Protein AF-0000000070920083 (afdb_homodimer)

pLDDT: mean 84.97, std 11.94, range [30.67, 98.06]

Secondary structure (DSSP, 8-state):
-HHHHHHHHHHHHHHHHHHHHHHHHHHHHHHHHTS-HHHHHHTTTSGGGSS-SS---HHHHHHHHHS-HHHHHHHHHHHHHHHHHHHHHHHHHHHHHHHH---TTHHHHHHHHHHHHHS-HHHHHHHHHHHHHHTT--SSHHHHHGGGTS-HHHHHHHHHHHHHS-THHHHHHHHTT--HHHHIIIIIHHHTHHHHHHHHHHHHHHHHT--HHHHHH--SGGG--HHHHHHHHTTSSS--HHHHHHHHHHHHHHHHHHHHHHHHHHHHHHHHHHHT-/-HHHHHHHHHHHHHHHHHHHHHHHHHHHHHHHHHS-HHHHHHTTTSGGGGS-SS---HHHHHHHHHS-HHHHHHHHHHHHHHHHHHHHHHHHHHHHHHHH---TTHHHHHHHHHHHHHS-HHHHHHHHHHHHHHTT--SSHHHHHGGGTS-HHHHHHHHHHHHHS-THHHHHHHHTT--HHHHIIIIIHHHTHHHHHHHHHHHHHHHHT--HHHHHH--SGGG--HHHHHHHHTTSSS--HHHHHHHHHHHHHHHHHHHHHHHHHHHHHHHHHHHT-

InterPro domains:
  IPR000515 ABC transporter type 1, transmembrane domain MetI-like [PF00528] (93-270)
  IPR000515 ABC transporter type 1, transmembrane domain MetI-like [PS50928] (73-262)
  IPR000515 ABC transporter type 1, transmembrane domain MetI-like [cd06261] (73-251)
  IPR035906 MetI-like superfamily [G3DSA:1.10.3720.10] (2-268)
  IPR035906 MetI-like superfamily [SSF161098] (4-277)

Nearest PDB structures (foldseek):
  7cad-assembly1_B  TM=8.493E-01  e=2.619E-12  Mycolicibacterium smegmatis MC2 155
  4jbw-assembly2_I  TM=8.727E-01  e=1.121E-10  Escherichia coli K-12
  3puv-assembly1_G  TM=8.013E-01  e=7.051E-11  Escherichia coli K-12
  8hpr-assembly1_B  TM=8.009E-01  e=6.532E-10  Mycolicibacterium smegmatis MC2 155
  8y5f-assembly1_C  TM=8.494E-01  e=3.584E-07  Escherichia coli

Sequence (554 aa):
MRRAGLRALLAYTLLLAFTLLFLAPVLFMLVGSLKPNERVLAEAGTLRAFFPDTVGLDNYRAVFERVPFELYLASSLIVNGLIVGLGLVVNAFAGYALARLRWWGRNAMLGLVLAVLVIPFEAVAIPLFYQLSWLGWRDDWLVQAIPFVANPLAIFLFYSFFLGLPRELEEAARVDGAGVLRTFFAIVLPNAKAAFASVAIVLFLFHWGMYLWPLLMTTSEAVRPLPLGIASFHTLPPLQWGDIMAFGVLMVLPVVIVFVVFQRWFVRGVASTGVKGMRRAGLRALLAYTLLLAFTLLFLAPVLFMLVGSLKPNERVLAEAGTLRAFFPDTVGLDNYRAVFERVPFELYLASSLIVNGLIVGLGLVVNAFAGYALARLRWWGRNAMLGLVLAVLVIPFEAVAIPLFYQLSWLGWRDDWLVQAIPFVANPLAIFLFYSFFLGLPRELEEAARVDGAGVLRTFFAIVLPNAKAAFASVAIVLFLFHWGMYLWPLLMTTSEAVRPLPLGIASFHTLPPLQWGDIMAFGVLMVLPVVIVFVVFQRWFVRGVASTGVKG

Structure (mmCIF, N/CA/C/O backbone):
data_AF-0000000070920083-model_v1
#
loop_
_entity.id
_entity.type
_entity.pdbx_description
1 polymer 'Sugar ABC transporter permease'
#
loop_
_atom_site.group_PDB
_atom_site.id
_atom_site.type_symbol
_atom_site.label_atom_id
_atom_site.label_alt_id
_atom_site.label_comp_id
_atom_site.label_asym_id
_atom_site.label_entity_id
_atom_site.label_seq_id
_atom_site.pdbx_PDB_ins_code
_atom_site.Cartn_x
_atom_site.Cartn_y
_atom_site.Cartn_z
_atom_site.occupancy
_atom_site.B_iso_or_equiv
_atom_site.auth_seq_id
_atom_site.auth_comp_id
_atom_site.auth_asym_id
_atom_site.auth_atom_id
_atom_site.pdbx_PDB_model_num
ATOM 1 N N . MET A 1 1 ? 33.688 17.641 21.344 1 45.22 1 MET A N 1
ATOM 2 C CA . MET A 1 1 ? 33.625 18.078 19.953 1 45.22 1 MET A CA 1
ATOM 3 C C . MET A 1 1 ? 33.812 16.906 19 1 45.22 1 MET A C 1
ATOM 5 O O . MET A 1 1 ? 33.25 16.875 17.906 1 45.22 1 MET A O 1
ATOM 9 N N . ARG A 1 2 ? 34.75 16 19.453 1 54.22 2 ARG A N 1
ATOM 10 C CA . ARG A 1 2 ? 35.219 14.883 18.641 1 54.22 2 ARG A CA 1
ATOM 11 C C . ARG A 1 2 ? 34.156 13.805 18.516 1 54.22 2 ARG A C 1
ATOM 13 O O . ARG A 1 2 ? 33.969 13.219 17.438 1 54.22 2 ARG A O 1
ATOM 20 N N . ARG A 1 3 ? 33.438 13.664 19.562 1 56.09 3 ARG A N 1
ATOM 21 C CA . ARG A 1 3 ? 32.438 12.594 19.594 1 56.09 3 ARG A CA 1
ATOM 22 C C . ARG A 1 3 ? 31.203 12.953 18.766 1 56.09 3 ARG A C 1
ATOM 24 O O . ARG A 1 3 ? 30.609 12.086 18.125 1 56.09 3 ARG A O 1
ATOM 31 N N . ALA A 1 4 ? 31.031 14.234 18.781 1 59.16 4 ALA A N 1
ATOM 32 C CA . ALA A 1 4 ? 29.922 14.711 17.953 1 59.16 4 ALA A CA 1
ATOM 33 C C . ALA A 1 4 ? 30.188 14.445 16.484 1 59.16 4 ALA A C 1
ATOM 35 O O . ALA A 1 4 ? 29.281 14.047 15.742 1 59.16 4 ALA A O 1
ATOM 36 N N . GLY A 1 5 ? 31.469 14.602 16.219 1 59.5 5 GLY A N 1
ATOM 37 C CA . GLY A 1 5 ? 31.891 14.375 14.836 1 59.5 5 GLY A CA 1
ATOM 38 C C . GLY A 1 5 ? 31.766 12.922 14.422 1 59.5 5 GLY A C 1
ATOM 39 O O . GLY A 1 5 ? 31.297 12.625 13.32 1 59.5 5 GLY A O 1
ATOM 40 N N . LEU A 1 6 ? 32.188 12.062 15.297 1 64.44 6 LEU A N 1
ATOM 41 C CA . LEU A 1 6 ? 32.125 10.633 15 1 64.44 6 LEU A CA 1
ATOM 42 C C . LEU A 1 6 ? 30.688 10.156 14.875 1 64.44 6 LEU A C 1
ATOM 44 O O . LEU A 1 6 ? 30.375 9.336 14.016 1 64.44 6 LEU A O 1
ATOM 48 N N . ARG A 1 7 ? 29.922 10.586 15.688 1 60.28 7 ARG A N 1
ATOM 49 C CA . ARG A 1 7 ? 28.5 10.211 15.633 1 60.28 7 ARG A CA 1
ATOM 50 C C . ARG A 1 7 ? 27.859 10.711 14.352 1 60.28 7 ARG A C 1
ATOM 52 O O . ARG A 1 7 ? 27.062 10 13.727 1 60.28 7 ARG A O 1
ATOM 59 N N . ALA A 1 8 ? 28.203 11.969 14.141 1 60.97 8 ALA A N 1
ATOM 60 C CA . ALA A 1 8 ? 27.703 12.5 12.867 1 60.97 8 ALA A CA 1
ATOM 61 C C . ALA A 1 8 ? 28.219 11.664 11.695 1 60.97 8 ALA A C 1
ATOM 63 O O . ALA A 1 8 ? 27.453 11.352 10.773 1 60.97 8 ALA A O 1
ATOM 64 N N . LEU A 1 9 ? 29.438 11.352 11.789 1 65.81 9 LEU A N 1
ATOM 65 C CA . LEU A 1 9 ? 30.031 10.531 10.742 1 65.81 9 LEU A CA 1
ATOM 66 C C . LEU A 1 9 ? 29.344 9.18 10.648 1 65.81 9 LEU A C 1
ATOM 68 O O . LEU A 1 9 ? 29.062 8.688 9.547 1 65.81 9 LEU A O 1
ATOM 72 N N . LEU A 1 10 ? 29.031 8.617 11.727 1 66.5 10 LEU A N 1
ATOM 73 C CA . LEU A 1 10 ? 28.375 7.32 11.75 1 66.5 10 LEU A CA 1
ATOM 74 C C . LEU A 1 10 ? 26.953 7.43 11.203 1 66.5 10 LEU A C 1
ATOM 76 O O . LEU A 1 10 ? 26.5 6.566 10.438 1 66.5 10 LEU A O 1
ATOM 80 N N . ALA A 1 11 ? 26.375 8.484 11.625 1 62.5 11 ALA A N 1
ATOM 81 C CA . ALA A 1 11 ? 25.016 8.688 11.133 1 62.5 11 ALA A CA 1
ATOM 82 C C . ALA A 1 11 ? 25 8.867 9.617 1 62.5 11 ALA A C 1
ATOM 84 O O . ALA A 1 11 ? 24.156 8.289 8.93 1 62.5 11 ALA A O 1
ATOM 85 N N . TYR A 1 12 ? 25.969 9.547 9.203 1 63.09 12 TYR A N 1
ATOM 86 C CA . TYR A 1 12 ? 26.094 9.797 7.77 1 63.09 12 TYR A CA 1
ATOM 87 C C . TYR A 1 12 ? 26.391 8.508 7.02 1 63.09 12 TYR A C 1
ATOM 89 O O . TYR A 1 12 ? 25.828 8.258 5.949 1 63.09 12 TYR A O 1
ATOM 97 N N . THR A 1 13 ? 27.234 7.902 7.559 1 66.62 13 THR A N 1
ATOM 98 C CA . THR A 1 13 ? 27.625 6.648 6.926 1 66.62 13 THR A CA 1
ATOM 99 C C . THR A 1 13 ? 26.438 5.676 6.879 1 66.62 13 THR A C 1
ATOM 101 O O . THR A 1 13 ? 26.219 5.02 5.863 1 66.62 13 THR A O 1
ATOM 104 N N . LEU A 1 14 ? 25.688 5.754 7.887 1 68.06 14 LEU A N 1
ATOM 105 C CA . LEU A 1 14 ? 24.531 4.852 7.953 1 68.06 14 LEU A CA 1
ATOM 106 C C . LEU A 1 14 ? 23.453 5.27 6.965 1 68.06 14 LEU A C 1
ATOM 108 O O . LEU A 1 14 ? 22.875 4.426 6.281 1 68.06 14 LEU A O 1
ATOM 112 N N . LEU A 1 15 ? 23.297 6.551 6.914 1 66.94 15 LEU A N 1
ATOM 113 C CA . LEU A 1 15 ? 22.297 7.051 5.984 1 66.94 15 LEU A CA 1
ATOM 114 C C . LEU A 1 15 ? 22.703 6.773 4.543 1 66.94 15 LEU A C 1
ATOM 116 O O . LEU A 1 15 ? 21.859 6.395 3.719 1 66.94 15 LEU A O 1
ATOM 120 N N . LEU A 1 16 ? 23.922 7.043 4.309 1 68.12 16 LEU A N 1
ATOM 121 C CA . LEU A 1 16 ? 24.438 6.789 2.965 1 68.12 16 LEU A CA 1
ATOM 122 C C . LEU A 1 16 ? 24.328 5.309 2.617 1 68.12 16 LEU A C 1
ATOM 124 O O . LEU A 1 16 ? 23.953 4.953 1.501 1 68.12 16 LEU A O 1
ATOM 128 N N . ALA A 1 17 ? 24.703 4.492 3.547 1 71.38 17 ALA A N 1
ATOM 129 C CA . ALA A 1 17 ? 24.641 3.047 3.328 1 71.38 17 ALA A CA 1
ATOM 130 C C . ALA A 1 17 ? 23.203 2.598 3.051 1 71.38 17 ALA A C 1
ATOM 132 O O . ALA A 1 17 ? 22.969 1.799 2.141 1 71.38 17 ALA A O 1
ATOM 133 N N . PHE A 1 18 ? 22.344 3.201 3.762 1 68.62 18 PHE A N 1
ATOM 134 C CA . PHE A 1 18 ? 20.953 2.842 3.602 1 68.62 18 PHE A CA 1
ATOM 135 C C . PHE A 1 18 ? 20.422 3.318 2.256 1 68.62 18 PHE A C 1
ATOM 137 O O . PHE A 1 18 ? 19.688 2.588 1.573 1 68.62 18 PHE A O 1
ATOM 144 N N . THR A 1 19 ? 20.844 4.516 1.966 1 69 19 THR A N 1
ATOM 145 C CA . THR A 1 19 ? 20.422 5.062 0.684 1 69 19 THR A CA 1
ATOM 146 C C . THR A 1 19 ? 20.953 4.215 -0.47 1 69 19 THR A C 1
ATOM 148 O O . THR A 1 19 ? 20.219 3.914 -1.413 1 69 19 THR A O 1
ATOM 151 N N . LEU A 1 20 ? 22.188 3.85 -0.344 1 70.75 20 LEU A N 1
ATOM 152 C CA . LEU A 1 20 ? 22.812 3.045 -1.392 1 70.75 20 LEU A CA 1
ATOM 153 C C . LEU A 1 20 ? 22.156 1.67 -1.479 1 70.75 20 LEU A C 1
ATOM 155 O O . LEU A 1 20 ? 21.938 1.146 -2.574 1 70.75 20 LEU A O 1
ATOM 159 N N . LEU A 1 21 ? 21.812 1.203 -0.344 1 72.38 21 LEU A N 1
ATOM 160 C CA . LEU A 1 21 ? 21.188 -0.116 -0.301 1 72.38 21 LEU A CA 1
ATOM 161 C C . LEU A 1 21 ? 19.828 -0.095 -0.979 1 72.38 21 LEU A C 1
ATOM 163 O O . LEU A 1 21 ? 19.469 -1.038 -1.688 1 72.38 21 LEU A O 1
ATOM 167 N N . PHE A 1 22 ? 19.156 1.002 -0.859 1 71.62 22 PHE A N 1
ATOM 168 C CA . PHE A 1 22 ? 17.797 1.068 -1.403 1 71.62 22 PHE A CA 1
ATOM 169 C C . PHE A 1 22 ? 17.828 1.451 -2.879 1 71.62 22 PHE A C 1
ATOM 171 O O . PHE A 1 22 ? 16.938 1.066 -3.643 1 71.62 22 PHE A O 1
ATOM 178 N N . LEU A 1 23 ? 18.906 2.107 -3.254 1 78.88 23 LEU A N 1
ATOM 179 C CA . LEU A 1 23 ? 19.031 2.541 -4.641 1 78.88 23 LEU A CA 1
ATOM 180 C C . LEU A 1 23 ? 19.656 1.44 -5.496 1 78.88 23 LEU A C 1
ATOM 182 O O . LEU A 1 23 ? 19.562 1.479 -6.727 1 78.88 23 LEU A O 1
ATOM 186 N N . ALA A 1 24 ? 20.219 0.557 -4.898 1 81.69 24 ALA A N 1
ATOM 187 C CA . ALA A 1 24 ? 20.984 -0.475 -5.598 1 81.69 24 ALA A CA 1
ATOM 188 C C . ALA A 1 24 ? 20.094 -1.26 -6.555 1 81.69 24 ALA A C 1
ATOM 190 O O . ALA A 1 24 ? 20.438 -1.438 -7.727 1 81.69 24 ALA A O 1
ATOM 191 N N . PRO A 1 25 ? 18.891 -1.646 -6.066 1 83.69 25 PRO A N 1
ATOM 192 C CA . PRO A 1 25 ? 18.047 -2.398 -6.996 1 83.69 25 PRO A CA 1
ATOM 193 C C . PRO A 1 25 ? 17.578 -1.562 -8.188 1 83.69 25 PRO A C 1
ATOM 195 O O . PRO A 1 25 ? 17.438 -2.086 -9.289 1 83.69 25 PRO A O 1
ATOM 198 N N . VAL A 1 26 ? 17.344 -0.397 -7.906 1 86.12 26 VAL A N 1
ATOM 199 C CA . VAL A 1 26 ? 16.906 0.498 -8.977 1 86.12 26 VAL A CA 1
ATOM 200 C C . VAL A 1 26 ? 18.047 0.678 -9.984 1 86.12 26 VAL A C 1
ATOM 202 O O . VAL A 1 26 ? 17.812 0.608 -11.195 1 86.12 26 VAL A O 1
ATOM 205 N N . LEU A 1 27 ? 19.219 0.891 -9.484 1 86.38 27 LEU A N 1
ATOM 206 C CA . LEU A 1 27 ? 20.375 1.047 -10.352 1 86.38 27 LEU A CA 1
ATOM 207 C C . LEU A 1 27 ? 20.656 -0.239 -11.125 1 86.38 27 LEU A C 1
ATOM 209 O O . LEU A 1 27 ? 21 -0.196 -12.305 1 86.38 27 LEU A O 1
ATOM 213 N N . PHE A 1 28 ? 20.516 -1.304 -10.461 1 87.38 28 PHE A N 1
ATOM 214 C CA . PHE A 1 28 ? 20.672 -2.604 -11.102 1 87.38 28 PHE A CA 1
ATOM 215 C C . PHE A 1 28 ? 19.703 -2.766 -12.258 1 87.38 28 PHE A C 1
ATOM 217 O O . PHE A 1 28 ? 20.062 -3.242 -13.328 1 87.38 28 PHE A O 1
ATOM 224 N N . MET A 1 29 ? 18.5 -2.393 -11.969 1 90.56 29 MET A N 1
ATOM 225 C CA . MET A 1 29 ? 17.453 -2.492 -12.984 1 90.56 29 MET A CA 1
ATOM 226 C C . MET A 1 29 ? 17.766 -1.602 -14.18 1 90.56 29 MET A C 1
ATOM 228 O O . MET A 1 29 ? 17.703 -2.045 -15.328 1 90.56 29 MET A O 1
ATOM 232 N N . LEU A 1 30 ? 18.203 -0.417 -13.922 1 91.19 30 LEU A N 1
ATOM 233 C CA . LEU A 1 30 ? 18.484 0.547 -14.977 1 91.19 30 LEU A CA 1
ATOM 234 C C . LEU A 1 30 ? 19.688 0.101 -15.805 1 91.19 30 LEU A C 1
ATOM 236 O O . LEU A 1 30 ? 19.609 0.074 -17.031 1 91.19 30 LEU A O 1
ATOM 240 N N . VAL A 1 31 ? 20.703 -0.243 -15.18 1 91.38 31 VAL A N 1
ATOM 241 C CA . VAL A 1 31 ? 21.922 -0.644 -15.867 1 91.38 31 VAL A CA 1
ATOM 242 C C . VAL A 1 31 ? 21.703 -1.983 -16.562 1 91.38 31 VAL A C 1
ATOM 244 O O . VAL A 1 31 ? 22.141 -2.17 -17.703 1 91.38 31 VAL A O 1
ATOM 247 N N . GLY A 1 32 ? 21.062 -2.896 -15.906 1 91.25 32 GLY A N 1
ATOM 248 C CA . GLY A 1 32 ? 20.781 -4.195 -16.5 1 91.25 32 GLY A CA 1
ATOM 249 C C . GLY A 1 32 ? 19.938 -4.109 -17.75 1 91.25 32 GLY A C 1
ATOM 250 O O . GLY A 1 32 ? 20.062 -4.941 -18.656 1 91.25 32 GLY A O 1
ATOM 251 N N . SER A 1 33 ? 19.047 -3.152 -17.766 1 93.69 33 SER A N 1
ATOM 252 C CA . SER A 1 33 ? 18.156 -2.99 -18.922 1 93.69 33 SER A CA 1
ATOM 253 C C . SER A 1 33 ? 18.938 -2.541 -20.156 1 93.69 33 SER A C 1
ATOM 255 O O . SER A 1 33 ? 18.453 -2.662 -21.281 1 93.69 33 SER A O 1
ATOM 257 N N . LEU A 1 34 ? 20.141 -2.029 -19.953 1 94.19 34 LEU A N 1
ATOM 258 C CA . LEU A 1 34 ? 20.922 -1.465 -21.047 1 94.19 34 LEU A CA 1
ATOM 259 C C . LEU A 1 34 ? 22.047 -2.404 -21.453 1 94.19 34 LEU A C 1
ATOM 261 O O . LEU A 1 34 ? 22.766 -2.141 -22.422 1 94.19 34 LEU A O 1
ATOM 265 N N . LYS A 1 35 ? 22.156 -3.518 -20.797 1 91.88 35 LYS A N 1
ATOM 266 C CA . LYS A 1 35 ? 23.234 -4.469 -21.016 1 91.88 35 LYS A CA 1
ATOM 267 C C . LYS A 1 35 ? 22.766 -5.641 -21.875 1 91.88 35 LYS A C 1
ATOM 269 O O . LYS A 1 35 ? 21.562 -5.922 -21.953 1 91.88 35 LYS A O 1
ATOM 274 N N . PRO A 1 36 ? 23.812 -6.234 -22.516 1 88.88 36 PRO A N 1
ATOM 275 C CA . PRO A 1 36 ? 23.453 -7.52 -23.125 1 88.88 36 PRO A CA 1
ATOM 276 C C . PRO A 1 36 ? 22.953 -8.531 -22.094 1 88.88 36 PRO A C 1
ATOM 278 O O . PRO A 1 36 ? 23.469 -8.594 -20.984 1 88.88 36 PRO A O 1
ATOM 281 N N . ASN A 1 37 ? 21.984 -9.281 -22.5 1 87.5 37 ASN A N 1
ATOM 282 C CA . ASN A 1 37 ? 21.297 -10.203 -21.609 1 87.5 37 ASN A CA 1
ATOM 283 C C . ASN A 1 37 ? 22.266 -11.117 -20.875 1 87.5 37 ASN A C 1
ATOM 285 O O . ASN A 1 37 ? 22.109 -11.352 -19.672 1 87.5 37 ASN A O 1
ATOM 289 N N . GLU A 1 38 ? 23.281 -11.555 -21.531 1 85.56 38 GLU A N 1
ATOM 290 C CA . GLU A 1 38 ? 24.203 -12.539 -20.969 1 85.56 38 GLU A CA 1
ATOM 291 C C . GLU A 1 38 ? 25.047 -11.938 -19.859 1 85.56 38 GLU A C 1
ATOM 293 O O . GLU A 1 38 ? 25.531 -12.648 -18.984 1 85.56 38 GLU A O 1
ATOM 298 N N . ARG A 1 39 ? 25.062 -10.648 -19.828 1 85.19 39 ARG A N 1
ATOM 299 C CA . ARG A 1 39 ? 25.953 -9.984 -18.875 1 85.19 39 ARG A CA 1
ATOM 300 C C . ARG A 1 39 ? 25.203 -9.594 -17.609 1 85.19 39 ARG A C 1
ATOM 302 O O . ARG A 1 39 ? 25.812 -9.32 -16.578 1 85.19 39 ARG A O 1
ATOM 309 N N . VAL A 1 40 ? 23.953 -9.586 -17.703 1 84.56 40 VAL A N 1
ATOM 310 C CA . VAL A 1 40 ? 23.156 -9.078 -16.594 1 84.56 40 VAL A CA 1
ATOM 311 C C . VAL A 1 40 ? 23.375 -9.953 -15.352 1 84.56 40 VAL A C 1
ATOM 313 O O . VAL A 1 40 ? 23.797 -9.469 -14.305 1 84.56 40 VAL A O 1
ATOM 316 N N . LEU A 1 41 ? 23.172 -11.211 -15.484 1 79.88 41 LEU A N 1
ATOM 317 C CA . LEU A 1 41 ? 23.328 -12.102 -14.344 1 79.88 41 LEU A CA 1
ATOM 318 C C . LEU A 1 41 ? 24.797 -12.375 -14.055 1 79.88 41 LEU A C 1
ATOM 320 O O . LEU A 1 41 ? 25.188 -12.508 -12.898 1 79.88 41 LEU A O 1
ATOM 324 N N . ALA A 1 42 ? 25.562 -12.461 -15.109 1 78.81 42 ALA A N 1
ATOM 325 C CA . ALA A 1 42 ? 26.969 -12.781 -14.977 1 78.81 42 ALA A CA 1
ATOM 326 C C . ALA A 1 42 ? 27.703 -11.727 -14.156 1 78.81 42 ALA A C 1
ATOM 328 O O . ALA A 1 42 ? 28.641 -12.039 -13.43 1 78.81 42 ALA A O 1
ATOM 329 N N . GLU A 1 43 ? 27.156 -10.516 -14.203 1 79.31 43 GLU A N 1
ATOM 330 C CA . GLU A 1 43 ? 27.828 -9.414 -13.539 1 79.31 43 GLU A CA 1
ATOM 331 C C . GLU A 1 43 ? 27.078 -8.961 -12.297 1 79.31 43 GLU A C 1
ATOM 333 O O . GLU A 1 43 ? 27.422 -7.945 -11.688 1 79.31 43 GLU A O 1
ATOM 338 N N . ALA A 1 44 ? 26.078 -9.664 -11.938 1 76.44 44 ALA A N 1
ATOM 339 C CA . ALA A 1 44 ? 25.172 -9.258 -10.867 1 76.44 44 ALA A CA 1
ATOM 340 C C . ALA A 1 44 ? 25.922 -9.156 -9.539 1 76.44 44 ALA A C 1
ATOM 342 O O . ALA A 1 44 ? 25.562 -8.336 -8.688 1 76.44 44 ALA A O 1
ATOM 343 N N . GLY A 1 45 ? 26.984 -9.898 -9.406 1 74.25 45 GLY A N 1
ATOM 344 C CA . GLY A 1 45 ? 27.703 -9.898 -8.148 1 74.25 45 GLY A CA 1
ATOM 345 C C . GLY A 1 45 ? 28.922 -9 -8.156 1 74.25 45 GLY A C 1
ATOM 346 O O . GLY A 1 45 ? 29.719 -9.008 -7.215 1 74.25 45 GLY A O 1
ATOM 347 N N . THR A 1 46 ? 29.047 -8.242 -9.227 1 77.44 46 THR A N 1
ATOM 348 C CA . THR A 1 46 ? 30.203 -7.375 -9.352 1 77.44 46 THR A CA 1
ATOM 349 C C . THR A 1 46 ? 29.781 -5.91 -9.445 1 77.44 46 THR A C 1
ATOM 351 O O . THR A 1 46 ? 28.594 -5.609 -9.539 1 77.44 46 THR A O 1
ATOM 354 N N . LEU A 1 47 ? 30.734 -5.051 -9.289 1 78.94 47 LEU A N 1
ATOM 355 C CA . LEU A 1 47 ? 30.469 -3.623 -9.414 1 78.94 47 LEU A CA 1
ATOM 356 C C . LEU A 1 47 ? 29.953 -3.287 -10.812 1 78.94 47 LEU A C 1
ATOM 358 O O . LEU A 1 47 ? 29.328 -2.248 -11.016 1 78.94 47 LEU A O 1
ATOM 362 N N . ARG A 1 48 ? 30.266 -4.191 -11.719 1 80.38 48 ARG A N 1
ATOM 363 C CA . ARG A 1 48 ? 29.844 -3.965 -13.102 1 80.38 48 ARG A CA 1
ATOM 364 C C . ARG A 1 48 ? 28.328 -4.066 -13.234 1 80.38 48 ARG A C 1
ATOM 366 O O . ARG A 1 48 ? 27.766 -3.686 -14.266 1 80.38 48 ARG A O 1
ATOM 373 N N . ALA A 1 49 ? 27.766 -4.633 -12.242 1 80.94 49 ALA A N 1
ATOM 374 C CA . ALA A 1 49 ? 26.297 -4.68 -12.203 1 80.94 49 ALA A CA 1
ATOM 375 C C . ALA A 1 49 ? 25.703 -3.275 -12.219 1 80.94 49 ALA A C 1
ATOM 377 O O . ALA A 1 49 ? 24.578 -3.078 -12.664 1 80.94 49 ALA A O 1
ATOM 378 N N . PHE A 1 50 ? 26.578 -2.305 -11.867 1 83.81 50 PHE A N 1
ATOM 379 C CA . PHE A 1 50 ? 26.047 -0.958 -11.68 1 83.81 50 PHE A CA 1
ATOM 380 C C . PHE A 1 50 ? 26.672 0.011 -12.68 1 83.81 50 PHE A C 1
ATOM 382 O O . PHE A 1 50 ? 26.312 1.191 -12.711 1 83.81 50 PHE A O 1
ATOM 389 N N . PHE A 1 51 ? 27.516 -0.532 -13.5 1 82.5 51 PHE A N 1
ATOM 390 C CA . PHE A 1 51 ? 28.156 0.278 -14.531 1 82.5 51 PHE A CA 1
ATOM 391 C C . PHE A 1 51 ? 28.094 -0.415 -15.883 1 82.5 51 PHE A C 1
ATOM 393 O O . PHE A 1 51 ? 28.609 -1.521 -16.047 1 82.5 51 PHE A O 1
ATOM 400 N N . PRO A 1 52 ? 27.406 0.236 -16.828 1 75 52 PRO A N 1
ATOM 401 C CA . PRO A 1 52 ? 27.328 -0.442 -18.125 1 75 52 PRO A CA 1
ATOM 402 C C . PRO A 1 52 ? 28.578 -0.236 -18.984 1 75 52 PRO A C 1
ATOM 404 O O . PRO A 1 52 ? 29.141 0.865 -19 1 75 52 PRO A O 1
ATOM 407 N N . ASP A 1 53 ? 29.125 -1.324 -19.391 1 76.56 53 ASP A N 1
ATOM 408 C CA . ASP A 1 53 ? 30.219 -1.197 -20.344 1 76.56 53 ASP A CA 1
ATOM 409 C C . ASP A 1 53 ? 29.688 -0.927 -21.75 1 76.56 53 ASP A C 1
ATOM 411 O O . ASP A 1 53 ? 30.328 -0.213 -22.531 1 76.56 53 ASP A O 1
ATOM 415 N N . THR A 1 54 ? 28.656 -1.551 -22.078 1 80.62 54 THR A N 1
ATOM 416 C CA . THR A 1 54 ? 27.984 -1.359 -23.359 1 80.62 54 THR A CA 1
ATOM 417 C C . THR A 1 54 ? 26.516 -0.985 -23.156 1 80.62 54 THR A C 1
ATOM 419 O O . THR A 1 54 ? 25.875 -1.461 -22.219 1 80.62 54 THR A O 1
ATOM 422 N N . VAL A 1 55 ? 26.141 0.04 -23.922 1 87.19 55 VAL A N 1
ATOM 423 C CA . VAL A 1 55 ? 24.766 0.524 -23.812 1 87.19 55 VAL A CA 1
ATOM 424 C C . VAL A 1 55 ? 23.984 0.133 -25.062 1 87.19 55 VAL A C 1
ATOM 426 O O . VAL A 1 55 ? 24.453 0.334 -26.188 1 87.19 55 VAL A O 1
ATOM 429 N N . GLY A 1 56 ? 22.922 -0.634 -24.828 1 90.12 56 GLY A N 1
ATOM 430 C CA . GLY A 1 56 ? 22.031 -1.006 -25.922 1 90.12 56 GLY A CA 1
ATOM 431 C C . GLY A 1 56 ? 20.562 -0.939 -25.547 1 90.12 56 GLY A C 1
ATOM 432 O O . GLY A 1 56 ? 20.219 -0.923 -24.359 1 90.12 56 GLY A O 1
ATOM 433 N N . LEU A 1 57 ? 19.75 -0.825 -26.609 1 93.5 57 LEU A N 1
ATOM 434 C CA . LEU A 1 57 ? 18.312 -0.737 -26.391 1 93.5 57 LEU A CA 1
ATOM 435 C C . LEU A 1 57 ? 17.609 -1.999 -26.891 1 93.5 57 LEU A C 1
ATOM 437 O O . LEU A 1 57 ? 16.391 -2.016 -27.031 1 93.5 57 LEU A O 1
ATOM 441 N N . ASP A 1 58 ? 18.359 -3.014 -27.031 1 94.94 58 ASP A N 1
ATOM 442 C CA . ASP A 1 58 ? 17.812 -4.266 -27.562 1 94.94 58 ASP A CA 1
ATOM 443 C C . ASP A 1 58 ? 16.797 -4.867 -26.578 1 94.94 58 ASP A C 1
ATOM 445 O O . ASP A 1 58 ? 15.797 -5.441 -27 1 94.94 58 ASP A O 1
ATOM 449 N N . ASN A 1 59 ? 17.078 -4.73 -25.297 1 95.44 59 ASN A N 1
ATOM 450 C CA . ASN A 1 59 ? 16.172 -5.273 -24.297 1 95.44 59 ASN A CA 1
ATOM 451 C C . ASN A 1 59 ? 14.805 -4.598 -24.359 1 95.44 59 ASN A C 1
ATOM 453 O O . ASN A 1 59 ? 13.781 -5.246 -24.141 1 95.44 59 ASN A O 1
ATOM 457 N N . TYR A 1 60 ? 14.852 -3.377 -24.703 1 96.38 60 TYR A N 1
ATOM 458 C CA . TYR A 1 60 ? 13.602 -2.629 -24.781 1 96.38 60 TYR A CA 1
ATOM 459 C C . TYR A 1 60 ? 12.781 -3.076 -25.984 1 96.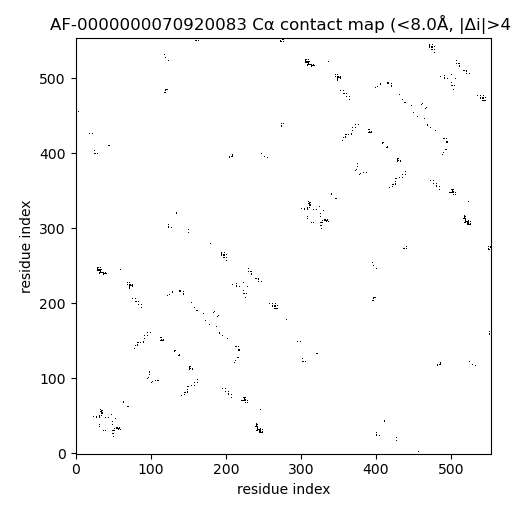38 60 TYR A C 1
ATOM 461 O O . TYR A 1 60 ? 11.562 -3.244 -25.891 1 96.38 60 TYR A O 1
ATOM 469 N N . ARG A 1 61 ? 13.422 -3.256 -27.016 1 96.19 61 ARG A N 1
ATOM 470 C CA . ARG A 1 61 ? 12.75 -3.764 -28.203 1 96.19 61 ARG A CA 1
ATOM 471 C C . ARG A 1 61 ? 12.164 -5.152 -27.953 1 96.19 61 ARG A C 1
ATOM 473 O O . ARG A 1 61 ? 11.047 -5.445 -28.375 1 96.19 61 ARG A O 1
ATOM 480 N N . ALA A 1 62 ? 12.875 -5.895 -27.281 1 95.38 62 ALA A N 1
ATOM 481 C CA . ALA A 1 62 ? 12.469 -7.273 -27.016 1 95.38 62 ALA A CA 1
ATOM 482 C C . ALA A 1 62 ? 11.203 -7.309 -26.156 1 95.38 62 ALA A C 1
ATOM 484 O O . ALA A 1 62 ? 10.359 -8.195 -26.312 1 95.38 62 ALA A O 1
ATOM 485 N N . VAL A 1 63 ? 11.07 -6.414 -25.234 1 95.94 63 VAL A N 1
ATOM 486 C CA . VAL A 1 63 ? 9.883 -6.359 -24.391 1 95.94 63 VAL A CA 1
ATOM 487 C C . VAL A 1 63 ? 8.633 -6.258 -25.266 1 95.94 63 VAL A C 1
ATOM 489 O O . VAL A 1 63 ? 7.672 -7.008 -25.078 1 95.94 63 VAL A O 1
ATOM 492 N N . PHE A 1 64 ? 8.695 -5.43 -26.328 1 96.31 64 PHE A N 1
ATOM 493 C CA . PHE A 1 64 ? 7.531 -5.176 -27.172 1 96.31 64 PHE A CA 1
ATOM 494 C C . PHE A 1 64 ? 7.312 -6.32 -28.156 1 96.31 64 PHE A C 1
ATOM 496 O O . PHE A 1 64 ? 6.219 -6.48 -28.703 1 96.31 64 PHE A O 1
ATOM 503 N N . GLU A 1 65 ? 8.305 -7.137 -28.312 1 95.88 65 GLU A N 1
ATOM 504 C CA . GLU A 1 65 ? 8.211 -8.25 -29.25 1 95.88 65 GLU A CA 1
ATOM 505 C C . GLU A 1 65 ? 7.758 -9.531 -28.547 1 95.88 65 GLU A C 1
ATOM 507 O O . GLU A 1 65 ? 7.078 -10.367 -29.141 1 95.88 65 GLU A O 1
ATOM 512 N N . ARG A 1 66 ? 8.031 -9.641 -27.297 1 95.06 66 ARG A N 1
ATOM 513 C CA . ARG A 1 66 ? 7.855 -10.906 -26.594 1 95.06 66 ARG A CA 1
ATOM 514 C C . ARG A 1 66 ? 6.527 -10.945 -25.844 1 95.06 66 ARG A C 1
ATOM 516 O O . ARG A 1 66 ? 5.984 -12.016 -25.594 1 95.06 66 ARG A O 1
ATOM 523 N N . VAL A 1 67 ? 6.086 -9.805 -25.453 1 94.62 67 VAL A N 1
ATOM 524 C CA . VAL A 1 67 ? 4.816 -9.742 -24.734 1 94.62 67 VAL A CA 1
ATOM 525 C C . VAL A 1 67 ? 4.008 -8.539 -25.219 1 94.62 67 VAL A C 1
ATOM 527 O O . VAL A 1 67 ? 4.566 -7.598 -25.797 1 94.62 67 VAL A O 1
ATOM 530 N N . PRO A 1 68 ? 2.732 -8.617 -25.062 1 96.38 68 PRO A N 1
ATOM 531 C CA . PRO A 1 68 ? 1.921 -7.449 -25.422 1 96.38 68 PRO A CA 1
ATOM 532 C C . PRO A 1 68 ? 2.012 -6.324 -24.406 1 96.38 68 PRO A C 1
ATOM 534 O O . PRO A 1 68 ? 1.006 -5.961 -23.781 1 96.38 68 PRO A O 1
ATOM 537 N N . PHE A 1 69 ? 3.119 -5.738 -24.328 1 96.5 69 PHE A N 1
ATOM 538 C CA . PHE A 1 69 ? 3.402 -4.711 -23.328 1 96.5 69 PHE A CA 1
ATOM 539 C C . PHE A 1 69 ? 2.416 -3.553 -23.453 1 96.5 69 PHE A C 1
ATOM 541 O O . PHE A 1 69 ? 1.956 -3.018 -22.438 1 96.5 69 PHE A O 1
ATOM 548 N N . GLU A 1 70 ? 2.092 -3.172 -24.656 1 96.25 70 GLU A N 1
ATOM 549 C CA . GLU A 1 70 ? 1.204 -2.035 -24.875 1 96.25 70 GLU A CA 1
ATOM 550 C C . GLU A 1 70 ? -0.178 -2.289 -24.281 1 96.25 70 GLU A C 1
ATOM 552 O O . GLU A 1 70 ? -0.823 -1.365 -23.781 1 96.25 70 GLU A O 1
ATOM 557 N N . LEU A 1 71 ? -0.566 -3.51 -24.344 1 96.56 71 LEU A N 1
ATOM 558 C CA . LEU A 1 71 ? -1.859 -3.861 -23.766 1 96.56 71 LEU A CA 1
ATOM 559 C C . LEU A 1 71 ? -1.816 -3.787 -22.25 1 96.56 71 LEU A C 1
ATOM 561 O O . LEU A 1 71 ? -2.756 -3.297 -21.625 1 96.56 71 LEU A O 1
ATOM 565 N N . TYR A 1 72 ? -0.736 -4.285 -21.688 1 96.81 72 TYR A N 1
ATOM 566 C CA . TYR A 1 72 ? -0.569 -4.215 -20.234 1 96.81 72 TYR A CA 1
ATOM 567 C C . TYR A 1 72 ? -0.554 -2.766 -19.766 1 96.81 72 TYR A C 1
ATOM 569 O O . TYR A 1 72 ? -1.199 -2.426 -18.766 1 96.81 72 TYR A O 1
ATOM 577 N N . LEU A 1 73 ? 0.194 -1.992 -20.516 1 96.81 73 LEU A N 1
ATOM 578 C CA . LEU A 1 73 ? 0.291 -0.576 -20.172 1 96.81 73 LEU A CA 1
ATOM 579 C C . LEU A 1 73 ? -1.07 0.103 -20.281 1 96.81 73 LEU A C 1
ATOM 581 O O . LEU A 1 73 ? -1.465 0.861 -19.391 1 96.81 73 LEU A O 1
ATOM 585 N N . ALA A 1 74 ? -1.75 -0.147 -21.328 1 97.25 74 ALA A N 1
ATOM 586 C CA . ALA A 1 74 ? -3.078 0.43 -21.531 1 97.25 74 ALA A CA 1
ATOM 587 C C . ALA A 1 74 ? -4.023 0.019 -20.406 1 97.25 74 ALA A C 1
ATOM 589 O O . ALA A 1 74 ? -4.758 0.852 -19.859 1 97.25 74 ALA A O 1
ATOM 590 N N . SER A 1 75 ? -4.008 -1.241 -20.078 1 97.81 75 SER A N 1
ATOM 591 C CA . SER A 1 75 ? -4.859 -1.737 -19 1 97.81 75 SER A CA 1
ATOM 592 C C . SER A 1 75 ? -4.527 -1.059 -17.672 1 97.81 75 SER A C 1
ATOM 594 O O . SER A 1 75 ? -5.426 -0.664 -16.938 1 97.81 75 SER A O 1
ATOM 596 N N . SER A 1 76 ? -3.25 -0.965 -17.406 1 97.31 76 SER A N 1
ATOM 597 C CA . SER A 1 76 ? -2.832 -0.293 -16.172 1 97.31 76 SER A CA 1
ATOM 598 C C . SER A 1 76 ? -3.314 1.153 -16.141 1 97.31 76 SER A C 1
ATOM 600 O O . SER A 1 76 ? -3.811 1.627 -15.125 1 97.31 76 SER A O 1
ATOM 602 N N . LEU A 1 77 ? -3.193 1.834 -17.281 1 97.12 77 LEU A N 1
ATOM 603 C CA . LEU A 1 77 ? -3.574 3.24 -17.359 1 97.12 77 LEU A CA 1
ATOM 604 C C . LEU A 1 77 ? -5.09 3.396 -17.266 1 97.12 77 LEU A C 1
ATOM 606 O O . LEU A 1 77 ? -5.582 4.32 -16.609 1 97.12 77 LEU A O 1
ATOM 610 N N . ILE A 1 78 ? -5.785 2.523 -17.875 1 97.94 78 ILE A N 1
ATOM 611 C CA . ILE A 1 78 ? -7.242 2.594 -17.859 1 97.94 78 ILE A CA 1
ATOM 612 C C . ILE A 1 78 ? -7.75 2.322 -16.438 1 97.94 78 ILE A C 1
ATOM 614 O O . ILE A 1 78 ? -8.531 3.104 -15.898 1 97.94 78 ILE A O 1
ATOM 618 N N . VAL A 1 79 ? -7.305 1.231 -15.844 1 98.06 79 VAL A N 1
ATOM 619 C CA . VAL A 1 79 ? -7.762 0.837 -14.508 1 98.06 79 VAL A CA 1
ATOM 620 C C . VAL A 1 79 ? -7.391 1.916 -13.492 1 98.06 79 VAL A C 1
ATOM 622 O O . VAL A 1 79 ? -8.234 2.363 -12.719 1 98.06 79 VAL A O 1
ATOM 625 N N . ASN A 1 80 ? -6.152 2.303 -13.539 1 97.31 80 ASN A N 1
ATOM 626 C CA . ASN A 1 80 ? -5.707 3.33 -12.602 1 97.31 80 ASN A CA 1
ATOM 627 C C . ASN A 1 80 ? -6.402 4.664 -12.867 1 97.31 80 ASN A C 1
ATOM 629 O O . ASN A 1 80 ? -6.738 5.387 -11.93 1 97.31 80 ASN A O 1
ATOM 633 N N . GLY A 1 81 ? -6.523 4.992 -14.125 1 97.12 81 GLY A N 1
ATOM 634 C CA . GLY A 1 81 ? -7.25 6.199 -14.477 1 97.12 81 GLY A CA 1
ATOM 635 C C . GLY A 1 81 ? -8.672 6.211 -13.953 1 97.12 81 GLY A C 1
ATOM 636 O O . GLY A 1 81 ? -9.156 7.238 -13.477 1 97.12 81 GLY A O 1
ATOM 637 N N . LEU A 1 82 ? -9.32 5.117 -14.055 1 97.5 82 LEU A N 1
ATOM 638 C CA . LEU A 1 82 ? -10.68 4.988 -13.547 1 97.5 82 LEU A CA 1
ATOM 639 C C . LEU A 1 82 ? -10.711 5.141 -12.031 1 97.5 82 LEU A C 1
ATOM 641 O O . LEU A 1 82 ? -11.57 5.84 -11.492 1 97.5 82 LEU A O 1
ATOM 645 N N . ILE A 1 83 ? -9.789 4.516 -11.336 1 97.12 83 ILE A N 1
ATOM 646 C CA . ILE A 1 83 ? -9.727 4.582 -9.883 1 97.12 83 ILE A CA 1
ATOM 647 C C . ILE A 1 83 ? -9.492 6.023 -9.438 1 97.12 83 ILE A C 1
ATOM 649 O O . ILE A 1 83 ? -10.195 6.535 -8.57 1 97.12 83 ILE A O 1
ATOM 653 N N . VAL A 1 84 ? -8.531 6.652 -10.102 1 96.5 84 VAL A N 1
ATOM 654 C CA . VAL A 1 84 ? -8.18 8.016 -9.727 1 96.5 84 VAL A CA 1
ATOM 655 C C . VAL A 1 84 ? -9.305 8.977 -10.133 1 96.5 84 VAL A C 1
ATOM 657 O O . VAL A 1 84 ? -9.758 9.789 -9.32 1 96.5 84 VAL A O 1
ATOM 660 N N . GLY A 1 85 ? -9.75 8.914 -11.344 1 96.44 85 GLY A N 1
ATOM 661 C CA . GLY A 1 85 ? -10.781 9.805 -11.852 1 96.44 85 GLY A CA 1
ATOM 662 C C . GLY A 1 85 ? -12.078 9.719 -11.07 1 96.44 85 GLY A C 1
ATOM 663 O O . GLY A 1 85 ? -12.562 10.727 -10.539 1 96.44 85 GLY A O 1
ATOM 664 N N . LEU A 1 86 ? -12.633 8.555 -10.953 1 94.5 86 LEU A N 1
ATOM 665 C CA . LEU A 1 86 ? -13.875 8.352 -10.203 1 94.5 86 LEU A CA 1
ATOM 666 C C . LEU A 1 86 ? -13.641 8.562 -8.711 1 94.5 86 LEU A C 1
ATOM 668 O O . LEU A 1 86 ? -14.516 9.078 -8.008 1 94.5 86 LEU A O 1
ATOM 672 N N . GLY A 1 87 ? -12.492 8.156 -8.266 1 94.62 87 GLY A N 1
ATOM 673 C CA . GLY A 1 87 ? -12.164 8.297 -6.855 1 94.62 87 GLY A CA 1
ATOM 674 C C . GLY A 1 87 ? -12.117 9.742 -6.395 1 94.62 87 GLY A C 1
ATOM 675 O O . GLY A 1 87 ? -12.602 10.062 -5.305 1 94.62 87 GLY A O 1
ATOM 676 N N . LEU A 1 88 ? -11.492 10.57 -7.234 1 95 88 LEU A N 1
ATOM 677 C CA . LEU A 1 88 ? -11.422 11.977 -6.867 1 95 88 LEU A CA 1
ATOM 678 C C . LEU A 1 88 ? -12.812 12.555 -6.652 1 95 88 LEU A C 1
ATOM 680 O O . LEU A 1 88 ? -13.039 13.328 -5.715 1 95 88 LEU A O 1
ATOM 684 N N . VAL A 1 89 ? -13.719 12.148 -7.457 1 91.06 89 VAL A N 1
ATOM 685 C CA . VAL A 1 89 ? -15.086 12.664 -7.379 1 91.06 89 VAL A CA 1
ATOM 686 C C . VAL A 1 89 ? -15.781 12.086 -6.145 1 91.06 89 VAL A C 1
ATOM 688 O O . VAL A 1 89 ? -16.266 12.836 -5.293 1 91.06 89 VAL A O 1
ATOM 691 N N . VAL A 1 90 ? -15.734 10.836 -5.992 1 89.44 90 VAL A N 1
ATOM 692 C CA . VAL A 1 90 ? -16.469 10.141 -4.941 1 89.44 90 VAL A CA 1
ATOM 693 C C . VAL A 1 90 ? -15.891 10.508 -3.576 1 89.44 90 VAL A C 1
ATOM 695 O O . VAL A 1 90 ? -16.625 10.852 -2.652 1 89.44 90 VAL A O 1
ATOM 698 N N . ASN A 1 91 ? -14.609 10.453 -3.459 1 92.69 91 ASN A N 1
ATOM 699 C CA . ASN A 1 91 ? -13.977 10.68 -2.162 1 92.69 91 ASN A CA 1
ATOM 700 C C . ASN A 1 91 ? -14.023 12.148 -1.761 1 92.69 91 ASN A C 1
ATOM 702 O O . ASN A 1 91 ? -14.117 12.469 -0.576 1 92.69 91 ASN A O 1
ATOM 706 N N . ALA A 1 92 ? -13.906 13.039 -2.732 1 92.69 92 ALA A N 1
ATOM 707 C CA . ALA A 1 92 ? -14.039 14.461 -2.432 1 92.69 92 ALA A CA 1
ATOM 708 C C . ALA A 1 92 ? -15.43 14.781 -1.885 1 92.69 92 ALA A C 1
ATOM 710 O O . ALA A 1 92 ? -15.562 15.523 -0.907 1 92.69 92 ALA A O 1
ATOM 711 N N . PHE A 1 93 ? -16.422 14.211 -2.549 1 88.44 93 PHE A N 1
ATOM 712 C CA . PHE A 1 93 ? -17.781 14.438 -2.082 1 88.44 93 PHE A CA 1
ATOM 713 C C . PHE A 1 93 ? -17.969 13.875 -0.68 1 88.44 93 PHE A C 1
ATOM 715 O O . PHE A 1 93 ? -18.594 14.508 0.172 1 88.44 93 PHE A O 1
ATOM 722 N N . ALA A 1 94 ? -17.469 12.727 -0.474 1 88.56 94 ALA A N 1
ATOM 723 C CA . ALA A 1 94 ? -17.594 12.102 0.842 1 88.56 94 ALA A CA 1
ATOM 724 C C . ALA A 1 94 ? -16.859 12.914 1.905 1 88.56 94 ALA A C 1
ATOM 726 O O . ALA A 1 94 ? -17.406 13.164 2.984 1 88.56 94 ALA A O 1
ATOM 727 N N . GLY A 1 95 ? -15.633 13.281 1.564 1 91.31 95 GLY A N 1
ATOM 728 C CA . GLY A 1 95 ? -14.883 14.117 2.492 1 91.31 95 GLY A CA 1
ATOM 729 C C . GLY A 1 95 ? -15.562 15.43 2.807 1 91.31 95 GLY A C 1
ATOM 730 O O . GLY A 1 95 ? -15.57 15.875 3.955 1 91.31 95 GLY A O 1
ATOM 731 N N . TYR A 1 96 ? -16.156 16.016 1.822 1 90.19 96 TYR A N 1
ATOM 732 C CA . TYR A 1 96 ? -16.844 17.297 2.002 1 90.19 96 TYR A CA 1
ATOM 733 C C . TYR A 1 96 ? -18.078 17.125 2.883 1 90.19 96 TYR A C 1
ATOM 735 O O . TYR A 1 96 ? -18.328 17.922 3.781 1 90.19 96 TYR A O 1
ATOM 743 N N . ALA A 1 97 ? -18.812 16.125 2.6 1 86.5 97 ALA A N 1
ATOM 744 C CA . ALA A 1 97 ? -20.016 15.852 3.385 1 86.5 97 ALA A CA 1
ATOM 745 C C . ALA A 1 97 ? -19.672 15.617 4.852 1 86.5 97 ALA A C 1
ATOM 747 O O . ALA A 1 97 ? -20.406 16.047 5.746 1 86.5 97 ALA A O 1
ATOM 748 N N . LEU A 1 98 ? -18.625 15.031 5.09 1 88.31 98 LEU A N 1
ATOM 749 C CA . LEU A 1 98 ? -18.219 14.703 6.453 1 88.31 98 LEU A CA 1
ATOM 750 C C . LEU A 1 98 ? -17.641 15.93 7.152 1 88.31 98 LEU A C 1
ATOM 752 O O . LEU A 1 98 ? -17.812 16.109 8.359 1 88.31 98 LEU A O 1
ATOM 756 N N . ALA A 1 99 ? -17.031 16.766 6.379 1 89.88 99 ALA A N 1
ATOM 757 C CA . ALA A 1 99 ? -16.312 17.891 6.965 1 89.88 99 ALA A CA 1
ATOM 758 C C . ALA A 1 99 ? -17.25 19.094 7.141 1 89.88 99 ALA A C 1
ATOM 760 O O . ALA A 1 99 ? -17.109 19.859 8.102 1 89.88 99 ALA A O 1
ATOM 761 N N . ARG A 1 100 ? -18.141 19.234 6.23 1 87.12 100 ARG A N 1
ATOM 762 C CA . ARG A 1 100 ? -18.766 20.547 6.16 1 87.12 100 ARG A CA 1
ATOM 763 C C . ARG A 1 100 ? -20.281 20.438 6.34 1 87.12 100 ARG A C 1
ATOM 765 O O . ARG A 1 100 ? -20.938 21.422 6.688 1 87.12 100 ARG A O 1
ATOM 772 N N . LEU A 1 101 ? -20.828 19.359 6.086 1 83.69 101 LEU A N 1
ATOM 773 C CA . LEU A 1 101 ? -22.281 19.219 6.219 1 83.69 101 LEU A CA 1
ATOM 774 C C . LEU A 1 101 ? -22.656 18.656 7.59 1 83.69 101 LEU A C 1
ATOM 776 O O . LEU A 1 101 ? -21.859 17.938 8.203 1 83.69 101 LEU A O 1
ATOM 780 N N . ARG A 1 102 ? -23.766 19.078 8.016 1 82.19 102 ARG A N 1
ATOM 781 C CA . ARG A 1 102 ? -24.281 18.578 9.289 1 82.19 102 ARG A CA 1
ATOM 782 C C . ARG A 1 102 ? -25.391 17.562 9.078 1 82.19 102 ARG A C 1
ATOM 784 O O . ARG A 1 102 ? -26.391 17.859 8.398 1 82.19 102 ARG A O 1
ATOM 791 N N . TRP A 1 103 ? -25.125 16.391 9.547 1 79.94 103 TRP A N 1
ATOM 792 C CA . TRP A 1 103 ? -26.141 15.344 9.461 1 79.94 103 TRP A CA 1
ATOM 793 C C . TRP A 1 103 ? -25.938 14.305 10.562 1 79.94 103 TRP A C 1
ATOM 795 O O . TRP A 1 103 ? -24.875 14.242 11.172 1 79.94 103 TRP A O 1
ATOM 805 N N . TRP A 1 104 ? -26.938 13.648 11.109 1 77.38 104 TRP A N 1
ATOM 806 C CA . TRP A 1 104 ? -27 12.867 12.336 1 77.38 104 TRP A CA 1
ATOM 807 C C . TRP A 1 104 ? -26.016 11.703 12.297 1 77.38 104 TRP A C 1
ATOM 809 O O . TRP A 1 104 ? -25.453 11.32 13.328 1 77.38 104 TRP A O 1
ATOM 819 N N . GLY A 1 105 ? -25.672 11.047 11.281 1 78.5 105 GLY A N 1
ATOM 820 C CA . GLY A 1 105 ? -24.797 9.883 11.203 1 78.5 105 GLY A CA 1
ATOM 821 C C . GLY A 1 105 ? -23.375 10.234 10.797 1 78.5 105 GLY A C 1
ATOM 822 O O . GLY A 1 105 ? -22.578 9.336 10.516 1 78.5 105 GLY A O 1
ATOM 823 N N . ARG A 1 106 ? -23.031 11.406 10.945 1 83.88 106 ARG A N 1
ATOM 824 C CA . ARG A 1 106 ? -21.75 11.891 10.43 1 83.88 106 ARG A CA 1
ATOM 825 C C . ARG A 1 106 ? -20.578 11.305 11.211 1 83.88 106 ARG A C 1
ATOM 827 O O . ARG A 1 106 ? -19.641 10.773 10.617 1 83.88 106 ARG A O 1
ATOM 834 N N . ASN A 1 107 ? -20.672 11.352 12.5 1 84.62 107 ASN A N 1
ATOM 835 C CA . ASN A 1 107 ? -19.594 10.844 13.344 1 84.62 107 ASN A CA 1
ATOM 836 C C . ASN A 1 107 ? -19.469 9.328 13.227 1 84.62 107 ASN A C 1
ATOM 838 O O . ASN A 1 107 ? -18.344 8.805 13.195 1 84.62 107 ASN A O 1
ATOM 842 N N . ALA A 1 108 ? -20.562 8.734 13.164 1 83.56 108 ALA A N 1
ATOM 843 C CA . ALA A 1 108 ? -20.547 7.285 12.992 1 83.56 108 ALA A CA 1
ATOM 844 C C . ALA A 1 108 ? -19.922 6.902 11.648 1 83.56 108 ALA A C 1
ATOM 846 O O . ALA A 1 108 ? -19.156 5.938 11.57 1 83.56 108 ALA A O 1
ATOM 847 N N . MET A 1 109 ? -20.234 7.668 10.664 1 84 109 MET A N 1
ATOM 848 C CA . MET A 1 109 ? -19.703 7.395 9.328 1 84 109 MET A CA 1
ATOM 849 C C . MET A 1 109 ? -18.203 7.648 9.289 1 84 109 MET A C 1
ATOM 851 O O . MET A 1 109 ? -17.453 6.875 8.688 1 84 109 MET A O 1
ATOM 855 N N . LEU A 1 110 ? -17.797 8.664 9.914 1 84.5 110 LEU A N 1
ATOM 856 C CA . LEU A 1 110 ? -16.375 8.938 10 1 84.5 110 LEU A CA 1
ATOM 857 C C . LEU A 1 110 ? -15.648 7.793 10.711 1 84.5 110 LEU A C 1
ATOM 859 O O . LEU A 1 110 ? -14.594 7.344 10.25 1 84.5 110 LEU A O 1
ATOM 863 N N . GLY A 1 111 ? -16.25 7.348 11.773 1 82.75 111 GLY A N 1
ATOM 864 C CA . GLY A 1 111 ? -15.703 6.195 12.469 1 82.75 111 GLY A CA 1
ATOM 865 C C . GLY A 1 111 ? -15.609 4.961 11.594 1 82.75 111 GLY A C 1
ATOM 866 O O . GLY A 1 111 ? -14.617 4.23 11.641 1 82.75 111 GLY A O 1
ATOM 867 N N . LEU A 1 112 ? -16.578 4.734 10.812 1 82.44 112 LEU A N 1
ATOM 868 C CA . LEU A 1 112 ? -16.594 3.59 9.914 1 82.44 112 LEU A CA 1
ATOM 869 C C . LEU A 1 112 ? -15.516 3.709 8.852 1 82.44 112 LEU A C 1
ATOM 871 O O . LEU A 1 112 ? -14.859 2.721 8.516 1 82.44 112 LEU A O 1
ATOM 875 N N . VAL A 1 113 ? -15.359 4.867 8.281 1 83.44 113 VAL A N 1
ATOM 876 C CA . VAL A 1 113 ? -14.336 5.117 7.273 1 83.44 113 VAL A CA 1
ATOM 877 C C . VAL A 1 113 ? -12.953 4.812 7.852 1 83.44 113 VAL A C 1
ATOM 879 O O . VAL A 1 113 ? -12.141 4.133 7.219 1 83.44 113 VAL A O 1
ATOM 882 N N . LEU A 1 114 ? -12.742 5.16 9.062 1 79.75 114 LEU A N 1
ATOM 883 C CA . LEU A 1 114 ? -11.453 4.938 9.719 1 79.75 114 LEU A CA 1
ATOM 884 C C . LEU A 1 114 ? -11.258 3.459 10.039 1 79.75 114 LEU A C 1
ATOM 886 O O . LEU A 1 114 ? -10.141 2.943 9.953 1 79.75 114 LEU A O 1
ATOM 890 N N . ALA A 1 115 ? -12.383 2.828 10.367 1 77.88 115 ALA A N 1
ATOM 891 C CA . ALA A 1 115 ? -12.328 1.398 10.656 1 77.88 115 ALA A CA 1
ATOM 892 C C . ALA A 1 115 ? -11.938 0.602 9.414 1 77.88 115 ALA A C 1
ATOM 894 O O . ALA A 1 115 ? -11.133 -0.329 9.492 1 77.88 115 ALA A O 1
ATOM 895 N N . VAL A 1 116 ? -12.477 0.948 8.266 1 80.19 116 VAL A N 1
ATOM 896 C CA . VAL A 1 116 ? -12.203 0.249 7.02 1 80.19 116 VAL A CA 1
ATOM 897 C C . VAL A 1 116 ? -10.742 0.448 6.621 1 80.19 116 VAL A C 1
ATOM 899 O O . VAL A 1 116 ? -10.125 -0.443 6.031 1 80.19 116 VAL A O 1
ATOM 902 N N . LEU A 1 117 ? -10.188 1.604 6.926 1 78.81 117 LEU A N 1
ATOM 903 C CA . LEU A 1 117 ? -8.797 1.911 6.621 1 78.81 117 LEU A CA 1
ATOM 904 C C . LEU A 1 117 ? -7.859 0.882 7.25 1 78.81 117 LEU A C 1
ATOM 906 O O . LEU A 1 117 ? -6.793 0.589 6.707 1 78.81 117 LEU A O 1
ATOM 910 N N . VAL A 1 118 ? -8.367 0.222 8.328 1 76.5 118 VAL A N 1
ATOM 911 C CA . VAL A 1 118 ? -7.512 -0.666 9.109 1 76.5 118 VAL A CA 1
ATOM 912 C C . VAL A 1 118 ? -7.637 -2.096 8.586 1 76.5 118 VAL A C 1
ATOM 914 O O . VAL A 1 118 ? -6.77 -2.934 8.844 1 76.5 118 VAL A O 1
ATOM 917 N N . ILE A 1 119 ? -8.625 -2.432 7.855 1 81.25 119 ILE A N 1
ATOM 918 C CA . ILE A 1 119 ? -8.859 -3.777 7.34 1 81.25 119 ILE A CA 1
ATOM 919 C C . ILE A 1 119 ? -7.965 -4.031 6.133 1 81.25 119 ILE A C 1
ATOM 921 O O . ILE A 1 119 ? -8.047 -3.32 5.129 1 81.25 119 ILE A O 1
ATOM 925 N N . PRO A 1 120 ? -7.098 -5.004 6.219 1 82.38 120 PRO A N 1
ATOM 926 C CA . PRO A 1 120 ? -6.254 -5.328 5.062 1 82.38 120 PRO A CA 1
ATOM 927 C C . PRO A 1 120 ? -7.059 -5.836 3.871 1 82.38 120 PRO A C 1
ATOM 929 O O . PRO A 1 120 ? -7.98 -6.641 4.039 1 82.38 120 PRO A O 1
ATOM 932 N N . PHE A 1 121 ? -6.758 -5.371 2.775 1 84.12 121 PHE A N 1
ATOM 933 C CA . PHE A 1 121 ? -7.457 -5.766 1.561 1 84.12 121 PHE A CA 1
ATOM 934 C C . PHE A 1 121 ? -7.344 -7.266 1.333 1 84.12 121 PHE A C 1
ATOM 936 O O . PHE A 1 121 ? -8.281 -7.902 0.851 1 84.12 121 PHE A O 1
ATOM 943 N N . GLU A 1 122 ? -6.211 -7.82 1.653 1 82 122 GLU A N 1
ATOM 944 C CA . GLU A 1 122 ? -5.938 -9.234 1.406 1 82 122 GLU A CA 1
ATOM 945 C C . GLU A 1 122 ? -6.918 -10.125 2.162 1 82 122 GLU A C 1
ATOM 947 O O . GLU A 1 122 ? -7.238 -11.227 1.71 1 82 122 GLU A O 1
ATOM 952 N N . ALA A 1 123 ? -7.379 -9.586 3.271 1 81.69 123 ALA A N 1
ATOM 953 C CA . ALA A 1 123 ? -8.344 -10.359 4.059 1 81.69 123 ALA A CA 1
ATOM 954 C C . ALA A 1 123 ? -9.719 -10.359 3.398 1 81.69 123 ALA A C 1
ATOM 956 O O . ALA A 1 123 ? -10.477 -11.32 3.535 1 81.69 123 ALA A O 1
ATOM 957 N N . VAL A 1 124 ? -9.977 -9.32 2.682 1 87.62 124 VAL A N 1
ATOM 958 C CA . VAL A 1 124 ? -11.328 -9.18 2.146 1 87.62 124 VAL A CA 1
ATOM 959 C C . VAL A 1 124 ? -11.328 -9.516 0.655 1 87.62 124 VAL A C 1
ATOM 961 O O . VAL A 1 124 ? -12.391 -9.641 0.041 1 87.62 124 VAL A O 1
ATOM 964 N N . ALA A 1 125 ? -10.195 -9.672 0.108 1 88.69 125 ALA A N 1
ATOM 965 C CA . ALA A 1 125 ? -10.062 -9.906 -1.327 1 88.69 125 ALA A CA 1
ATOM 966 C C . ALA A 1 125 ? -10.82 -11.164 -1.748 1 88.69 125 ALA A C 1
ATOM 968 O O . ALA A 1 125 ? -11.531 -11.164 -2.756 1 88.69 125 ALA A O 1
ATOM 969 N N . ILE A 1 126 ? -10.742 -12.18 -0.955 1 84.56 126 ILE A N 1
ATOM 970 C CA . ILE A 1 126 ? -11.328 -13.453 -1.348 1 84.56 126 ILE A CA 1
ATOM 971 C C . ILE A 1 126 ? -12.844 -13.383 -1.241 1 84.56 126 ILE A C 1
ATOM 973 O O . ILE A 1 126 ? -13.562 -13.734 -2.184 1 84.56 126 ILE A O 1
ATOM 977 N N . PRO A 1 127 ? -13.344 -12.891 -0.099 1 84.44 127 PRO A N 1
ATOM 978 C CA . PRO A 1 127 ? -14.797 -12.719 -0.051 1 84.44 127 PRO A CA 1
ATOM 979 C C . PRO A 1 127 ? -15.32 -11.82 -1.169 1 84.44 127 PRO A C 1
ATOM 981 O O . PRO A 1 127 ? -16.391 -12.094 -1.734 1 84.44 127 PRO A O 1
ATOM 984 N N . LEU A 1 128 ? -14.648 -10.836 -1.462 1 87.25 128 LEU A N 1
ATOM 985 C CA . LEU A 1 128 ? -15.047 -9.945 -2.545 1 87.25 128 LEU A CA 1
ATOM 986 C C . LEU A 1 128 ? -14.992 -10.664 -3.889 1 87.25 128 LEU A C 1
ATOM 988 O O . LEU A 1 128 ? -15.867 -10.469 -4.734 1 87.25 128 LEU A O 1
ATOM 992 N N . PHE A 1 129 ? -14.016 -11.43 -4.109 1 88.56 129 PHE A N 1
ATOM 993 C CA . PHE A 1 129 ? -13.875 -12.227 -5.32 1 88.56 129 PHE A CA 1
ATOM 994 C C . PHE A 1 129 ? -15.086 -13.133 -5.52 1 88.56 129 PHE A C 1
ATOM 996 O O . PHE A 1 129 ? -15.641 -13.195 -6.617 1 88.56 129 PHE A O 1
ATOM 1003 N N . TYR A 1 130 ? -15.43 -13.727 -4.43 1 80.12 130 TYR A N 1
ATOM 1004 C CA . TYR A 1 130 ? -16.562 -14.648 -4.516 1 80.12 130 TYR A CA 1
ATOM 1005 C C . TYR A 1 130 ? -17.859 -13.898 -4.809 1 80.12 130 TYR A C 1
ATOM 1007 O O . TYR A 1 130 ? -18.641 -14.312 -5.664 1 80.12 130 TYR A O 1
ATOM 1015 N N . GLN A 1 131 ? -18.047 -12.805 -4.125 1 82 131 GLN A N 1
ATOM 1016 C CA . GLN A 1 131 ? -19.25 -12.008 -4.316 1 82 131 GLN A CA 1
ATOM 1017 C C . GLN A 1 131 ? -19.359 -11.516 -5.758 1 82 131 GLN A C 1
ATOM 1019 O O . GLN A 1 131 ? -20.422 -11.648 -6.379 1 82 131 GLN A O 1
ATOM 1024 N N . LEU A 1 132 ? -18.344 -11.039 -6.316 1 87.31 132 LEU A N 1
ATOM 1025 C CA . LEU A 1 132 ? -18.391 -10.453 -7.652 1 87.31 132 LEU A CA 1
ATOM 1026 C C . LEU A 1 132 ? -18.391 -11.539 -8.727 1 87.31 132 LEU A C 1
ATOM 1028 O O . LEU A 1 132 ? -18.969 -11.359 -9.797 1 87.31 132 LEU A O 1
ATOM 1032 N N . SER A 1 133 ? -17.734 -12.656 -8.367 1 84.44 133 SER A N 1
ATOM 1033 C CA . SER A 1 133 ? -17.781 -13.781 -9.297 1 84.44 133 SER A CA 1
ATOM 1034 C C . SER A 1 133 ? -19.188 -14.344 -9.406 1 84.44 133 SER A C 1
ATOM 1036 O O . SER A 1 133 ? -19.625 -14.75 -10.492 1 84.44 133 SER A O 1
ATOM 1038 N N . TRP A 1 134 ? -19.828 -14.352 -8.297 1 79.94 134 TRP A N 1
ATOM 1039 C CA . TRP A 1 134 ? -21.219 -14.812 -8.289 1 79.94 134 TRP A CA 1
ATOM 1040 C C . TRP A 1 134 ? -22.078 -13.93 -9.172 1 79.94 134 TRP A C 1
ATOM 1042 O O . TRP A 1 134 ? -23 -14.422 -9.828 1 79.94 134 TRP A O 1
ATOM 1052 N N . LEU A 1 135 ? -21.766 -12.672 -9.258 1 84.19 135 LEU A N 1
ATOM 1053 C CA . LEU A 1 135 ? -22.5 -11.719 -10.078 1 84.19 135 LEU A CA 1
ATOM 1054 C C . LEU A 1 135 ? -22.047 -11.789 -11.531 1 84.19 135 LEU A C 1
ATOM 1056 O O . LEU A 1 135 ? -22.609 -11.109 -12.391 1 84.19 135 LEU A O 1
ATOM 1060 N N . GLY A 1 136 ? -21 -12.609 -11.758 1 88.62 136 GLY A N 1
ATOM 1061 C CA . GLY A 1 136 ? -20.469 -12.758 -13.102 1 88.62 136 GLY A CA 1
ATOM 1062 C C . GLY A 1 136 ? -19.609 -11.586 -13.539 1 88.62 136 GLY A C 1
ATOM 1063 O O . GLY A 1 136 ? -19.359 -11.398 -14.734 1 88.62 136 GLY A O 1
ATOM 1064 N N . TRP A 1 137 ? -19.281 -10.805 -12.594 1 91.94 137 TRP A N 1
ATOM 1065 C CA . TRP A 1 137 ? -18.5 -9.609 -12.891 1 91.94 137 TRP A CA 1
ATOM 1066 C C . TRP A 1 137 ? -17 -9.898 -12.836 1 91.94 137 TRP A C 1
ATOM 1068 O O . TRP A 1 137 ? -16.344 -9.594 -11.836 1 91.94 137 TRP A O 1
ATOM 1078 N N . ARG A 1 138 ? -16.422 -10.469 -13.953 1 93.75 138 ARG A N 1
ATOM 1079 C CA . ARG A 1 138 ? -15.008 -10.828 -13.992 1 93.75 138 ARG A CA 1
ATOM 1080 C C . ARG A 1 138 ? -14.375 -10.43 -15.32 1 93.75 138 ARG A C 1
ATOM 1082 O O . ARG A 1 138 ? -15.078 -10.148 -16.297 1 93.75 138 ARG A O 1
ATOM 1089 N N . ASP A 1 139 ? -13.156 -10.375 -15.312 1 97.06 139 ASP A N 1
ATOM 1090 C CA . ASP A 1 139 ? -12.297 -10.258 -16.484 1 97.06 139 ASP A CA 1
ATOM 1091 C C . ASP A 1 139 ? -12.625 -9 -17.281 1 97.06 139 ASP A C 1
ATOM 1093 O O . ASP A 1 139 ? -12.875 -9.078 -18.5 1 97.06 139 ASP A O 1
ATOM 1097 N N . ASP A 1 140 ? -12.586 -7.918 -16.453 1 96.81 140 ASP A N 1
ATOM 1098 C CA . ASP A 1 140 ? -12.898 -6.609 -17.016 1 96.81 140 ASP A CA 1
ATOM 1099 C C . ASP A 1 140 ? -12.148 -5.504 -16.281 1 96.81 140 ASP A C 1
ATOM 1101 O O . ASP A 1 140 ? -11.703 -5.691 -15.156 1 96.81 140 ASP A O 1
ATOM 1105 N N . TRP A 1 141 ? -12.008 -4.363 -17.094 1 97.5 141 TRP A N 1
ATOM 1106 C CA . TRP A 1 141 ? -11.336 -3.223 -16.469 1 97.5 141 TRP A CA 1
ATOM 1107 C C . TRP A 1 141 ? -12.164 -2.666 -15.312 1 97.5 141 TRP A C 1
ATOM 1109 O O . TRP A 1 141 ? -11.609 -2.254 -14.289 1 97.5 141 TRP A O 1
ATOM 1119 N N . LEU A 1 142 ? -13.453 -2.744 -15.43 1 96.38 142 LEU A N 1
ATOM 1120 C CA . LEU A 1 142 ? -14.32 -2.111 -14.445 1 96.38 142 LEU A CA 1
ATOM 1121 C C . LEU A 1 142 ? -14.266 -2.857 -13.109 1 96.38 142 LEU A C 1
ATOM 1123 O O . LEU A 1 142 ? -14.289 -2.238 -12.047 1 96.38 142 LEU A O 1
ATOM 1127 N N . VAL A 1 143 ? -14.25 -4.145 -13.195 1 96.19 143 VAL A N 1
ATOM 1128 C CA . VAL A 1 143 ? -14.234 -4.922 -11.961 1 96.19 143 VAL A CA 1
ATOM 1129 C C . VAL A 1 143 ? -12.922 -4.695 -11.219 1 96.19 143 VAL A C 1
ATOM 1131 O O . VAL A 1 143 ? -12.867 -4.801 -9.992 1 96.19 143 VAL A O 1
ATOM 1134 N N . GLN A 1 144 ? -11.859 -4.359 -11.992 1 96.75 144 GLN A N 1
ATOM 1135 C CA . GLN A 1 144 ? -10.562 -4.082 -11.398 1 96.75 144 GLN A CA 1
ATOM 1136 C C . GLN A 1 144 ? -10.539 -2.707 -10.734 1 96.75 144 GLN A C 1
ATOM 1138 O O . GLN A 1 144 ? -9.781 -2.479 -9.789 1 96.75 144 GLN A O 1
ATOM 1143 N N . ALA A 1 145 ? -11.391 -1.808 -11.125 1 96.69 145 ALA A N 1
ATOM 1144 C CA . ALA A 1 145 ? -11.297 -0.412 -10.703 1 96.69 145 ALA A CA 1
ATOM 1145 C C . ALA A 1 145 ? -12.352 -0.085 -9.648 1 96.69 145 ALA A C 1
ATOM 1147 O O . ALA A 1 145 ? -12.039 0.495 -8.602 1 96.69 145 ALA A O 1
ATOM 1148 N N . ILE A 1 146 ? -13.516 -0.565 -9.758 1 92.19 146 ILE A N 1
ATOM 1149 C CA . ILE A 1 146 ? -14.695 -0.089 -9.047 1 92.19 146 ILE A CA 1
ATOM 1150 C C . ILE A 1 146 ? -14.531 -0.344 -7.551 1 92.19 146 ILE A C 1
ATOM 1152 O O . ILE A 1 146 ? -14.852 0.518 -6.727 1 92.19 146 ILE A O 1
ATOM 1156 N N . PRO A 1 147 ? -13.984 -1.467 -7.172 1 90.44 147 PRO A N 1
ATOM 1157 C CA . PRO A 1 147 ? -13.867 -1.731 -5.734 1 90.44 147 PRO A CA 1
ATOM 1158 C C . PRO A 1 147 ? -12.953 -0.742 -5.023 1 90.44 147 PRO A C 1
ATOM 1160 O O . PRO A 1 147 ? -12.961 -0.661 -3.793 1 90.44 147 PRO A O 1
ATOM 1163 N N . PHE A 1 148 ? -12.195 0.028 -5.801 1 92.62 148 PHE A N 1
ATOM 1164 C CA . PHE A 1 148 ? -11.18 0.87 -5.184 1 92.62 148 PHE A CA 1
ATOM 1165 C C . PHE A 1 148 ? -11.508 2.346 -5.375 1 92.62 148 PHE A C 1
ATOM 1167 O O . PHE A 1 148 ? -10.703 3.217 -5.035 1 92.62 148 PHE A O 1
ATOM 1174 N N . VAL A 1 149 ? -12.68 2.598 -5.906 1 91.69 149 VAL A N 1
ATOM 1175 C CA . VAL A 1 149 ? -13.07 3.979 -6.172 1 91.69 149 VAL A CA 1
ATOM 1176 C C . VAL A 1 149 ? -13.289 4.715 -4.852 1 91.69 149 VAL A C 1
ATOM 1178 O O . VAL A 1 149 ? -12.797 5.832 -4.668 1 91.69 149 VAL A O 1
ATOM 1181 N N . ALA A 1 150 ? -14.039 4.082 -3.984 1 89.06 150 ALA A N 1
ATOM 1182 C CA . ALA A 1 150 ? -14.156 4.621 -2.635 1 89.06 150 ALA A CA 1
ATOM 1183 C C . ALA A 1 150 ? -12.984 4.188 -1.761 1 89.06 150 ALA A C 1
ATOM 1185 O O . ALA A 1 150 ? -12.789 2.996 -1.525 1 89.06 150 ALA A O 1
ATOM 1186 N N . ASN A 1 151 ? -12.219 5.027 -1.363 1 89.44 151 ASN A N 1
ATOM 1187 C CA . ASN A 1 151 ? -10.984 4.781 -0.618 1 89.44 151 ASN A CA 1
ATOM 1188 C C . ASN A 1 151 ? -10.977 5.543 0.706 1 89.44 151 ASN A C 1
ATOM 1190 O O . ASN A 1 151 ? -10.984 6.773 0.719 1 89.44 151 ASN A O 1
ATOM 1194 N N . PRO A 1 152 ? -10.914 4.785 1.784 1 86.88 152 PRO A N 1
ATOM 1195 C CA . PRO A 1 152 ? -11.008 5.441 3.092 1 86.88 152 PRO A CA 1
ATOM 1196 C C . PRO A 1 152 ? -9.891 6.461 3.318 1 86.88 152 PRO A C 1
ATOM 1198 O O . PRO A 1 152 ? -10.117 7.5 3.941 1 86.88 152 PRO A O 1
ATOM 1201 N N . LEU A 1 153 ? -8.727 6.164 2.893 1 85.94 153 LEU A N 1
ATOM 1202 C CA . LEU A 1 153 ? -7.637 7.121 3.061 1 85.94 153 LEU A CA 1
ATOM 1203 C C . LEU A 1 153 ? -7.914 8.398 2.281 1 85.94 153 LEU A C 1
ATOM 1205 O O . LEU A 1 153 ? -7.68 9.5 2.785 1 85.94 153 LEU A O 1
ATOM 1209 N N . ALA A 1 154 ? -8.344 8.234 1.056 1 92 154 ALA A N 1
ATOM 1210 C CA . ALA A 1 154 ? -8.672 9.398 0.235 1 92 154 ALA A CA 1
ATOM 1211 C C . ALA A 1 154 ? -9.781 10.227 0.875 1 92 154 ALA A C 1
ATOM 1213 O O . ALA A 1 154 ? -9.711 11.461 0.892 1 92 154 ALA A O 1
ATOM 1214 N N . ILE A 1 155 ? -10.75 9.562 1.374 1 90.75 155 ILE A N 1
ATOM 1215 C CA . ILE A 1 155 ? -11.844 10.258 2.053 1 90.75 155 ILE A CA 1
ATOM 1216 C C . ILE A 1 155 ? -11.289 11.047 3.236 1 90.75 155 ILE A C 1
ATOM 1218 O O . ILE A 1 155 ? -11.625 12.227 3.41 1 90.75 155 ILE A O 1
ATOM 1222 N N . PHE A 1 156 ? -10.531 10.398 3.936 1 88 156 PHE A N 1
ATOM 1223 C CA . PHE A 1 156 ? -9.969 11.031 5.125 1 88 156 PHE A CA 1
ATOM 1224 C C . PHE A 1 156 ? -9.109 12.227 4.742 1 88 156 PHE A C 1
ATOM 1226 O O . PHE A 1 156 ? -9.133 13.258 5.426 1 88 156 PHE A O 1
ATOM 1233 N N . LEU A 1 157 ? -8.289 12.117 3.754 1 87.38 157 LEU A N 1
ATOM 1234 C CA . LEU A 1 157 ? -7.449 13.219 3.309 1 87.38 157 LEU A CA 1
ATOM 1235 C C . LEU A 1 157 ? -8.297 14.414 2.875 1 87.38 157 LEU A C 1
ATOM 1237 O O . LEU A 1 157 ? -8.008 15.555 3.24 1 87.38 157 LEU A O 1
ATOM 1241 N N . PHE A 1 158 ? -9.32 14.172 2.135 1 92.56 158 PHE A N 1
ATOM 1242 C CA . PHE A 1 158 ? -10.227 15.242 1.726 1 92.56 158 PHE A CA 1
ATOM 1243 C C . PHE A 1 158 ? -10.922 15.852 2.934 1 92.56 158 PHE A C 1
ATOM 1245 O O . PHE A 1 158 ? -11.047 17.078 3.037 1 92.56 158 PHE A O 1
ATOM 1252 N N . TYR A 1 159 ? -11.422 14.984 3.787 1 91.75 159 TYR A N 1
ATOM 1253 C CA . TYR A 1 159 ? -12.055 15.438 5.02 1 91.75 159 TYR A CA 1
ATOM 1254 C C . TYR A 1 159 ? -11.148 16.391 5.781 1 91.75 159 TYR A C 1
ATOM 1256 O O . TYR A 1 159 ? -11.57 17.484 6.16 1 91.75 159 TYR A O 1
ATOM 1264 N N . SER A 1 160 ? -9.953 15.969 5.965 1 86.31 160 SER A N 1
ATOM 1265 C CA . SER A 1 160 ? -8.977 16.766 6.695 1 86.31 160 SER A CA 1
ATOM 1266 C C . SER A 1 160 ? -8.711 18.094 6 1 86.31 160 SER A C 1
ATOM 1268 O O . SER A 1 160 ? -8.625 19.141 6.652 1 86.31 160 SER A O 1
ATOM 1270 N N . PHE A 1 161 ? -8.594 18.094 4.738 1 87.62 161 PHE A N 1
ATOM 1271 C CA . PHE A 1 161 ? -8.344 19.312 3.98 1 87.62 161 PHE A CA 1
ATOM 1272 C C . PHE A 1 161 ? -9.523 20.266 4.078 1 87.62 161 PHE A C 1
ATOM 1274 O O . PHE A 1 161 ? -9.344 21.469 4.305 1 87.62 161 PHE A O 1
ATOM 1281 N N . PHE A 1 162 ? -10.68 19.766 3.938 1 92.25 162 PHE A N 1
ATOM 1282 C CA . PHE A 1 162 ? -11.867 20.609 3.932 1 92.25 162 PHE A CA 1
ATOM 1283 C C . PHE A 1 162 ? -12.117 21.219 5.309 1 92.25 162 PHE A C 1
ATOM 1285 O O . PHE A 1 162 ? -12.648 22.328 5.426 1 92.25 162 PHE A O 1
ATOM 1292 N N . LEU A 1 163 ? -11.773 20.484 6.289 1 89.88 163 LEU A N 1
ATOM 1293 C CA . LEU A 1 163 ? -11.867 21.031 7.641 1 89.88 163 LEU A CA 1
ATOM 1294 C C . LEU A 1 163 ? -10.969 22.25 7.801 1 89.88 163 LEU A C 1
ATOM 1296 O O . LEU A 1 163 ? -11.289 23.172 8.57 1 89.88 163 LEU A O 1
ATOM 1300 N N . GLY A 1 164 ? -9.938 22.219 7.09 1 87.69 164 GLY A N 1
ATOM 1301 C CA . GLY A 1 164 ? -8.969 23.297 7.211 1 87.69 164 GLY A CA 1
ATOM 1302 C C . GLY A 1 164 ? -9.344 24.531 6.422 1 87.69 164 GLY A C 1
ATOM 1303 O O . GLY A 1 164 ? -8.781 25.609 6.637 1 87.69 164 GLY A O 1
ATOM 1304 N N . LEU A 1 165 ? -10.25 24.422 5.562 1 88.38 165 LEU A N 1
ATOM 1305 C CA . LEU A 1 165 ? -10.695 25.578 4.785 1 88.38 165 LEU A CA 1
ATOM 1306 C C . LEU A 1 165 ? -11.508 26.531 5.648 1 88.38 165 LEU A C 1
ATOM 1308 O O . LEU A 1 165 ? -12.312 26.109 6.473 1 88.38 165 LEU A O 1
ATOM 1312 N N . PRO A 1 166 ? -11.188 27.828 5.492 1 89.44 166 PRO A N 1
ATOM 1313 C CA . PRO A 1 166 ? -11.984 28.797 6.242 1 89.44 166 PRO A CA 1
ATOM 1314 C C . PRO A 1 166 ? -13.477 28.688 5.941 1 89.44 166 PRO A C 1
ATOM 1316 O O . PRO A 1 166 ? -13.875 28.641 4.773 1 89.44 166 PRO A O 1
ATOM 1319 N N . ARG A 1 167 ? -14.195 28.719 6.93 1 87.31 167 ARG A N 1
ATOM 1320 C CA . ARG A 1 167 ? -15.641 28.578 6.801 1 87.31 167 ARG A CA 1
ATOM 1321 C C . ARG A 1 167 ? -16.25 29.812 6.141 1 87.31 167 ARG A C 1
ATOM 1323 O O . ARG A 1 167 ? -17.344 29.734 5.562 1 87.31 167 ARG A O 1
ATOM 1330 N N . GLU A 1 168 ? -15.516 30.844 6.305 1 87.75 168 GLU A N 1
ATOM 1331 C CA . GLU A 1 168 ? -16 32.125 5.785 1 87.75 168 GLU A CA 1
ATOM 1332 C C . GLU A 1 168 ? -16.234 32.062 4.277 1 87.75 168 GLU A C 1
ATOM 1334 O O . GLU A 1 168 ? -17.125 32.719 3.752 1 87.75 168 GLU A O 1
ATOM 1339 N N . LEU A 1 169 ? -15.477 31.234 3.631 1 82.56 169 LEU A N 1
ATOM 1340 C CA . LEU A 1 169 ? -15.609 31.078 2.186 1 82.56 169 LEU A CA 1
ATOM 1341 C C . LEU A 1 169 ? -16.984 30.516 1.824 1 82.56 169 LEU A C 1
ATOM 1343 O O . LEU A 1 169 ? -17.578 30.938 0.832 1 82.56 169 LEU A O 1
ATOM 1347 N N . GLU A 1 170 ? -17.5 29.672 2.615 1 85.5 170 GLU A N 1
ATOM 1348 C CA . GLU A 1 170 ? -18.781 29.031 2.33 1 85.5 170 GLU A CA 1
ATOM 1349 C C . GLU A 1 170 ? -19.953 29.859 2.848 1 85.5 170 GLU A C 1
ATOM 1351 O O . GLU A 1 170 ? -21.047 29.828 2.27 1 85.5 170 GLU A O 1
ATOM 1356 N N . GLU A 1 171 ? -19.734 30.547 3.918 1 86.75 171 GLU A N 1
ATOM 1357 C CA . GLU A 1 171 ? -20.781 31.391 4.496 1 86.75 171 GLU A CA 1
ATOM 1358 C C . GLU A 1 171 ? -21.188 32.5 3.535 1 86.75 171 GLU A C 1
ATOM 1360 O O . GLU A 1 171 ? -22.375 32.812 3.412 1 86.75 171 GLU A O 1
ATOM 1365 N N . ALA A 1 172 ? -20.203 33 2.883 1 84.88 172 ALA A N 1
ATOM 1366 C CA . ALA A 1 172 ? -20.484 34.062 1.906 1 84.88 172 ALA A CA 1
ATOM 1367 C C . ALA A 1 172 ? -21.359 33.531 0.77 1 84.88 172 ALA A C 1
ATOM 1369 O O . ALA A 1 172 ? -22.266 34.219 0.307 1 84.88 172 ALA A O 1
ATOM 1370 N N . ALA A 1 173 ? -21.109 32.375 0.37 1 83.69 173 ALA A N 1
ATOM 1371 C CA . ALA A 1 173 ? -21.875 31.766 -0.711 1 83.69 173 ALA A CA 1
ATOM 1372 C C . ALA A 1 173 ? -23.312 31.453 -0.269 1 83.69 173 ALA A C 1
ATOM 1374 O O . ALA A 1 173 ? -24.25 31.609 -1.052 1 83.69 173 ALA A O 1
ATOM 1375 N N . ARG A 1 174 ? -23.422 31.094 0.952 1 82.38 174 ARG A N 1
ATOM 1376 C CA . ARG A 1 174 ? -24.75 30.797 1.497 1 82.38 174 ARG A CA 1
ATOM 1377 C C . ARG A 1 174 ? -25.594 32.062 1.562 1 82.38 174 ARG A C 1
ATOM 1379 O O . ARG A 1 174 ? -26.797 32.031 1.289 1 82.38 174 ARG A O 1
ATOM 1386 N N . VAL A 1 175 ? -24.922 33.062 1.902 1 85.5 175 VAL A N 1
ATOM 1387 C CA . VAL A 1 175 ? -25.609 34.344 1.973 1 85.5 175 VAL A CA 1
ATOM 1388 C C . VAL A 1 175 ? -26.109 34.75 0.583 1 85.5 175 VAL A C 1
ATOM 1390 O O . VAL A 1 175 ? -27.203 35.312 0.441 1 85.5 175 VAL A O 1
ATOM 1393 N N . ASP A 1 176 ? -25.406 34.375 -0.43 1 86 176 ASP A N 1
ATOM 1394 C CA . ASP A 1 176 ? -25.766 34.688 -1.812 1 86 176 ASP A CA 1
ATOM 1395 C C . ASP A 1 176 ? -26.766 33.656 -2.352 1 86 176 ASP A C 1
ATOM 1397 O O . ASP A 1 176 ? -27.172 33.75 -3.508 1 86 176 ASP A O 1
ATOM 1401 N N . GLY A 1 177 ? -27.156 32.719 -1.511 1 83.25 177 GLY A N 1
ATOM 1402 C CA . GLY A 1 177 ? -28.188 31.766 -1.878 1 83.25 177 GLY A CA 1
ATOM 1403 C C . GLY A 1 177 ? -27.641 30.562 -2.646 1 83.25 177 GLY A C 1
ATOM 1404 O O . GLY A 1 177 ? -28.391 29.859 -3.307 1 83.25 177 GLY A O 1
ATOM 1405 N N . ALA A 1 178 ? -26.344 30.453 -2.627 1 83.62 178 ALA A N 1
ATOM 1406 C CA . ALA A 1 178 ? -25.75 29.344 -3.363 1 83.62 178 ALA A CA 1
ATOM 1407 C C . ALA A 1 178 ? -26 28.016 -2.656 1 83.62 178 ALA A C 1
ATOM 1409 O O . ALA A 1 178 ? -25.906 27.922 -1.43 1 83.62 178 ALA A O 1
ATOM 1410 N N . GLY A 1 179 ? -26.406 27 -3.406 1 83.19 179 GLY A N 1
ATOM 1411 C CA . GLY A 1 179 ? -26.594 25.656 -2.867 1 83.19 179 GLY A CA 1
ATOM 1412 C C . GLY A 1 179 ? -25.281 24.938 -2.584 1 83.19 179 GLY A C 1
ATOM 1413 O O . GLY A 1 179 ? -24.203 25.484 -2.842 1 83.19 179 GLY A O 1
ATOM 1414 N N . VAL A 1 180 ? -25.375 23.812 -1.993 1 81.69 180 VAL A N 1
ATOM 1415 C CA . VAL A 1 180 ? -24.234 23.031 -1.542 1 81.69 180 VAL A CA 1
ATOM 1416 C C . VAL A 1 180 ? -23.344 22.672 -2.736 1 81.69 180 VAL A C 1
ATOM 1418 O O . VAL A 1 180 ? -22.125 22.828 -2.689 1 81.69 180 VAL A O 1
ATOM 1421 N N . LEU A 1 181 ? -23.969 22.172 -3.807 1 84 181 LEU A N 1
ATOM 1422 C CA . LEU A 1 181 ? -23.203 21.75 -4.98 1 84 181 LEU A CA 1
ATOM 1423 C C . LEU A 1 181 ? -22.562 22.938 -5.672 1 84 181 LEU A C 1
ATOM 1425 O O . LEU A 1 181 ? -21.422 22.859 -6.137 1 84 181 LEU A O 1
ATOM 1429 N N . ARG A 1 182 ? -23.312 24.016 -5.75 1 84.81 182 ARG A N 1
ATOM 1430 C CA . ARG A 1 182 ? -22.75 25.234 -6.336 1 84.81 182 ARG A CA 1
ATOM 1431 C C . ARG A 1 182 ? -21.578 25.75 -5.508 1 84.81 182 ARG A C 1
ATOM 1433 O O . ARG A 1 182 ? -20.562 26.188 -6.062 1 84.81 182 ARG A O 1
ATOM 1440 N N . THR A 1 183 ? -21.781 25.719 -4.195 1 87.5 183 THR A N 1
ATOM 1441 C CA . THR A 1 183 ? -20.719 26.141 -3.301 1 87.5 183 THR A CA 1
ATOM 1442 C C . THR A 1 183 ? -19.484 25.25 -3.465 1 87.5 183 THR A C 1
ATOM 1444 O O . THR A 1 183 ? -18.359 25.75 -3.506 1 87.5 183 THR A O 1
ATOM 1447 N N . PHE A 1 184 ? -19.766 23.953 -3.576 1 88.44 184 PHE A N 1
ATOM 1448 C CA . PHE A 1 184 ? -18.656 23.016 -3.74 1 88.44 184 PHE A CA 1
ATOM 1449 C C . PHE A 1 184 ? -17.891 23.297 -5.023 1 88.44 184 PHE A C 1
ATOM 1451 O O . PHE A 1 184 ? -16.672 23.438 -4.996 1 88.44 184 PHE A O 1
ATOM 1458 N N . PHE A 1 185 ? -18.547 23.453 -6.133 1 89.31 185 PHE A N 1
ATOM 1459 C CA . PHE A 1 185 ? -17.891 23.562 -7.43 1 89.31 185 PHE A CA 1
ATOM 1460 C C . PHE A 1 185 ? -17.328 24.969 -7.645 1 89.31 185 PHE A C 1
ATOM 1462 O O . PHE A 1 185 ? -16.281 25.141 -8.266 1 89.31 185 PHE A O 1
ATOM 1469 N N . ALA A 1 186 ? -17.938 25.953 -7.078 1 89.19 186 ALA A N 1
ATOM 1470 C CA . ALA A 1 186 ? -17.547 27.344 -7.348 1 89.19 186 ALA A CA 1
ATOM 1471 C C . ALA A 1 186 ? -16.531 27.844 -6.332 1 89.19 186 ALA A C 1
ATOM 1473 O O . ALA A 1 186 ? -15.703 28.703 -6.641 1 89.19 186 ALA A O 1
ATOM 1474 N N . ILE A 1 187 ? -16.547 27.25 -5.148 1 89.5 187 ILE A N 1
ATOM 1475 C CA . ILE A 1 187 ? -15.727 27.828 -4.09 1 89.5 187 ILE A CA 1
ATOM 1476 C C . ILE A 1 187 ? -14.742 26.797 -3.562 1 89.5 187 ILE A C 1
ATOM 1478 O O . ILE A 1 187 ? -13.531 27.016 -3.551 1 89.5 187 ILE A O 1
ATOM 1482 N N . VAL A 1 188 ? -15.234 25.688 -3.182 1 89.62 188 VAL A N 1
ATOM 1483 C CA . VAL A 1 188 ? -14.422 24.688 -2.494 1 89.62 188 VAL A CA 1
ATOM 1484 C C . VAL A 1 188 ? -13.422 24.078 -3.473 1 89.62 188 VAL A C 1
ATOM 1486 O O . VAL A 1 188 ? -12.219 24.031 -3.195 1 89.62 188 VAL A O 1
ATOM 1489 N N . LEU A 1 189 ? -13.938 23.672 -4.605 1 90.5 189 LEU A N 1
ATOM 1490 C CA . LEU A 1 189 ? -13.125 22.953 -5.582 1 90.5 189 LEU A CA 1
ATOM 1491 C C . LEU A 1 189 ? -11.945 23.797 -6.043 1 90.5 189 LEU A C 1
ATOM 1493 O O . LEU A 1 189 ? -10.805 23.328 -6.059 1 90.5 189 LEU A O 1
ATOM 1497 N N . PRO A 1 190 ? -12.156 25.031 -6.367 1 91.12 190 PRO A N 1
ATOM 1498 C CA . PRO A 1 190 ? -11.031 25.859 -6.801 1 91.12 190 PRO A CA 1
ATOM 1499 C C . PRO A 1 190 ? -10 26.078 -5.699 1 91.12 190 PRO A C 1
ATOM 1501 O O . PRO A 1 190 ? -8.82 26.297 -5.992 1 91.12 190 PRO A O 1
ATOM 1504 N N . ASN A 1 191 ? -10.414 26.047 -4.453 1 90 191 ASN A N 1
ATOM 1505 C CA . ASN A 1 191 ? -9.508 26.266 -3.332 1 90 191 ASN A CA 1
ATOM 1506 C C . ASN A 1 191 ? -8.891 24.953 -2.854 1 90 191 ASN A C 1
ATOM 1508 O O . ASN A 1 191 ? -8.062 24.953 -1.94 1 90 191 ASN A O 1
ATOM 1512 N N . ALA A 1 192 ? -9.242 23.891 -3.471 1 90.88 192 ALA A N 1
ATOM 1513 C CA . ALA A 1 192 ? -8.781 22.578 -3 1 90.88 192 ALA A CA 1
ATOM 1514 C C . ALA A 1 192 ? -7.945 21.875 -4.062 1 90.88 192 ALA A C 1
ATOM 1516 O O . ALA A 1 192 ? -7.785 20.656 -4.027 1 90.88 192 ALA A O 1
ATOM 1517 N N . LYS A 1 193 ? -7.387 22.562 -5.02 1 89 193 LYS A N 1
ATOM 1518 C CA . LYS A 1 193 ? -6.625 21.984 -6.121 1 89 193 LYS A CA 1
ATOM 1519 C C . LYS A 1 193 ? -5.414 21.203 -5.602 1 89 193 LYS A C 1
ATOM 1521 O O . LYS A 1 193 ? -5.082 20.141 -6.129 1 89 193 LYS A O 1
ATOM 1526 N N . ALA A 1 194 ? -4.801 21.719 -4.633 1 85.75 194 ALA A N 1
ATOM 1527 C CA . ALA A 1 194 ? -3.641 21.047 -4.051 1 85.75 194 ALA A CA 1
ATOM 1528 C C . ALA A 1 194 ? -4.043 19.719 -3.408 1 85.75 194 ALA A C 1
ATOM 1530 O O . ALA A 1 194 ? -3.33 18.719 -3.531 1 85.75 194 ALA A O 1
ATOM 1531 N N . ALA A 1 195 ? -5.168 19.797 -2.719 1 89.62 195 ALA A N 1
ATOM 1532 C CA . ALA A 1 195 ? -5.68 18.578 -2.109 1 89.62 195 ALA A CA 1
ATOM 1533 C C . ALA A 1 195 ? -6.012 17.531 -3.17 1 89.62 195 ALA A C 1
ATOM 1535 O O . ALA A 1 195 ? -5.68 16.359 -3.014 1 89.62 195 ALA A O 1
ATOM 1536 N N . PHE A 1 196 ? -6.629 17.953 -4.262 1 92.62 196 PHE A N 1
ATOM 1537 C CA . PHE A 1 196 ? -6.984 17.047 -5.344 1 92.62 196 PHE A CA 1
ATOM 1538 C C . PHE A 1 196 ? -5.73 16.453 -5.984 1 92.62 196 PHE A C 1
ATOM 1540 O O . PHE A 1 196 ? -5.688 15.266 -6.289 1 92.62 196 PHE A O 1
ATOM 1547 N N . ALA A 1 197 ? -4.746 17.266 -6.18 1 89.25 197 ALA A N 1
ATOM 1548 C CA . ALA A 1 197 ? -3.488 16.781 -6.742 1 89.25 197 ALA A CA 1
ATOM 1549 C C . ALA A 1 197 ? -2.834 15.75 -5.824 1 89.25 197 ALA A C 1
ATOM 1551 O O . ALA A 1 197 ? -2.371 14.703 -6.281 1 89.25 197 ALA A O 1
ATOM 1552 N N . SER A 1 198 ? -2.83 16.016 -4.574 1 85.69 198 SER A N 1
ATOM 1553 C CA . SER A 1 198 ? -2.215 15.117 -3.598 1 85.69 198 SER A CA 1
ATOM 1554 C C . SER A 1 198 ? -2.941 13.773 -3.543 1 85.69 198 SER A C 1
ATOM 1556 O O . SER A 1 198 ? -2.307 12.719 -3.547 1 85.69 198 SER A O 1
ATOM 1558 N N . VAL A 1 199 ? -4.25 13.883 -3.486 1 91.31 199 VAL A N 1
ATOM 1559 C CA . VAL A 1 199 ? -5.039 12.664 -3.408 1 91.31 199 VAL A CA 1
ATOM 1560 C C . VAL A 1 199 ? -4.895 11.867 -4.707 1 91.31 199 VAL A C 1
ATOM 1562 O O . VAL A 1 199 ? -4.832 10.641 -4.684 1 91.31 199 VAL A O 1
ATOM 1565 N N . ALA A 1 200 ? -4.855 12.586 -5.816 1 92.31 200 ALA A N 1
ATOM 1566 C CA . ALA A 1 200 ? -4.66 11.922 -7.102 1 92.31 200 ALA A CA 1
ATOM 1567 C C . ALA A 1 200 ? -3.354 11.133 -7.117 1 92.31 200 ALA A C 1
ATOM 1569 O O . ALA A 1 200 ? -3.322 9.984 -7.57 1 92.31 200 ALA A O 1
ATOM 1570 N N . ILE A 1 201 ? -2.332 11.688 -6.652 1 87.56 201 ILE A N 1
ATOM 1571 C CA . ILE A 1 201 ? -1.02 11.047 -6.641 1 87.56 201 ILE A CA 1
ATOM 1572 C C . ILE A 1 201 ? -1.048 9.828 -5.719 1 87.56 201 ILE A C 1
ATOM 1574 O O . ILE A 1 201 ? -0.553 8.758 -6.082 1 87.56 201 ILE A O 1
ATOM 1578 N N . VAL A 1 202 ? -1.6 10.031 -4.586 1 85.38 202 VAL A N 1
ATOM 1579 C CA . VAL A 1 202 ? -1.67 8.961 -3.602 1 85.38 202 VAL A CA 1
ATOM 1580 C C . V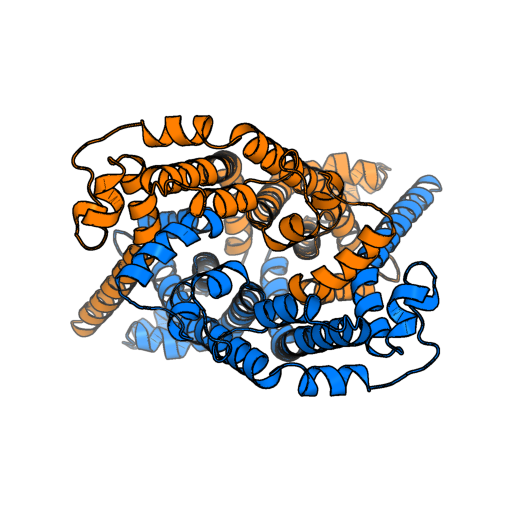AL A 1 202 ? -2.449 7.777 -4.18 1 85.38 202 VAL A C 1
ATOM 1582 O O . VAL A 1 202 ? -1.999 6.633 -4.105 1 85.38 202 VAL A O 1
ATOM 1585 N N . LEU A 1 203 ? -3.596 8.062 -4.758 1 92.31 203 LEU A N 1
ATOM 1586 C CA . LEU A 1 203 ? -4.406 7.008 -5.355 1 92.31 203 LEU A CA 1
ATOM 1587 C C . LEU A 1 203 ? -3.654 6.32 -6.492 1 92.31 203 LEU A C 1
ATOM 1589 O O . LEU A 1 203 ? -3.672 5.094 -6.602 1 92.31 203 LEU A O 1
ATOM 1593 N N . PHE A 1 204 ? -3.041 7.117 -7.297 1 91.62 204 PHE A N 1
ATOM 1594 C CA . PHE A 1 204 ? -2.303 6.566 -8.43 1 91.62 204 PHE A CA 1
ATOM 1595 C C . PHE A 1 204 ? -1.195 5.637 -7.949 1 91.62 204 PHE A C 1
ATOM 1597 O O . PHE A 1 204 ? -1.102 4.492 -8.398 1 91.62 204 PHE A O 1
ATOM 1604 N N . LEU A 1 205 ? -0.417 6.133 -7.051 1 85.88 205 LEU A N 1
ATOM 1605 C CA . LEU A 1 205 ? 0.743 5.383 -6.578 1 85.88 205 LEU A CA 1
ATOM 1606 C C . LEU A 1 205 ? 0.311 4.105 -5.871 1 85.88 205 LEU A C 1
ATOM 1608 O O . LEU A 1 205 ? 0.944 3.059 -6.027 1 85.88 205 LEU A O 1
ATOM 1612 N N . PHE A 1 206 ? -0.722 4.16 -5.172 1 84.88 206 PHE A N 1
ATOM 1613 C CA . PHE A 1 206 ? -1.19 3.035 -4.375 1 84.88 206 PHE A CA 1
ATOM 1614 C C . PHE A 1 206 ? -1.738 1.928 -5.27 1 84.88 206 PHE A C 1
ATOM 1616 O O . PHE A 1 206 ? -1.64 0.746 -4.93 1 84.88 206 PHE A O 1
ATOM 1623 N N . HIS A 1 207 ? -2.262 2.258 -6.352 1 92.12 207 HIS A N 1
ATOM 1624 C CA . HIS A 1 207 ? -2.984 1.247 -7.117 1 92.12 207 HIS A CA 1
ATOM 1625 C C . HIS A 1 207 ? -2.217 0.856 -8.375 1 92.12 207 HIS A C 1
ATOM 1627 O O . HIS A 1 207 ? -2.541 -0.145 -9.016 1 92.12 207 HIS A O 1
ATOM 1633 N N . TRP A 1 208 ? -1.228 1.622 -8.75 1 91.88 208 TRP A N 1
ATOM 1634 C CA . TRP A 1 208 ? -0.448 1.345 -9.953 1 91.88 208 TRP A CA 1
ATOM 1635 C C . TRP A 1 208 ? 0.181 -0.043 -9.883 1 91.88 208 TRP A C 1
ATOM 1637 O O . TRP A 1 208 ? 0.228 -0.76 -10.883 1 91.88 208 TRP A O 1
ATOM 1647 N N . GLY A 1 209 ? 0.561 -0.465 -8.672 1 89 209 GLY A N 1
ATOM 1648 C CA . GLY A 1 209 ? 1.284 -1.713 -8.484 1 89 209 GLY A CA 1
ATOM 1649 C C . GLY A 1 209 ? 0.417 -2.83 -7.934 1 89 209 GLY A C 1
ATOM 1650 O O . GLY A 1 209 ? 0.93 -3.822 -7.414 1 89 209 GLY A O 1
ATOM 1651 N N . MET A 1 210 ? -0.879 -2.662 -8.109 1 88.62 210 MET A N 1
ATOM 1652 C CA . MET A 1 210 ? -1.777 -3.674 -7.562 1 88.62 210 MET A CA 1
ATOM 1653 C C . MET A 1 210 ? -1.613 -5 -8.289 1 88.62 210 MET A C 1
ATOM 1655 O O . MET A 1 210 ? -1.636 -5.043 -9.523 1 88.62 210 MET A O 1
ATOM 1659 N N . TYR A 1 211 ? -1.467 -6.07 -7.574 1 87.88 211 TYR A N 1
ATOM 1660 C CA . TYR A 1 211 ? -1.174 -7.371 -8.164 1 87.88 211 TYR A CA 1
ATOM 1661 C C . TYR A 1 211 ? -2.262 -8.383 -7.816 1 87.88 211 TYR A C 1
ATOM 1663 O O . TYR A 1 211 ? -2.834 -9.016 -8.711 1 87.88 211 TYR A O 1
ATOM 1671 N N . LEU A 1 212 ? -2.607 -8.445 -6.5 1 87.69 212 LEU A N 1
ATOM 1672 C CA . LEU A 1 212 ? -3.463 -9.531 -6.023 1 87.69 212 LEU A CA 1
ATOM 1673 C C . LEU A 1 212 ? -4.852 -9.438 -6.645 1 87.69 212 LEU A C 1
ATOM 1675 O O . LEU A 1 212 ? -5.379 -10.438 -7.145 1 87.69 212 LEU A O 1
ATOM 1679 N N . TRP A 1 213 ? -5.398 -8.273 -6.66 1 92.56 213 TRP A N 1
ATOM 1680 C CA . TRP A 1 213 ? -6.777 -8.133 -7.113 1 92.56 213 TRP A CA 1
ATOM 1681 C C . TRP A 1 213 ? -6.898 -8.453 -8.602 1 92.56 213 TRP A C 1
ATOM 1683 O O . TRP A 1 213 ? -7.727 -9.281 -9 1 92.56 213 TRP A O 1
ATOM 1693 N N . PRO A 1 214 ? -6.055 -7.867 -9.445 1 94.94 214 PRO A N 1
ATOM 1694 C CA . PRO A 1 214 ? -6.133 -8.273 -10.852 1 94.94 214 PRO A CA 1
ATOM 1695 C C . PRO A 1 214 ? -5.855 -9.766 -11.047 1 94.94 214 PRO A C 1
ATOM 1697 O O . PRO A 1 214 ? -6.422 -10.383 -11.953 1 94.94 214 PRO A O 1
ATOM 1700 N N . LEU A 1 215 ? -4.996 -10.32 -10.289 1 90.62 215 LEU A N 1
ATOM 1701 C CA . LEU A 1 215 ? -4.723 -11.75 -10.391 1 90.62 215 LEU A CA 1
ATOM 1702 C C . LEU A 1 215 ? -5.988 -12.562 -10.156 1 90.62 215 LEU A C 1
ATOM 1704 O O . LEU A 1 215 ? -6.238 -13.547 -10.859 1 90.62 215 LEU A O 1
ATOM 1708 N N . LEU A 1 216 ? -6.773 -12.164 -9.219 1 90.94 216 LEU A N 1
ATOM 1709 C CA . LEU A 1 216 ? -7.992 -12.883 -8.859 1 90.94 216 LEU A CA 1
ATOM 1710 C C . LEU A 1 216 ? -9.086 -12.656 -9.906 1 90.94 216 LEU A C 1
ATOM 1712 O O . LEU A 1 216 ? -9.828 -13.578 -10.242 1 90.94 216 LEU A O 1
ATOM 1716 N N . MET A 1 217 ? -9.117 -11.5 -10.469 1 95.5 217 MET A N 1
ATOM 1717 C CA . MET A 1 217 ? -10.344 -11.102 -11.164 1 95.5 217 MET A CA 1
ATOM 1718 C C . MET A 1 217 ? -10.156 -11.195 -12.68 1 95.5 217 MET A C 1
ATOM 1720 O O . MET A 1 217 ? -11.133 -11.109 -13.43 1 95.5 217 MET A O 1
ATOM 1724 N N . THR A 1 218 ? -8.914 -11.383 -13.156 1 96.25 218 THR A N 1
ATOM 1725 C CA . THR A 1 218 ? -8.711 -11.391 -14.602 1 96.25 218 THR A CA 1
ATOM 1726 C C . THR A 1 218 ? -8.164 -12.742 -15.055 1 96.25 218 THR A C 1
ATOM 1728 O O . THR A 1 218 ? -7.406 -13.391 -14.328 1 96.25 218 THR A O 1
ATOM 1731 N N . THR A 1 219 ? -8.594 -13.125 -16.281 1 94 219 THR A N 1
ATOM 1732 C CA . THR A 1 219 ? -8.117 -14.367 -16.875 1 94 219 THR A CA 1
ATOM 1733 C C . THR A 1 219 ? -7.523 -14.109 -18.266 1 94 219 THR A C 1
ATOM 1735 O O . THR A 1 219 ? -6.637 -14.836 -18.703 1 94 219 THR A O 1
ATOM 1738 N N . SER A 1 220 ? -7.996 -13.039 -18.875 1 95.31 220 SER A N 1
ATOM 1739 C CA . SER A 1 220 ? -7.535 -12.727 -20.219 1 95.31 220 SER A CA 1
ATOM 1740 C C . SER A 1 220 ? -6.359 -11.758 -20.188 1 95.31 220 SER A C 1
ATOM 1742 O O . SER A 1 220 ? -6.32 -10.844 -19.375 1 95.31 220 SER A O 1
ATOM 1744 N N . GLU A 1 221 ? -5.562 -11.969 -21.109 1 92.69 221 GLU A N 1
ATOM 1745 C CA . GLU A 1 221 ? -4.398 -11.102 -21.25 1 92.69 221 GLU A CA 1
ATOM 1746 C C . GLU A 1 221 ? -4.809 -9.688 -21.656 1 92.69 221 GLU A C 1
ATOM 1748 O O . GLU A 1 221 ? -4.121 -8.719 -21.344 1 92.69 221 GLU A O 1
ATOM 1753 N N . ALA A 1 222 ? -5.895 -9.586 -22.25 1 94.25 222 ALA A N 1
ATOM 1754 C CA . ALA A 1 222 ? -6.348 -8.32 -22.828 1 94.25 222 ALA A CA 1
ATOM 1755 C C . ALA A 1 222 ? -6.637 -7.293 -21.75 1 94.25 222 ALA A C 1
ATOM 1757 O O . ALA A 1 222 ? -6.547 -6.086 -21.984 1 94.25 222 ALA A O 1
ATOM 1758 N N . VAL A 1 223 ? -6.922 -7.738 -20.531 1 96.94 223 VAL A N 1
ATOM 1759 C CA . VAL A 1 223 ? -7.328 -6.785 -19.5 1 96.94 223 VAL A CA 1
ATOM 1760 C C . VAL A 1 223 ? -6.332 -6.82 -18.344 1 96.94 223 VAL A C 1
ATOM 1762 O O . VAL A 1 223 ? -6.527 -6.148 -17.328 1 96.94 223 VAL A O 1
ATOM 1765 N N . ARG A 1 224 ? -5.215 -7.547 -18.5 1 96.25 224 ARG A N 1
ATOM 1766 C CA . ARG A 1 224 ? -4.242 -7.668 -17.422 1 96.25 224 ARG A CA 1
ATOM 1767 C C . ARG A 1 224 ? -3.346 -6.434 -17.344 1 96.25 224 ARG A C 1
ATOM 1769 O O . ARG A 1 224 ? -2.863 -5.953 -18.375 1 96.25 224 ARG A O 1
ATOM 1776 N N . PRO A 1 225 ? -3.1 -5.926 -16.125 1 96.88 225 PRO A N 1
ATOM 1777 C CA . PRO A 1 225 ? -2.221 -4.77 -15.961 1 96.88 225 PRO A CA 1
ATOM 1778 C C . PRO A 1 225 ? -0.743 -5.152 -15.898 1 96.88 225 PRO A C 1
ATOM 1780 O O . PRO A 1 225 ? -0.408 -6.34 -15.922 1 96.88 225 PRO A O 1
ATOM 1783 N N . LEU A 1 226 ? 0.093 -4.184 -15.836 1 95.38 226 LEU A N 1
ATOM 1784 C CA . LEU A 1 226 ? 1.544 -4.305 -15.938 1 95.38 226 LEU A CA 1
ATOM 1785 C C . LEU A 1 226 ? 2.088 -5.238 -14.859 1 95.38 226 LEU A C 1
ATOM 1787 O O . LEU A 1 226 ? 2.941 -6.082 -15.141 1 95.38 226 LEU A O 1
ATOM 1791 N N . PRO A 1 227 ? 1.588 -5.148 -13.609 1 92.38 227 PRO A N 1
ATOM 1792 C CA . PRO A 1 227 ? 2.16 -6.027 -12.586 1 92.38 227 PRO A CA 1
ATOM 1793 C C . PRO A 1 227 ? 1.959 -7.508 -12.906 1 92.38 227 PRO A C 1
ATOM 1795 O O . PRO A 1 227 ? 2.848 -8.328 -12.648 1 92.38 227 PRO A O 1
ATOM 1798 N N . LEU A 1 228 ? 0.854 -7.855 -13.492 1 91.94 228 LEU A N 1
ATOM 1799 C CA . LEU A 1 228 ? 0.656 -9.242 -13.914 1 91.94 228 LEU A CA 1
ATOM 1800 C C . LEU A 1 228 ? 1.492 -9.555 -15.156 1 91.94 228 LEU A C 1
ATOM 1802 O O . LEU A 1 228 ? 1.947 -10.688 -15.328 1 91.94 228 LEU A O 1
ATOM 1806 N N . GLY A 1 229 ? 1.614 -8.539 -15.961 1 92.62 229 GLY A N 1
ATOM 1807 C CA . GLY A 1 229 ? 2.441 -8.711 -17.141 1 92.62 229 GLY A CA 1
ATOM 1808 C C . GLY A 1 229 ? 3.879 -9.078 -16.828 1 92.62 229 GLY A C 1
ATOM 1809 O O . GLY A 1 229 ? 4.43 -10.023 -17.391 1 92.62 229 GLY A O 1
ATOM 1810 N N . ILE A 1 230 ? 4.438 -8.359 -15.922 1 90.94 230 ILE A N 1
ATOM 1811 C CA . ILE A 1 230 ? 5.836 -8.625 -15.594 1 90.94 230 ILE A CA 1
ATOM 1812 C C . ILE A 1 230 ? 5.957 -9.961 -14.875 1 90.94 230 ILE A C 1
ATOM 1814 O O . ILE A 1 230 ? 6.957 -10.664 -15.023 1 90.94 230 ILE A O 1
ATOM 1818 N N . ALA A 1 231 ? 4.992 -10.328 -14.078 1 86.44 231 ALA A N 1
ATOM 1819 C CA . ALA A 1 231 ? 5.004 -11.602 -13.367 1 86.44 231 ALA A CA 1
ATOM 1820 C C . ALA A 1 231 ? 5.004 -12.773 -14.336 1 86.44 231 ALA A C 1
ATOM 1822 O O . ALA A 1 231 ? 5.637 -13.797 -14.078 1 86.44 231 ALA A O 1
ATOM 1823 N N . SER A 1 232 ? 4.305 -12.633 -15.391 1 87.38 232 SER A N 1
ATOM 1824 C CA . SER A 1 232 ? 4.309 -13.672 -16.422 1 87.38 232 SER A CA 1
ATOM 1825 C C . SER A 1 232 ? 5.578 -13.609 -17.266 1 87.38 232 SER A C 1
ATOM 1827 O O . SER A 1 232 ? 6.105 -14.641 -17.672 1 87.38 232 SER A O 1
ATOM 1829 N N . PHE A 1 233 ? 6.023 -12.461 -17.438 1 90.31 233 PHE A N 1
ATOM 1830 C CA . PHE A 1 233 ? 7.176 -12.234 -18.312 1 90.31 233 PHE A CA 1
ATOM 1831 C C . PHE A 1 233 ? 8.438 -12.82 -17.688 1 90.31 233 PHE A C 1
ATOM 1833 O O . PHE A 1 233 ? 9.281 -13.391 -18.391 1 90.31 233 PHE A O 1
ATOM 1840 N N . HIS A 1 234 ? 8.562 -12.695 -16.375 1 87.25 234 HIS A N 1
ATOM 1841 C CA . HIS A 1 234 ? 9.82 -13.062 -15.734 1 87.25 234 HIS A CA 1
ATOM 1842 C C . HIS A 1 234 ? 10.008 -14.578 -15.719 1 87.25 234 HIS A C 1
ATOM 1844 O O . HIS A 1 234 ? 11.117 -15.07 -15.492 1 87.25 234 HIS A O 1
ATOM 1850 N N . THR A 1 235 ? 8.953 -15.32 -16.078 1 85.69 235 THR A N 1
ATOM 1851 C CA . THR A 1 235 ? 9.062 -16.781 -16.109 1 85.69 235 THR A CA 1
ATOM 1852 C C . THR A 1 235 ? 8.922 -17.297 -17.547 1 85.69 235 THR A C 1
ATOM 1854 O O . THR A 1 235 ? 8.961 -18.5 -17.781 1 85.69 235 THR A O 1
ATOM 1857 N N . LEU A 1 236 ? 8.734 -16.422 -18.469 1 87.88 236 LEU A N 1
ATOM 1858 C CA . LEU A 1 236 ? 8.531 -16.781 -19.859 1 87.88 236 LEU A CA 1
ATOM 1859 C C . LEU A 1 236 ? 9.844 -17.219 -20.5 1 87.88 236 LEU A C 1
ATOM 1861 O O . LEU A 1 236 ? 10.797 -16.422 -20.578 1 87.88 236 LEU A O 1
ATOM 1865 N N . PRO A 1 237 ? 9.875 -18.422 -21.031 1 91.19 237 PRO A N 1
ATOM 1866 C CA . PRO A 1 237 ? 11.102 -18.844 -21.719 1 91.19 237 PRO A CA 1
ATOM 1867 C C . PRO A 1 237 ? 11.281 -18.156 -23.062 1 91.19 237 PRO A C 1
ATOM 1869 O O . PRO A 1 237 ? 10.297 -17.891 -23.766 1 91.19 237 PRO A O 1
ATOM 1872 N N . PRO A 1 238 ? 12.539 -17.984 -23.531 1 90.38 238 PRO A N 1
ATOM 1873 C CA . PRO A 1 238 ? 13.805 -18.047 -22.781 1 90.38 238 PRO A CA 1
ATOM 1874 C C . PRO A 1 238 ? 13.922 -16.938 -21.75 1 90.38 238 PRO A C 1
ATOM 1876 O O . PRO A 1 238 ? 13.477 -15.812 -21.984 1 90.38 238 PRO A O 1
ATOM 1879 N N . LEU A 1 239 ? 14.484 -17.297 -20.734 1 85.19 239 LEU A N 1
ATOM 1880 C CA . LEU A 1 239 ? 14.672 -16.328 -19.656 1 85.19 239 LEU A CA 1
ATOM 1881 C C . LEU A 1 239 ? 15.734 -15.297 -20.031 1 85.19 239 LEU A C 1
ATOM 1883 O O . LEU A 1 239 ? 16.891 -15.648 -20.234 1 85.19 239 LEU A O 1
ATOM 1887 N N . GLN A 1 240 ? 15.242 -14.094 -20.234 1 90.38 240 GLN A N 1
ATOM 1888 C CA . GLN A 1 240 ? 16.125 -12.984 -20.562 1 90.38 240 GLN A CA 1
ATOM 1889 C C . GLN A 1 240 ? 16.047 -11.891 -19.5 1 90.38 240 GLN A C 1
ATOM 1891 O O . GLN A 1 240 ? 15.086 -11.117 -19.469 1 90.38 240 GLN A O 1
ATOM 1896 N N . TRP A 1 241 ? 17.141 -11.75 -18.906 1 88.62 241 TRP A N 1
ATOM 1897 C CA . TRP A 1 241 ? 17.156 -10.867 -17.734 1 88.62 241 TRP A CA 1
ATOM 1898 C C . TRP A 1 241 ? 17.141 -9.398 -18.172 1 88.62 241 TRP A C 1
ATOM 1900 O O . TRP A 1 241 ? 16.484 -8.57 -17.516 1 88.62 241 TRP A O 1
ATOM 1910 N N . GLY A 1 242 ? 17.844 -9.156 -19.141 1 91.56 242 GLY A N 1
ATOM 1911 C CA . GLY A 1 242 ? 17.828 -7.793 -19.656 1 91.56 242 GLY A CA 1
ATOM 1912 C C . GLY A 1 242 ? 16.438 -7.316 -20.031 1 91.56 242 GLY A C 1
ATOM 1913 O O . GLY A 1 242 ? 16.078 -6.172 -19.766 1 91.56 242 GLY A O 1
ATOM 1914 N N . ASP A 1 243 ? 15.641 -8.281 -20.594 1 94.44 243 ASP A N 1
ATOM 1915 C CA . ASP A 1 243 ? 14.273 -7.957 -20.984 1 94.44 243 ASP A CA 1
ATOM 1916 C C . ASP A 1 243 ? 13.414 -7.629 -19.766 1 94.44 243 ASP A C 1
ATOM 1918 O O . ASP A 1 243 ? 12.609 -6.699 -19.797 1 94.44 243 ASP A O 1
ATOM 1922 N N . ILE A 1 244 ? 13.672 -8.344 -18.781 1 92.75 244 ILE A N 1
ATOM 1923 C CA . ILE A 1 244 ? 12.883 -8.18 -17.562 1 92.75 244 ILE A CA 1
ATOM 1924 C C . ILE A 1 244 ? 13.219 -6.84 -16.906 1 92.75 244 ILE A C 1
ATOM 1926 O O . ILE A 1 244 ? 12.32 -6.121 -16.453 1 92.75 244 ILE A O 1
ATOM 1930 N N . MET A 1 245 ? 14.531 -6.52 -16.891 1 93.06 245 MET A N 1
ATOM 1931 C CA . MET A 1 245 ? 14.945 -5.234 -16.344 1 93.06 245 MET A CA 1
ATOM 1932 C C . MET A 1 245 ? 14.375 -4.082 -17.156 1 93.06 245 MET A C 1
ATOM 1934 O O . MET A 1 245 ? 13.906 -3.088 -16.594 1 93.06 245 MET A O 1
ATOM 1938 N N . ALA A 1 246 ? 14.398 -4.266 -18.406 1 95.12 246 ALA A N 1
ATOM 1939 C CA . ALA A 1 246 ? 13.836 -3.24 -19.281 1 95.12 246 ALA A CA 1
ATOM 1940 C C . ALA A 1 246 ? 12.344 -3.064 -19.031 1 95.12 246 ALA A C 1
ATOM 1942 O O . ALA A 1 246 ? 11.836 -1.939 -19.031 1 95.12 246 ALA A O 1
ATOM 1943 N N . PHE A 1 247 ? 11.633 -4.168 -18.906 1 95.12 247 PHE A N 1
ATOM 1944 C CA . PHE A 1 247 ? 10.211 -4.125 -18.547 1 95.12 247 PHE A CA 1
ATOM 1945 C C . PHE A 1 247 ? 9.992 -3.324 -17.281 1 95.12 247 PHE A C 1
ATOM 1947 O O . PHE A 1 247 ? 9.102 -2.482 -17.203 1 95.12 247 PHE A O 1
ATOM 1954 N N . GLY A 1 248 ? 10.828 -3.561 -16.281 1 93.25 248 GLY A N 1
ATOM 1955 C CA . GLY A 1 248 ? 10.75 -2.826 -15.031 1 93.25 248 GLY A CA 1
ATOM 1956 C C . GLY A 1 248 ? 10.922 -1.328 -15.203 1 93.25 248 GLY A C 1
ATOM 1957 O O . GLY A 1 248 ? 10.164 -0.543 -14.625 1 93.25 248 GLY A O 1
ATOM 1958 N N . VAL A 1 249 ? 11.859 -0.954 -16 1 93.94 249 VAL A N 1
ATOM 1959 C CA . VAL A 1 249 ? 12.109 0.461 -16.25 1 93.94 249 VAL A CA 1
ATOM 1960 C C . VAL A 1 249 ? 10.883 1.095 -16.906 1 93.94 249 VAL A C 1
ATOM 1962 O O . VAL A 1 249 ? 10.445 2.176 -16.516 1 93.94 249 VAL A O 1
ATOM 1965 N N . LEU A 1 250 ? 10.367 0.381 -17.859 1 95.38 250 LEU A N 1
ATOM 1966 C CA . LEU A 1 250 ? 9.203 0.893 -18.562 1 95.38 250 LEU A CA 1
ATOM 1967 C C . LEU A 1 250 ? 8.008 1.009 -17.641 1 95.38 250 LEU A C 1
ATOM 1969 O O . LEU A 1 250 ? 7.168 1.899 -17.797 1 95.38 250 LEU A O 1
ATOM 1973 N N . MET A 1 251 ? 7.938 0.124 -16.703 1 92.75 251 MET A N 1
ATOM 1974 C CA . MET A 1 251 ? 6.848 0.121 -15.734 1 92.75 251 MET A CA 1
ATOM 1975 C C . MET A 1 251 ? 6.961 1.311 -14.789 1 92.75 251 MET A C 1
ATOM 1977 O O . MET A 1 251 ? 5.953 1.815 -14.297 1 92.75 251 MET A O 1
ATOM 1981 N N . VAL A 1 252 ? 8.125 1.791 -14.547 1 91.94 252 VAL A N 1
ATOM 1982 C CA . VAL A 1 252 ? 8.391 2.883 -13.617 1 91.94 252 VAL A CA 1
ATOM 1983 C C . VAL A 1 252 ? 8.141 4.223 -14.305 1 91.94 252 VAL A C 1
ATOM 1985 O O . VAL A 1 252 ? 7.738 5.195 -13.664 1 91.94 252 VAL A O 1
ATOM 1988 N N . LEU A 1 253 ? 8.227 4.305 -15.547 1 92.31 253 LEU A N 1
ATOM 1989 C CA . LEU A 1 253 ? 8.219 5.547 -16.312 1 92.31 253 LEU A CA 1
ATOM 1990 C C . LEU A 1 253 ? 6.914 6.305 -16.094 1 92.31 253 LEU A C 1
ATOM 1992 O O . LEU A 1 253 ? 6.93 7.508 -15.812 1 92.31 253 LEU A O 1
ATOM 1996 N N . PRO A 1 254 ? 5.746 5.648 -16.141 1 92.62 254 PRO A N 1
ATOM 1997 C CA . PRO A 1 254 ? 4.5 6.387 -15.938 1 92.62 254 PRO A CA 1
ATOM 1998 C C . PRO A 1 254 ? 4.406 7.008 -14.547 1 92.62 254 PRO A C 1
ATOM 2000 O O . PRO A 1 254 ? 3.848 8.094 -14.383 1 92.62 254 PRO A O 1
ATOM 2003 N N . VAL A 1 255 ? 4.918 6.352 -13.633 1 89.75 255 VAL A N 1
ATOM 2004 C CA . VAL A 1 255 ? 4.887 6.84 -12.258 1 89.75 255 VAL A CA 1
ATOM 2005 C C . VAL A 1 255 ? 5.742 8.102 -12.141 1 89.75 255 VAL A C 1
ATOM 2007 O O . VAL A 1 255 ? 5.332 9.078 -11.516 1 89.75 255 VAL A O 1
ATOM 2010 N N . VAL A 1 256 ? 6.91 8.055 -12.742 1 86.81 256 VAL A N 1
ATOM 2011 C CA . VAL A 1 256 ? 7.82 9.203 -12.734 1 86.81 256 VAL A CA 1
ATOM 2012 C C . VAL A 1 256 ? 7.16 10.391 -13.422 1 86.81 256 VAL A C 1
ATOM 2014 O O . VAL A 1 256 ? 7.25 11.523 -12.945 1 86.81 256 VAL A O 1
ATOM 2017 N N . ILE A 1 257 ? 6.492 10.125 -14.469 1 88.5 257 ILE A N 1
ATOM 2018 C CA . ILE A 1 257 ? 5.824 11.18 -15.234 1 88.5 257 ILE A CA 1
ATOM 2019 C C . ILE A 1 257 ? 4.734 11.82 -14.375 1 88.5 257 ILE A C 1
ATOM 2021 O O . ILE A 1 257 ? 4.652 13.047 -14.281 1 88.5 257 ILE A O 1
ATOM 2025 N N . VAL A 1 258 ? 3.926 11 -13.766 1 85.88 258 VAL A N 1
ATOM 2026 C CA . VAL A 1 258 ? 2.844 11.508 -12.922 1 85.88 258 VAL A CA 1
ATOM 2027 C C . VAL A 1 258 ? 3.422 12.32 -11.773 1 85.88 258 VAL A C 1
ATOM 2029 O O . VAL A 1 258 ? 2.918 13.406 -11.453 1 85.88 258 VAL A O 1
ATOM 2032 N N . PHE A 1 259 ? 4.445 11.844 -11.227 1 80.44 259 PHE A N 1
ATOM 2033 C CA . PHE A 1 259 ? 5.07 12.547 -10.109 1 80.44 259 PHE A CA 1
ATOM 2034 C C . PHE A 1 259 ? 5.621 13.891 -10.562 1 80.44 259 PHE A C 1
ATOM 2036 O O . PHE A 1 259 ? 5.422 14.906 -9.891 1 80.44 259 PHE A O 1
ATOM 2043 N N . VAL A 1 260 ? 6.309 13.906 -11.648 1 81.44 260 VAL A N 1
ATOM 2044 C CA . VAL A 1 260 ? 6.934 15.133 -12.133 1 81.44 260 VAL A CA 1
ATOM 2045 C C . VAL A 1 260 ? 5.855 16.156 -12.484 1 81.44 260 VAL A C 1
ATOM 2047 O O . VAL A 1 260 ? 6.023 17.344 -12.227 1 81.44 260 VAL A O 1
ATOM 2050 N N . VAL A 1 261 ? 4.793 15.719 -12.977 1 82.19 261 VAL A N 1
ATOM 2051 C CA . VAL A 1 261 ? 3.713 16.609 -13.398 1 82.19 261 VAL A CA 1
ATOM 2052 C C . VAL A 1 261 ? 3.016 17.188 -12.172 1 82.19 261 VAL A C 1
ATOM 2054 O O . VAL A 1 261 ? 2.678 18.375 -12.148 1 82.19 261 VAL A O 1
ATOM 2057 N N . PHE A 1 262 ? 2.898 16.375 -11.102 1 77.19 262 PHE A N 1
ATOM 2058 C CA . PHE A 1 262 ? 2.045 16.812 -10 1 77.19 262 PHE A CA 1
ATOM 2059 C C . PHE A 1 262 ? 2.881 17.188 -8.781 1 77.19 262 PHE A C 1
ATOM 2061 O O . PHE A 1 262 ? 2.342 17.641 -7.77 1 77.19 262 PHE A O 1
ATOM 2068 N N . GLN A 1 263 ? 4.152 16.953 -8.82 1 75.06 263 GLN A N 1
ATOM 2069 C CA . GLN A 1 263 ? 5.008 17.094 -7.645 1 75.06 263 GLN A CA 1
ATOM 2070 C C . GLN A 1 263 ? 4.953 18.516 -7.094 1 75.06 263 GLN A C 1
ATOM 2072 O O . GLN A 1 263 ? 5.121 18.734 -5.891 1 75.06 263 GLN A O 1
ATOM 2077 N N . ARG A 1 264 ? 4.734 19.531 -7.859 1 75.56 264 ARG A N 1
ATOM 2078 C CA . ARG A 1 264 ? 4.699 20.906 -7.355 1 75.56 264 ARG A CA 1
ATOM 2079 C C . ARG A 1 264 ? 3.535 21.094 -6.387 1 75.56 264 ARG A C 1
ATOM 2081 O O . ARG A 1 264 ? 3.654 21.828 -5.402 1 75.56 264 ARG A O 1
ATOM 2088 N N . TRP A 1 265 ? 2.496 20.391 -6.699 1 71.25 265 TRP A N 1
ATOM 2089 C CA . TRP A 1 265 ? 1.325 20.469 -5.832 1 71.25 265 TRP A CA 1
ATOM 2090 C C . TRP A 1 265 ? 1.484 19.578 -4.605 1 71.25 265 TRP A C 1
ATOM 2092 O O . TRP A 1 265 ? 1.014 19.922 -3.52 1 71.25 265 TRP A O 1
ATOM 2102 N N . PHE A 1 266 ? 2.191 18.5 -4.871 1 64.56 266 PHE A N 1
ATOM 2103 C CA . PHE A 1 266 ? 2.434 17.547 -3.785 1 64.56 266 PHE A CA 1
ATOM 2104 C C . PHE A 1 266 ? 3.303 18.188 -2.705 1 64.56 266 PHE A C 1
ATOM 2106 O O . PHE A 1 266 ? 3.008 18.062 -1.514 1 64.56 266 PHE A O 1
ATOM 2113 N N . VAL A 1 267 ? 4.336 18.828 -3.102 1 60.59 267 VAL A N 1
ATOM 2114 C CA . VAL A 1 267 ? 5.281 19.469 -2.186 1 60.59 267 VAL A CA 1
ATOM 2115 C C . VAL A 1 267 ? 4.594 20.609 -1.436 1 60.59 267 VAL A C 1
ATOM 2117 O O . VAL A 1 267 ? 4.812 20.797 -0.236 1 60.59 267 VAL A O 1
ATOM 2120 N N . ARG A 1 268 ? 3.732 21.266 -2.072 1 58.78 268 ARG A N 1
ATOM 2121 C CA . ARG A 1 268 ? 3.014 22.359 -1.43 1 58.78 268 ARG A CA 1
ATOM 2122 C C . ARG A 1 268 ? 2.021 21.828 -0.398 1 58.78 268 ARG A C 1
ATOM 2124 O O . ARG A 1 268 ? 1.847 22.438 0.665 1 58.78 268 ARG A O 1
ATOM 2131 N N . GLY A 1 269 ? 1.422 20.75 -0.789 1 55.5 269 GLY A N 1
ATOM 2132 C CA . GLY A 1 269 ? 0.465 20.141 0.125 1 55.5 269 GLY A CA 1
ATOM 2133 C C . GLY A 1 269 ? 1.105 19.609 1.39 1 55.5 269 GLY A C 1
ATOM 2134 O O . GLY A 1 269 ? 0.597 19.828 2.49 1 55.5 269 GLY A O 1
ATOM 2135 N N . VAL A 1 270 ? 2.225 19 1.195 1 54.25 270 VAL A N 1
ATOM 2136 C CA . VAL A 1 270 ? 2.969 18.453 2.326 1 54.25 270 VAL A CA 1
ATOM 2137 C C . VAL A 1 270 ? 3.523 19.594 3.178 1 54.25 270 VAL A C 1
ATOM 2139 O O . VAL A 1 270 ? 3.492 19.531 4.41 1 54.25 270 VAL A O 1
ATOM 2142 N N . ALA A 1 271 ? 4.074 20.578 2.516 1 49.44 271 ALA A N 1
ATOM 2143 C CA . ALA A 1 271 ? 4.605 21.75 3.207 1 49.44 271 ALA A CA 1
ATOM 2144 C C . ALA A 1 271 ? 3.508 22.469 3.984 1 49.44 271 ALA A C 1
ATOM 2146 O O . ALA A 1 271 ? 3.762 23.031 5.051 1 49.44 271 ALA A O 1
ATOM 2147 N N . SER A 1 272 ? 2.395 22.469 3.393 1 49 272 SER A N 1
ATOM 2148 C CA . SER A 1 272 ? 1.301 23.188 4.047 1 49 272 SER A CA 1
ATOM 2149 C C . SER A 1 272 ? 0.81 22.438 5.277 1 49 272 SER A C 1
ATOM 2151 O O . SER A 1 272 ? 0.358 23.047 6.246 1 49 272 SER A O 1
ATOM 2153 N N . THR A 1 273 ? 0.85 21.188 5.156 1 44.06 273 THR A N 1
ATOM 2154 C CA . THR A 1 273 ? 0.47 20.438 6.34 1 44.06 273 THR A CA 1
ATOM 2155 C C . THR A 1 273 ? 1.545 20.531 7.418 1 44.06 273 THR A C 1
ATOM 2157 O O . THR A 1 273 ? 1.244 20.453 8.609 1 44.06 273 THR A O 1
ATOM 2160 N N . GLY A 1 274 ? 2.869 20.594 7.133 1 39.12 274 GLY A N 1
ATOM 2161 C CA . GLY A 1 274 ? 3.988 20.781 8.039 1 39.12 274 GLY A CA 1
ATOM 2162 C C . GLY A 1 274 ? 4.062 22.188 8.609 1 39.12 274 GLY A C 1
ATOM 2163 O O . GLY A 1 274 ? 4.621 22.391 9.695 1 39.12 274 GLY A O 1
ATOM 2164 N N . VAL A 1 275 ? 3.951 23.25 7.828 1 34.78 275 VAL A N 1
ATOM 2165 C CA . VAL A 1 275 ? 4.242 24.609 8.258 1 34.78 275 VAL A CA 1
ATOM 2166 C C . VAL A 1 275 ? 3.102 25.125 9.133 1 34.78 275 VAL A C 1
ATOM 2168 O O . VAL A 1 275 ? 3.256 26.141 9.836 1 34.78 275 VAL A O 1
ATOM 2171 N N . LYS A 1 276 ? 1.876 24.906 8.992 1 37.75 276 LYS A N 1
ATOM 2172 C CA . LYS A 1 276 ? 0.952 25.766 9.742 1 37.75 276 LYS A CA 1
ATOM 2173 C C . LYS A 1 276 ? 0.92 25.375 11.219 1 37.75 276 LYS A C 1
ATOM 2175 O O . LYS A 1 276 ? 0.006 25.75 11.945 1 37.75 276 LYS A O 1
ATOM 2180 N N . GLY A 1 277 ? 1.913 24.562 11.625 1 30.89 277 GLY A N 1
ATOM 2181 C CA . GLY A 1 277 ? 2.059 24.703 13.062 1 30.89 277 GLY A CA 1
ATOM 2182 C C . GLY A 1 277 ? 2.939 25.875 13.461 1 30.89 277 GLY A C 1
ATOM 2183 O O . GLY A 1 277 ? 3.744 26.344 12.656 1 30.89 277 GLY A O 1
ATOM 2184 N N . MET B 1 1 ? -35.281 25.625 -1.013 1 45.75 1 MET B N 1
ATOM 2185 C CA . MET B 1 1 ? -35.188 24.828 0.208 1 45.75 1 MET B CA 1
ATOM 2186 C C . MET B 1 1 ? -35.281 23.344 -0.104 1 45.75 1 MET B C 1
ATOM 2188 O O . MET B 1 1 ? -34.688 22.516 0.599 1 45.75 1 MET B O 1
ATOM 2192 N N . ARG B 1 2 ? -36.156 23.062 -1.111 1 54.81 2 ARG B N 1
ATOM 2193 C CA . ARG B 1 2 ? -36.531 21.703 -1.483 1 54.81 2 ARG B CA 1
ATOM 2194 C C . ARG B 1 2 ? -35.406 21 -2.211 1 54.81 2 ARG B C 1
ATOM 2196 O O . ARG B 1 2 ? -35.156 19.812 -1.985 1 54.81 2 ARG B O 1
ATOM 2203 N N . ARG B 1 3 ? -34.688 21.766 -2.957 1 56.59 3 ARG B N 1
ATOM 2204 C CA . ARG B 1 3 ? -33.625 21.188 -3.779 1 56.59 3 ARG B CA 1
ATOM 2205 C C . ARG B 1 3 ? -32.406 20.828 -2.934 1 56.59 3 ARG B C 1
ATOM 2207 O O . ARG B 1 3 ? -31.75 19.828 -3.186 1 56.59 3 ARG B O 1
ATOM 2214 N N . ALA B 1 4 ? -32.344 21.656 -1.957 1 59.38 4 ALA B N 1
ATOM 2215 C CA . ALA B 1 4 ? -31.234 21.391 -1.027 1 59.38 4 ALA B CA 1
ATOM 2216 C C . ALA B 1 4 ? -31.438 20.062 -0.313 1 59.38 4 ALA B C 1
ATOM 2218 O O . ALA B 1 4 ? -30.5 19.281 -0.129 1 59.38 4 ALA B O 1
ATOM 2219 N N . GLY B 1 5 ? -32.719 19.859 -0.045 1 59.69 5 GLY B N 1
ATOM 2220 C CA . GLY B 1 5 ? -33.094 18.609 0.623 1 59.69 5 GLY B CA 1
ATOM 2221 C C . GLY B 1 5 ? -32.875 17.391 -0.24 1 59.69 5 GLY B C 1
ATOM 2222 O O . GLY B 1 5 ? -32.312 16.375 0.23 1 59.69 5 GLY B O 1
ATOM 2223 N N . LEU B 1 6 ? -33.219 17.516 -1.479 1 64.56 6 LEU B N 1
ATOM 2224 C CA . LEU B 1 6 ? -33.094 16.391 -2.4 1 64.56 6 LEU B CA 1
ATOM 2225 C C . LEU B 1 6 ? -31.609 16.094 -2.654 1 64.56 6 LEU B C 1
ATOM 2227 O O . LEU B 1 6 ? -31.219 14.922 -2.742 1 64.56 6 LEU B O 1
ATOM 2231 N N . ARG B 1 7 ? -30.875 17.047 -2.797 1 60.31 7 ARG B N 1
ATOM 2232 C CA . ARG B 1 7 ? -29.453 16.859 -3.008 1 60.31 7 ARG B CA 1
ATOM 2233 C C . ARG B 1 7 ? -28.797 16.219 -1.788 1 60.31 7 ARG B C 1
ATOM 2235 O O . ARG B 1 7 ? -27.938 15.336 -1.925 1 60.31 7 ARG B O 1
ATOM 2242 N N . ALA B 1 8 ? -29.234 16.797 -0.694 1 61.31 8 ALA B N 1
ATOM 2243 C CA . ALA B 1 8 ? -28.734 16.188 0.53 1 61.31 8 ALA B CA 1
ATOM 2244 C C . ALA B 1 8 ? -29.141 14.711 0.6 1 61.31 8 ALA B C 1
ATOM 2246 O O . ALA B 1 8 ? -28.328 13.852 0.959 1 61.31 8 ALA B O 1
ATOM 2247 N N . LEU B 1 9 ? -30.344 14.5 0.261 1 66.06 9 LEU B N 1
ATOM 2248 C CA . LEU B 1 9 ? -30.844 13.125 0.262 1 66.06 9 LEU B CA 1
ATOM 2249 C C . LEU B 1 9 ? -30.062 12.258 -0.711 1 66.06 9 LEU B C 1
ATOM 2251 O O . LEU B 1 9 ? -29.719 11.117 -0.394 1 66.06 9 LEU B O 1
ATOM 2255 N N . LEU B 1 10 ? -29.766 12.758 -1.816 1 66.69 10 LEU B N 1
ATOM 2256 C CA . LEU B 1 10 ? -29.016 12.016 -2.818 1 66.69 10 LEU B CA 1
ATOM 2257 C C . LEU B 1 10 ? -27.594 11.75 -2.34 1 66.69 10 LEU B C 1
ATOM 2259 O O . LEU B 1 10 ? -27.062 10.648 -2.523 1 66.69 10 LEU B O 1
ATOM 2263 N N . ALA B 1 11 ? -27.109 12.773 -1.768 1 62.53 11 ALA B N 1
ATOM 2264 C CA . ALA B 1 11 ? -25.75 12.609 -1.253 1 62.53 11 ALA B CA 1
ATOM 2265 C C . ALA B 1 11 ? -25.688 11.547 -0.162 1 62.53 11 ALA B C 1
ATOM 2267 O O . ALA B 1 11 ? -24.797 10.703 -0.15 1 62.53 11 ALA B O 1
ATOM 2268 N N . TYR B 1 12 ? -26.688 11.586 0.605 1 63.31 12 TYR B N 1
ATOM 2269 C CA . TYR B 1 12 ? -26.781 10.609 1.688 1 63.31 12 TYR B CA 1
ATOM 2270 C C . TYR B 1 12 ? -26.969 9.203 1.142 1 63.31 12 TYR B C 1
ATOM 2272 O O . TYR B 1 12 ? -26.359 8.25 1.641 1 63.31 12 TYR B O 1
ATOM 2280 N N . THR B 1 13 ? -27.781 9.195 0.308 1 66.88 13 THR B N 1
ATOM 2281 C CA . THR B 1 13 ? -28.062 7.891 -0.283 1 66.88 13 THR B CA 1
ATOM 2282 C C . THR B 1 13 ? -26.812 7.328 -0.971 1 66.88 13 THR B C 1
ATOM 2284 O O . THR B 1 13 ? -26.516 6.145 -0.836 1 66.88 13 THR B O 1
ATOM 2287 N N . LEU B 1 14 ? -26.109 8.211 -1.532 1 68.06 14 LEU B N 1
ATOM 2288 C CA . LEU B 1 14 ? -24.906 7.773 -2.236 1 68.06 14 LEU B CA 1
ATOM 2289 C C . LEU B 1 14 ? -23.828 7.344 -1.252 1 68.06 14 LEU B C 1
ATOM 2291 O O . LEU B 1 14 ? -23.156 6.328 -1.46 1 68.06 14 LEU B O 1
ATOM 2295 N N . LEU B 1 15 ? -23.766 8.117 -0.218 1 66.81 15 LEU B N 1
ATOM 2296 C CA . LEU B 1 15 ? -22.766 7.777 0.789 1 66.81 15 LEU B CA 1
ATOM 2297 C C . LEU B 1 15 ? -23.094 6.453 1.467 1 66.81 15 LEU B C 1
ATOM 2299 O O . LEU B 1 15 ? -22.219 5.637 1.718 1 66.81 15 LEU B O 1
ATOM 2303 N N . LEU B 1 16 ? -24.312 6.348 1.784 1 67.94 16 LEU B N 1
ATOM 2304 C CA . LEU B 1 16 ? -24.766 5.109 2.418 1 67.94 16 LEU B CA 1
ATOM 2305 C C . LEU B 1 16 ? -24.547 3.92 1.489 1 67.94 16 LEU B C 1
ATOM 2307 O O . LEU B 1 16 ? -24.109 2.857 1.926 1 67.94 16 LEU B O 1
ATOM 2311 N N . ALA B 1 17 ? -24.891 4.102 0.253 1 71.19 17 ALA B N 1
ATOM 2312 C CA . ALA B 1 17 ? -24.734 3.033 -0.728 1 71.19 17 ALA B CA 1
ATOM 2313 C C . ALA B 1 17 ? -23.266 2.633 -0.859 1 71.19 17 ALA B C 1
ATOM 2315 O O . ALA B 1 17 ? -22.938 1.444 -0.899 1 71.19 17 ALA B O 1
ATOM 2316 N N . PHE B 1 18 ? -22.484 3.627 -0.812 1 68.69 18 PHE B N 1
ATOM 2317 C CA . PHE B 1 18 ? -21.047 3.375 -0.946 1 68.69 18 PHE B CA 1
ATOM 2318 C C . PHE B 1 18 ? -20.5 2.666 0.29 1 68.69 18 PHE B C 1
ATOM 2320 O O . PHE B 1 18 ? -19.719 1.728 0.177 1 68.69 18 PHE B O 1
ATOM 2327 N N . THR B 1 19 ? -21.016 3.152 1.389 1 69.12 19 THR B N 1
ATOM 2328 C CA . THR B 1 19 ? -20.578 2.533 2.635 1 69.12 19 THR B CA 1
ATOM 2329 C C . THR B 1 19 ? -21 1.07 2.689 1 69.12 19 THR B C 1
ATOM 2331 O O . THR B 1 19 ? -20.219 0.202 3.074 1 69.12 19 THR B O 1
ATOM 2334 N N . LEU B 1 20 ? -22.219 0.854 2.299 1 70.94 20 LEU B N 1
ATOM 2335 C CA . LEU B 1 20 ? -22.75 -0.505 2.318 1 70.94 20 LEU B CA 1
ATOM 2336 C C . LEU B 1 20 ? -22 -1.393 1.328 1 70.94 20 LEU B C 1
ATOM 2338 O O . LEU B 1 20 ? -21.719 -2.557 1.62 1 70.94 20 LEU B O 1
ATOM 2342 N N . LEU B 1 21 ? -21.656 -0.788 0.253 1 72.69 21 LEU B N 1
ATOM 2343 C CA . LEU B 1 21 ? -20.953 -1.544 -0.777 1 72.69 21 LEU B CA 1
ATOM 2344 C C . LEU B 1 21 ? -19.578 -1.969 -0.29 1 72.69 21 LEU B C 1
ATOM 2346 O O . LEU B 1 21 ? -19.141 -3.088 -0.558 1 72.69 21 LEU B O 1
ATOM 2350 N N . PHE B 1 22 ? -18.969 -1.146 0.504 1 71.75 22 PHE B N 1
ATOM 2351 C CA . PHE B 1 22 ? -17.609 -1.439 0.937 1 71.75 22 PHE B CA 1
ATOM 2352 C C . PHE B 1 22 ? -17.625 -2.332 2.172 1 71.75 22 PHE B C 1
ATOM 2354 O O . PHE B 1 22 ? -16.688 -3.102 2.393 1 71.75 22 PHE B O 1
ATOM 2361 N N . LEU B 1 23 ? -18.734 -2.285 2.877 1 79.25 23 LEU B N 1
ATOM 2362 C CA . LEU B 1 23 ? -18.844 -3.088 4.09 1 79.25 23 LEU B CA 1
ATOM 2363 C C . LEU B 1 23 ? -19.375 -4.484 3.77 1 79.25 23 LEU B C 1
ATOM 2365 O O . LEU B 1 23 ? -19.234 -5.402 4.582 1 79.25 23 LEU B O 1
ATOM 2369 N N . ALA B 1 24 ? -19.891 -4.613 2.695 1 82 24 ALA B N 1
ATOM 2370 C CA . ALA B 1 24 ? -20.562 -5.855 2.322 1 82 24 ALA B CA 1
ATOM 2371 C C . ALA B 1 24 ? -19.594 -7.031 2.352 1 82 24 ALA B C 1
ATOM 2373 O O . ALA B 1 24 ? -19.891 -8.07 2.949 1 82 24 ALA B O 1
ATOM 2374 N N . PRO B 1 25 ? -18.406 -6.832 1.778 1 83.88 25 PRO B N 1
ATOM 2375 C CA . PRO B 1 25 ? -17.484 -7.969 1.811 1 83.88 25 PRO B CA 1
ATOM 2376 C C . PRO B 1 25 ? -17.031 -8.328 3.227 1 83.88 25 PRO B C 1
ATOM 2378 O O . PRO B 1 25 ? -16.812 -9.5 3.529 1 83.88 25 PRO B O 1
ATOM 2381 N N . VAL B 1 26 ? -16.875 -7.359 3.955 1 86.38 26 VAL B N 1
ATOM 2382 C CA . VAL B 1 26 ? -16.469 -7.59 5.34 1 86.38 26 VAL B CA 1
ATOM 2383 C C . VAL B 1 26 ? -17.578 -8.328 6.086 1 86.38 26 VAL B C 1
ATOM 2385 O O . VAL B 1 26 ? -17.312 -9.297 6.805 1 86.38 26 VAL B O 1
ATOM 2388 N N . LEU B 1 27 ? -18.781 -7.875 5.898 1 86.69 27 LEU B N 1
ATOM 2389 C CA . LEU B 1 27 ? -19.922 -8.523 6.539 1 86.69 27 LEU B CA 1
ATOM 2390 C C . LEU B 1 27 ? -20.094 -9.945 6.027 1 86.69 27 LEU B C 1
ATOM 2392 O O . LEU B 1 27 ? -20.406 -10.852 6.801 1 86.69 27 LEU B O 1
ATOM 2396 N N . PHE B 1 28 ? -19.906 -10.102 4.793 1 87.62 28 PHE B N 1
ATOM 2397 C CA . PHE B 1 28 ? -19.969 -11.43 4.195 1 87.62 28 PHE B CA 1
ATOM 2398 C C . PHE B 1 28 ? -18.953 -12.359 4.836 1 87.62 28 PHE B C 1
ATOM 2400 O O . PHE B 1 28 ? -19.266 -13.516 5.141 1 87.62 28 PHE B O 1
ATOM 2407 N N . MET B 1 29 ? -17.781 -11.828 4.973 1 90.62 29 MET B N 1
ATOM 2408 C CA . MET B 1 29 ? -16.703 -12.609 5.578 1 90.62 29 MET B CA 1
ATOM 2409 C C . MET B 1 29 ? -17.047 -12.984 7.012 1 90.62 29 MET B C 1
ATOM 2411 O O . MET B 1 29 ? -16.906 -14.148 7.402 1 90.62 29 MET B O 1
ATOM 2415 N N . LEU B 1 30 ? -17.547 -12.062 7.75 1 91.25 30 LEU B N 1
ATOM 2416 C CA . LEU B 1 30 ? -17.859 -12.281 9.156 1 91.25 30 LEU B CA 1
ATOM 2417 C C . LEU B 1 30 ? -19 -13.281 9.305 1 91.25 30 LEU B C 1
ATOM 2419 O O . LEU B 1 30 ? -18.891 -14.25 10.07 1 91.25 30 LEU B O 1
ATOM 2423 N N . VAL B 1 31 ? -20.016 -13.086 8.602 1 91.56 31 VAL B N 1
ATOM 2424 C CA . VAL B 1 31 ? -21.188 -13.945 8.695 1 91.56 31 VAL B CA 1
ATOM 2425 C C . VAL B 1 31 ? -20.875 -15.32 8.109 1 91.56 31 VAL B C 1
ATOM 2427 O O . VAL B 1 31 ? -21.25 -16.344 8.68 1 91.56 31 VAL B O 1
ATOM 2430 N N . GLY B 1 32 ? -20.188 -15.352 7.016 1 91.31 32 GLY B N 1
ATOM 2431 C CA . GLY B 1 32 ? -19.812 -16.609 6.398 1 91.31 32 GLY B CA 1
ATOM 2432 C C . GLY B 1 32 ? -18.938 -17.469 7.285 1 91.31 32 GLY B C 1
ATOM 2433 O O . GLY B 1 32 ? -18.969 -18.703 7.207 1 91.31 32 GLY B O 1
ATOM 2434 N N . SER B 1 33 ? -18.094 -16.828 8.07 1 93.69 33 SER B N 1
ATOM 2435 C CA . SER B 1 33 ? -17.203 -17.562 8.953 1 93.69 33 SER B CA 1
ATOM 2436 C C . SER B 1 33 ? -17.969 -18.281 10.055 1 93.69 33 SER B C 1
ATOM 2438 O O . SER B 1 33 ? -17.438 -19.188 10.695 1 93.69 33 SER B O 1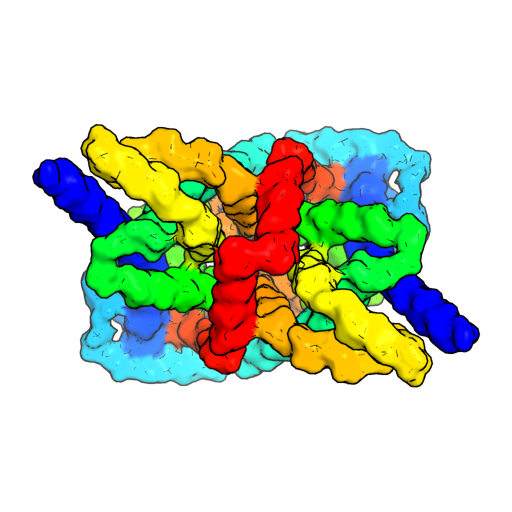
ATOM 2440 N N . LEU B 1 34 ? -19.203 -17.859 10.289 1 94.25 34 LEU B N 1
ATOM 2441 C CA . LEU B 1 34 ? -19.984 -18.406 11.398 1 94.25 34 LEU B CA 1
ATOM 2442 C C . LEU B 1 34 ? -21.047 -19.375 10.891 1 94.25 34 LEU B C 1
ATOM 2444 O O . LEU B 1 34 ? -21.734 -20 11.688 1 94.25 34 LEU B O 1
ATOM 2448 N N . LYS B 1 35 ? -21.094 -19.562 9.609 1 92 35 LYS B N 1
ATOM 2449 C CA . LYS B 1 35 ? -22.109 -20.406 8.992 1 92 35 LYS B CA 1
ATOM 2450 C C . LYS B 1 35 ? -21.531 -21.781 8.641 1 92 35 LYS B C 1
ATOM 2452 O O . LYS B 1 35 ? -20.328 -21.953 8.516 1 92 35 LYS B O 1
ATOM 2457 N N . PRO B 1 36 ? -22.516 -22.734 8.57 1 88.88 36 PRO B N 1
ATOM 2458 C CA . PRO B 1 36 ? -22.062 -23.984 7.973 1 88.88 36 PRO B CA 1
ATOM 2459 C C . PRO B 1 36 ? -21.531 -23.812 6.551 1 88.88 36 PRO B C 1
ATOM 2461 O O . PRO B 1 36 ? -22.078 -23.016 5.781 1 88.88 36 PRO B O 1
ATOM 2464 N N . ASN B 1 37 ? -20.5 -24.531 6.254 1 87.56 37 ASN B N 1
ATOM 2465 C CA . ASN B 1 37 ? -19.781 -24.375 5 1 87.56 37 ASN B CA 1
ATOM 2466 C C . ASN B 1 37 ? -20.719 -24.453 3.797 1 87.56 37 ASN B C 1
ATOM 2468 O O . ASN B 1 37 ? -20.578 -23.672 2.854 1 87.56 37 ASN B O 1
ATOM 2472 N N . GLU B 1 38 ? -21.672 -25.297 3.844 1 85.44 38 GLU B N 1
ATOM 2473 C CA . GLU B 1 38 ? -22.547 -25.547 2.705 1 85.44 38 GLU B CA 1
ATOM 2474 C C . GLU B 1 38 ? -23.469 -24.359 2.439 1 85.44 38 GLU B C 1
ATOM 2476 O O . GLU B 1 38 ? -23.938 -24.172 1.316 1 85.44 38 GLU B O 1
ATOM 2481 N N . ARG B 1 39 ? -23.562 -23.531 3.422 1 85 39 ARG B N 1
ATOM 2482 C CA . ARG B 1 39 ? -24.516 -22.422 3.301 1 85 39 ARG B CA 1
ATOM 2483 C C . ARG B 1 39 ? -23.844 -21.156 2.812 1 85 39 ARG B C 1
ATOM 2485 O O . ARG B 1 39 ? -24.5 -20.234 2.342 1 85 39 ARG B O 1
ATOM 2492 N N . VAL B 1 40 ? -22.594 -21.141 2.906 1 84.5 40 VAL B N 1
ATOM 2493 C CA . VAL B 1 40 ? -21.875 -19.906 2.611 1 84.5 40 VAL B CA 1
ATOM 2494 C C . VAL B 1 40 ? -22.062 -19.531 1.145 1 84.5 40 VAL B C 1
ATOM 2496 O O . VAL B 1 40 ? -22.547 -18.438 0.833 1 84.5 40 VAL B O 1
ATOM 2499 N N . LEU B 1 41 ? -21.781 -20.422 0.275 1 79.94 41 LEU B N 1
ATOM 2500 C CA . LEU B 1 41 ? -21.906 -20.109 -1.146 1 79.94 41 LEU B CA 1
ATOM 2501 C C . LEU B 1 41 ? -23.375 -20.172 -1.587 1 79.94 41 LEU B C 1
ATOM 2503 O O . LEU B 1 41 ? -23.797 -19.375 -2.439 1 79.94 41 LEU B O 1
ATOM 2507 N N . ALA B 1 42 ? -24.094 -21.078 -0.999 1 78.81 42 ALA B N 1
ATOM 2508 C CA . ALA B 1 42 ? -25.484 -21.266 -1.377 1 78.81 42 ALA B CA 1
ATOM 2509 C C . ALA B 1 42 ? -26.312 -20.016 -1.11 1 78.81 42 ALA B C 1
ATOM 2511 O O . ALA B 1 42 ? -27.25 -19.703 -1.845 1 78.81 42 ALA B O 1
ATOM 2512 N N . GLU B 1 43 ? -25.828 -19.25 -0.134 1 79.31 43 GLU B N 1
ATOM 2513 C CA . GLU B 1 43 ? -26.609 -18.078 0.272 1 79.31 43 GLU B CA 1
ATOM 2514 C C . GLU B 1 43 ? -25.922 -16.781 -0.15 1 79.31 43 GLU B C 1
ATOM 2516 O O . GLU B 1 43 ? -26.328 -15.688 0.244 1 79.31 43 GLU B O 1
ATOM 2521 N N . ALA B 1 44 ? -24.891 -16.891 -0.882 1 76.44 44 ALA B N 1
ATOM 2522 C CA . ALA B 1 44 ? -24.047 -15.742 -1.225 1 76.44 44 ALA B CA 1
ATOM 2523 C C . ALA B 1 44 ? -24.828 -14.703 -2.02 1 76.44 44 ALA B C 1
ATOM 2525 O O . ALA B 1 44 ? -24.562 -13.508 -1.912 1 76.44 44 ALA B O 1
ATOM 2526 N N . GLY B 1 45 ? -25.844 -15.133 -2.709 1 74.19 45 GLY B N 1
ATOM 2527 C CA . GLY B 1 45 ? -26.609 -14.211 -3.535 1 74.19 45 GLY B CA 1
ATOM 2528 C C . GLY B 1 45 ? -27.891 -13.727 -2.871 1 74.19 45 GLY B C 1
ATOM 2529 O O . GLY B 1 45 ? -28.703 -13.07 -3.506 1 74.19 45 GLY B O 1
ATOM 2530 N N . THR B 1 46 ? -28 -14.086 -1.612 1 77.44 46 THR B N 1
ATOM 2531 C CA . THR B 1 46 ? -29.219 -13.719 -0.894 1 77.44 46 THR B CA 1
ATOM 2532 C C . THR B 1 46 ? -28.891 -12.836 0.309 1 77.44 46 THR B C 1
ATOM 2534 O O . THR B 1 46 ? -27.719 -12.633 0.63 1 77.44 46 THR B O 1
ATOM 2537 N N . LEU B 1 47 ? -29.891 -12.219 0.837 1 78.81 47 LEU B N 1
ATOM 2538 C CA . LEU B 1 47 ? -29.719 -11.398 2.029 1 78.81 47 LEU B CA 1
ATOM 2539 C C . LEU B 1 47 ? -29.188 -12.234 3.191 1 78.81 47 LEU B C 1
ATOM 2541 O O . LEU B 1 47 ? -28.625 -11.688 4.141 1 78.81 47 LEU B O 1
ATOM 2545 N N . ARG B 1 48 ? -29.406 -13.516 3.068 1 80.38 48 ARG B N 1
ATOM 2546 C CA . ARG B 1 48 ? -28.969 -14.414 4.133 1 80.38 48 ARG B CA 1
ATOM 2547 C C . ARG B 1 48 ? -27.438 -14.492 4.191 1 80.38 48 ARG B C 1
ATOM 2549 O O . ARG B 1 48 ? -26.875 -15 5.16 1 80.38 48 ARG B O 1
ATOM 2556 N N . ALA B 1 49 ? -26.875 -14.047 3.135 1 81.25 49 ALA B N 1
ATOM 2557 C CA . ALA B 1 49 ? -25.422 -13.961 3.123 1 81.25 49 ALA B CA 1
ATOM 2558 C C . ALA B 1 49 ? -24.906 -13.047 4.238 1 81.25 49 ALA B C 1
ATOM 2560 O O . ALA B 1 49 ? -23.781 -13.203 4.715 1 81.25 49 ALA B O 1
ATOM 2561 N N . PHE B 1 50 ? -25.875 -12.211 4.734 1 83.94 50 PHE B N 1
ATOM 2562 C CA . PHE B 1 50 ? -25.438 -11.188 5.676 1 83.94 50 PHE B CA 1
ATOM 2563 C C . PHE B 1 50 ? -26.094 -11.383 7.035 1 83.94 50 PHE B C 1
ATOM 2565 O O . PHE B 1 50 ? -25.812 -10.641 7.98 1 83.94 50 PHE B O 1
ATOM 2572 N N . PHE B 1 51 ? -26.859 -12.422 7.117 1 82.56 51 PHE B N 1
ATOM 2573 C CA . PHE B 1 51 ? -27.531 -12.742 8.367 1 82.56 51 PHE B CA 1
ATOM 2574 C C . PHE B 1 51 ? -27.391 -14.227 8.703 1 82.56 51 PHE B C 1
ATOM 2576 O O . PHE B 1 51 ? -27.844 -15.086 7.938 1 82.56 51 PHE B O 1
ATOM 2583 N N . PRO B 1 52 ? -26.719 -14.5 9.805 1 74.81 52 PRO B N 1
ATOM 2584 C CA . PRO B 1 52 ? -26.562 -15.93 10.109 1 74.81 52 PRO B CA 1
ATOM 2585 C C . PRO B 1 52 ? -27.797 -16.531 10.773 1 74.81 52 PRO B C 1
ATOM 2587 O O . PRO B 1 52 ? -28.422 -15.891 11.625 1 74.81 52 PRO B O 1
ATOM 2590 N N . ASP B 1 53 ? -28.234 -17.578 10.18 1 76.56 53 ASP B N 1
ATOM 2591 C CA . ASP B 1 53 ? -29.312 -18.297 10.852 1 76.56 53 ASP B CA 1
ATOM 2592 C C . ASP B 1 53 ? -28.766 -19.188 11.977 1 76.56 53 ASP B C 1
ATOM 2594 O O . ASP B 1 53 ? -29.406 -19.359 13.008 1 76.56 53 ASP B O 1
ATOM 2598 N N . THR B 1 54 ? -27.688 -19.766 11.727 1 81 54 THR B N 1
ATOM 2599 C CA . THR B 1 54 ? -26.984 -20.594 12.711 1 81 54 THR B CA 1
ATOM 2600 C C . THR B 1 54 ? -25.562 -20.109 12.914 1 81 54 THR B C 1
ATOM 2602 O O . THR B 1 54 ? -24.922 -19.656 11.969 1 81 54 THR B O 1
ATOM 2605 N N . VAL B 1 55 ? -25.219 -20.031 14.195 1 87.44 55 VAL B N 1
ATOM 2606 C CA . VAL B 1 55 ? -23.891 -19.547 14.539 1 87.44 55 VAL B CA 1
ATOM 2607 C C . VAL B 1 55 ? -23.047 -20.719 15.062 1 87.44 55 VAL B C 1
ATOM 2609 O O . VAL B 1 55 ? -23.484 -21.484 15.914 1 87.44 55 VAL B O 1
ATOM 2612 N N . GLY B 1 56 ? -21.922 -20.953 14.359 1 90.19 56 GLY B N 1
ATOM 2613 C CA . GLY B 1 56 ? -20.984 -21.969 14.789 1 90.19 56 GLY B CA 1
ATOM 2614 C C . GLY B 1 56 ? -19.531 -21.531 14.648 1 90.19 56 GLY B C 1
ATOM 2615 O O . GLY B 1 56 ? -19.234 -20.594 13.922 1 90.19 56 GLY B O 1
ATOM 2616 N N . LEU B 1 57 ? -18.719 -22.234 15.438 1 93.5 57 LEU B N 1
ATOM 2617 C CA . LEU B 1 57 ? -17.281 -21.906 15.414 1 93.5 57 LEU B CA 1
ATOM 2618 C C . LEU B 1 57 ? -16.484 -23.047 14.781 1 93.5 57 LEU B C 1
ATOM 2620 O O . LEU B 1 57 ? -15.266 -23.094 14.898 1 93.5 57 LEU B O 1
ATOM 2624 N N . ASP B 1 58 ? -17.156 -23.859 14.07 1 94.94 58 ASP B N 1
ATOM 2625 C CA . ASP B 1 58 ? -16.516 -25.016 13.453 1 94.94 58 ASP B CA 1
ATOM 2626 C C . ASP B 1 58 ? -15.5 -24.578 12.398 1 94.94 58 ASP B C 1
ATOM 2628 O O . ASP B 1 58 ? -14.445 -25.203 12.258 1 94.94 58 ASP B O 1
ATOM 2632 N N . ASN B 1 59 ? -15.812 -23.516 11.688 1 95.44 59 ASN B N 1
ATOM 2633 C CA . ASN B 1 59 ? -14.906 -23.016 10.656 1 95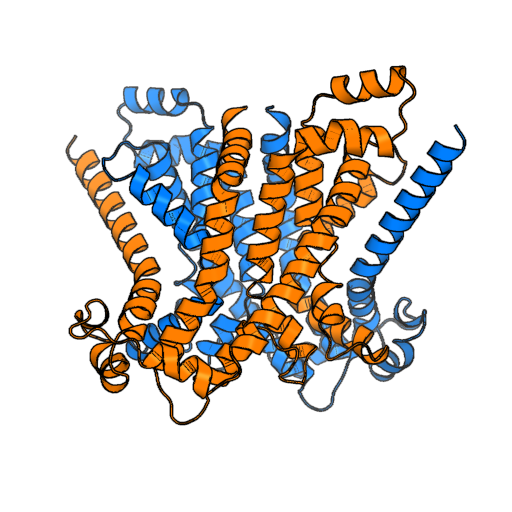.44 59 ASN B CA 1
ATOM 2634 C C . ASN B 1 59 ? -13.586 -22.547 11.258 1 95.44 59 ASN B C 1
ATOM 2636 O O . ASN B 1 59 ? -12.523 -22.719 10.656 1 95.44 59 ASN B O 1
ATOM 2640 N N . TYR B 1 60 ? -13.703 -22.047 12.422 1 96.38 60 TYR B N 1
ATOM 2641 C CA . TYR B 1 60 ? -12.5 -21.562 13.094 1 96.38 60 TYR B CA 1
ATOM 2642 C C . TYR B 1 60 ? -11.617 -22.719 13.531 1 96.38 60 TYR B C 1
ATOM 2644 O O . TYR B 1 60 ? -10.391 -22.672 13.375 1 96.38 60 TYR B O 1
ATOM 2652 N N . ARG B 1 61 ? -12.203 -23.672 14.016 1 96.12 61 ARG B N 1
ATOM 2653 C CA . ARG B 1 61 ? -11.461 -24.875 14.398 1 96.12 61 ARG B CA 1
ATOM 2654 C C . ARG B 1 61 ? -10.797 -25.516 13.188 1 96.12 61 ARG B C 1
ATOM 2656 O O . ARG B 1 61 ? -9.648 -25.953 13.258 1 96.12 61 ARG B O 1
ATOM 2663 N N . ALA B 1 62 ? -11.484 -25.516 12.156 1 95.25 62 ALA B N 1
ATOM 2664 C CA . ALA B 1 62 ? -11 -26.141 10.938 1 95.25 62 ALA B CA 1
ATOM 2665 C C . ALA B 1 62 ? -9.766 -25.422 10.398 1 95.25 62 ALA B C 1
ATOM 2667 O O . ALA B 1 62 ? -8.859 -26.062 9.844 1 95.25 62 ALA B O 1
ATOM 2668 N N . VAL B 1 63 ? -9.719 -24.141 10.523 1 95.88 63 VAL B N 1
ATOM 2669 C CA . VAL B 1 63 ? -8.562 -23.375 10.062 1 95.88 63 VAL B CA 1
ATOM 2670 C C . VAL B 1 63 ? -7.293 -23.906 10.734 1 95.88 63 VAL B C 1
ATOM 2672 O O . VAL B 1 63 ? -6.289 -24.156 10.062 1 95.88 63 VAL B O 1
ATOM 2675 N N . PHE B 1 64 ? -7.371 -24.219 12.039 1 96.19 64 PHE B N 1
ATOM 2676 C CA . PHE B 1 64 ? -6.199 -24.641 12.805 1 96.19 64 PHE B CA 1
ATOM 2677 C C . PHE B 1 64 ? -5.879 -26.094 12.539 1 96.19 64 PHE B C 1
ATOM 2679 O O . PHE B 1 64 ? -4.762 -26.547 12.797 1 96.19 64 PHE B O 1
ATOM 2686 N N . GLU B 1 65 ? -6.809 -26.797 11.969 1 95.75 65 GLU B N 1
ATOM 2687 C CA . GLU B 1 65 ? -6.617 -28.219 11.703 1 95.75 65 GLU B CA 1
ATOM 2688 C C . GLU B 1 65 ? -6.109 -28.453 10.281 1 95.75 65 GLU B C 1
ATOM 2690 O O . GLU B 1 65 ? -5.363 -29.406 10.039 1 95.75 65 GLU B O 1
ATOM 2695 N N . ARG B 1 66 ? -6.426 -27.578 9.398 1 94.88 66 ARG B N 1
ATOM 2696 C CA . ARG B 1 66 ? -6.191 -27.844 7.98 1 94.88 66 ARG B CA 1
ATOM 2697 C C . ARG B 1 66 ? -4.891 -27.188 7.512 1 94.88 66 ARG B C 1
ATOM 2699 O O . ARG B 1 66 ? -4.289 -27.641 6.535 1 94.88 66 ARG B O 1
ATOM 2706 N N . VAL B 1 67 ? -4.539 -26.141 8.156 1 94.5 67 VAL B N 1
ATOM 2707 C CA . VAL B 1 67 ? -3.301 -25.469 7.785 1 94.5 67 VAL B CA 1
ATOM 2708 C C . VAL B 1 67 ? -2.551 -25.031 9.039 1 94.5 67 VAL B C 1
ATOM 2710 O O . VAL B 1 67 ? -3.145 -24.906 10.117 1 94.5 67 VAL B O 1
ATOM 2713 N N . PRO B 1 68 ? -1.277 -24.875 8.922 1 96.31 68 PRO B N 1
ATOM 2714 C CA . PRO B 1 68 ? -0.527 -24.375 10.078 1 96.31 68 PRO B CA 1
ATOM 2715 C C . PRO B 1 68 ? -0.718 -22.875 10.297 1 96.31 68 PRO B C 1
ATOM 2717 O O . PRO B 1 68 ? 0.244 -22.109 10.211 1 96.31 68 PRO B O 1
ATOM 2720 N N . PHE B 1 69 ? -1.862 -22.5 10.672 1 96.44 69 PHE B N 1
ATOM 2721 C CA . PHE B 1 69 ? -2.238 -21.109 10.828 1 96.44 69 PHE B CA 1
ATOM 2722 C C . PHE B 1 69 ? -1.32 -20.406 11.82 1 96.44 69 PHE B C 1
ATOM 2724 O O . PHE B 1 69 ? -0.923 -19.266 11.609 1 96.44 69 PHE B O 1
ATOM 2731 N N . GLU B 1 70 ? -0.979 -21.094 12.891 1 96.19 70 GLU B N 1
ATOM 2732 C CA . GLU B 1 70 ? -0.157 -20.484 13.938 1 96.19 70 GLU B CA 1
ATOM 2733 C C . GLU B 1 70 ? 1.22 -20.109 13.406 1 96.19 70 GLU B C 1
ATOM 2735 O O . GLU B 1 70 ? 1.792 -19.094 13.82 1 96.19 70 GLU B O 1
ATOM 2740 N N . LEU B 1 71 ? 1.685 -20.906 12.508 1 96.56 71 LEU B N 1
ATOM 2741 C CA . LEU B 1 71 ? 2.98 -20.594 11.906 1 96.56 71 LEU B CA 1
ATOM 2742 C C . LEU B 1 71 ? 2.889 -19.375 11 1 96.56 71 LEU B C 1
ATOM 2744 O O . LEU B 1 71 ? 3.777 -18.531 11.016 1 96.56 71 LEU B O 1
ATOM 2748 N N . TYR B 1 72 ? 1.819 -19.312 10.227 1 96.75 72 TYR B N 1
ATOM 2749 C CA . TYR B 1 72 ? 1.606 -18.156 9.367 1 96.75 72 TYR B CA 1
ATOM 2750 C C . TYR B 1 72 ? 1.487 -16.875 10.188 1 96.75 72 TYR B C 1
ATOM 2752 O O . TYR B 1 72 ? 2.084 -15.859 9.844 1 96.75 72 TYR B O 1
ATOM 2760 N N . LEU B 1 73 ? 0.723 -17.016 11.234 1 96.75 73 LEU B N 1
ATOM 2761 C CA . LEU B 1 73 ? 0.529 -15.875 12.117 1 96.75 73 LEU B CA 1
ATOM 2762 C C . LEU B 1 73 ? 1.848 -15.453 12.75 1 96.75 73 LEU B C 1
ATOM 2764 O O . LEU B 1 73 ? 2.17 -14.258 12.789 1 96.75 73 LEU B O 1
ATOM 2768 N N . ALA B 1 74 ? 2.568 -16.375 13.25 1 97.25 74 ALA B N 1
ATOM 2769 C CA . ALA B 1 74 ? 3.863 -16.078 13.852 1 97.25 74 ALA B CA 1
ATOM 2770 C C . ALA B 1 74 ? 4.801 -15.414 12.852 1 97.25 74 ALA B C 1
ATOM 2772 O O . ALA B 1 74 ? 5.465 -14.422 13.18 1 97.25 74 ALA B O 1
ATOM 2773 N N . SER B 1 75 ? 4.848 -15.953 11.672 1 97.81 75 SER B N 1
ATOM 2774 C CA . SER B 1 75 ? 5.695 -15.383 10.633 1 97.81 75 SER B CA 1
ATOM 2775 C C . SER B 1 75 ? 5.285 -13.945 10.312 1 97.81 75 SER B C 1
ATOM 2777 O O . SER B 1 75 ? 6.137 -13.07 10.18 1 97.81 75 SER B O 1
ATOM 2779 N N . SER B 1 76 ? 3.99 -13.75 10.172 1 97.31 76 SER B N 1
ATOM 2780 C CA . SER B 1 76 ? 3.496 -12.406 9.906 1 97.31 76 SER B CA 1
ATOM 2781 C C . SER B 1 76 ? 3.887 -11.445 11.016 1 97.31 76 SER B C 1
ATOM 2783 O O . SER B 1 76 ? 4.32 -10.32 10.75 1 97.31 76 SER B O 1
ATOM 2785 N N . LEU B 1 77 ? 3.756 -11.898 12.258 1 97.12 77 LEU B N 1
ATOM 2786 C CA . LEU B 1 77 ? 4.055 -11.047 13.406 1 97.12 77 LEU B CA 1
ATOM 2787 C C . LEU B 1 77 ? 5.551 -10.781 13.508 1 97.12 77 LEU B C 1
ATOM 2789 O O . LEU B 1 77 ? 5.965 -9.664 13.828 1 97.12 77 LEU B O 1
ATOM 2793 N N . ILE B 1 78 ? 6.32 -11.766 13.242 1 97.94 78 ILE B N 1
ATOM 2794 C CA . ILE B 1 78 ? 7.766 -11.617 13.32 1 97.94 78 ILE B CA 1
ATOM 2795 C C . ILE B 1 78 ? 8.25 -10.664 12.234 1 97.94 78 ILE B C 1
ATOM 2797 O O . ILE B 1 78 ? 8.961 -9.695 12.516 1 97.94 78 ILE B O 1
ATOM 2801 N N . VAL B 1 79 ? 7.848 -10.906 11 1 98.06 79 VAL B N 1
ATOM 2802 C CA . VAL B 1 79 ? 8.281 -10.094 9.867 1 98.06 79 VAL B CA 1
ATOM 2803 C C . VAL B 1 79 ? 7.816 -8.656 10.047 1 98.06 79 VAL B C 1
ATOM 2805 O O . VAL B 1 79 ? 8.609 -7.715 9.93 1 98.06 79 VAL B O 1
ATOM 2808 N N . ASN B 1 80 ? 6.562 -8.523 10.336 1 97.31 80 ASN B N 1
ATOM 2809 C CA . ASN B 1 80 ? 6.027 -7.176 10.523 1 97.31 80 ASN B CA 1
ATOM 2810 C C . ASN B 1 80 ? 6.645 -6.496 11.75 1 97.31 80 ASN B C 1
ATOM 2812 O O . ASN B 1 80 ? 6.91 -5.293 11.727 1 97.31 80 ASN B O 1
ATOM 2816 N N . GLY B 1 81 ? 6.777 -7.258 12.797 1 97.19 81 GLY B N 1
ATOM 2817 C CA . GLY B 1 81 ? 7.438 -6.723 13.977 1 97.19 81 GLY B CA 1
ATOM 2818 C C . GLY B 1 81 ? 8.844 -6.223 13.703 1 97.19 81 GLY B C 1
ATOM 2819 O O . GLY B 1 81 ? 9.25 -5.176 14.203 1 97.19 81 GLY B O 1
ATOM 2820 N N . LEU B 1 82 ? 9.562 -6.949 12.945 1 97.56 82 LEU B N 1
ATOM 2821 C CA . LEU B 1 82 ? 10.914 -6.555 12.562 1 97.56 82 LEU B CA 1
ATOM 2822 C C . LEU B 1 82 ? 10.898 -5.285 11.727 1 97.56 82 LEU B C 1
ATOM 2824 O O . LEU B 1 82 ? 11.695 -4.371 11.953 1 97.56 82 LEU B O 1
ATOM 2828 N N . ILE B 1 83 ? 9.977 -5.199 10.766 1 97.19 83 ILE B N 1
ATOM 2829 C CA . ILE B 1 83 ? 9.875 -4.031 9.898 1 97.19 83 ILE B CA 1
ATOM 2830 C C . ILE B 1 83 ? 9.531 -2.797 10.727 1 97.19 83 ILE B C 1
ATOM 2832 O O . ILE B 1 83 ? 10.18 -1.754 10.594 1 97.19 83 ILE B O 1
ATOM 2836 N N . VAL B 1 84 ? 8.562 -2.969 11.609 1 96.5 84 VAL B N 1
ATOM 2837 C CA . VAL B 1 84 ? 8.117 -1.839 12.422 1 96.5 84 VAL B CA 1
ATOM 2838 C C . VAL B 1 84 ? 9.188 -1.482 13.445 1 96.5 84 VAL B C 1
ATOM 2840 O O . VAL B 1 84 ? 9.57 -0.316 13.578 1 96.5 84 VAL B O 1
ATOM 2843 N N . GLY B 1 85 ? 9.68 -2.432 14.18 1 96.5 85 GLY B N 1
ATOM 2844 C CA . GLY B 1 85 ? 10.664 -2.195 15.227 1 96.5 85 GLY B CA 1
ATOM 2845 C C . GLY B 1 85 ? 11.945 -1.567 14.703 1 96.5 85 GLY B C 1
ATOM 2846 O O . GLY B 1 85 ? 12.352 -0.496 15.164 1 96.5 85 GLY B O 1
ATOM 2847 N N . LEU B 1 86 ? 12.57 -2.176 13.75 1 94.56 86 LEU B N 1
ATOM 2848 C CA . LEU B 1 86 ? 13.797 -1.644 13.164 1 94.56 86 LEU B CA 1
ATOM 2849 C C . LEU B 1 86 ? 13.508 -0.372 12.367 1 94.56 86 LEU B C 1
ATOM 2851 O O . LEU B 1 86 ? 14.328 0.551 12.352 1 94.56 86 LEU B O 1
ATOM 2855 N N . GLY B 1 87 ? 12.367 -0.348 11.727 1 94.62 87 GLY B N 1
ATOM 2856 C CA . GLY B 1 87 ? 11.984 0.811 10.938 1 94.62 87 GLY B CA 1
ATOM 2857 C C . GLY B 1 87 ? 11.844 2.074 11.766 1 94.62 87 GLY B C 1
ATOM 2858 O O . GLY B 1 87 ? 12.266 3.152 11.344 1 94.62 87 GLY B O 1
ATOM 2859 N N . LEU B 1 88 ? 11.188 1.911 12.914 1 95.06 88 LEU B N 1
ATOM 2860 C CA . LEU B 1 88 ? 11.023 3.08 13.773 1 95.06 88 LEU B CA 1
ATOM 2861 C C . LEU B 1 88 ? 12.367 3.693 14.125 1 95.06 88 LEU B C 1
ATOM 2863 O O . LEU B 1 88 ? 12.516 4.918 14.133 1 95.06 88 LEU B O 1
ATOM 2867 N N . VAL B 1 89 ? 13.32 2.861 14.352 1 91.19 89 VAL B N 1
ATOM 2868 C CA . VAL B 1 89 ? 14.648 3.328 14.742 1 91.19 89 VAL B CA 1
ATOM 2869 C C . VAL B 1 89 ? 15.344 3.969 13.539 1 91.19 89 VAL B C 1
ATOM 2871 O O . VAL B 1 89 ? 15.75 5.129 13.602 1 91.19 89 VAL B O 1
ATOM 2874 N N . VAL B 1 90 ? 15.375 3.295 12.477 1 89.38 90 VAL B N 1
ATOM 2875 C CA . VAL B 1 90 ? 16.125 3.721 11.297 1 89.38 90 VAL B CA 1
ATOM 2876 C C . VAL B 1 90 ? 15.484 4.973 10.703 1 89.38 90 VAL B C 1
ATOM 2878 O O . VAL B 1 90 ? 16.172 5.949 10.406 1 89.38 90 VAL B O 1
ATOM 2881 N N . ASN B 1 91 ? 14.211 4.957 10.555 1 92.62 91 ASN B N 1
ATOM 2882 C CA . ASN B 1 91 ? 13.531 6.062 9.883 1 92.62 91 ASN B CA 1
ATOM 2883 C C . ASN B 1 91 ? 13.469 7.301 10.773 1 92.62 91 ASN B C 1
ATOM 2885 O O . ASN B 1 91 ? 13.516 8.43 10.281 1 92.62 91 ASN B O 1
ATOM 2889 N N . ALA B 1 92 ? 13.328 7.098 12.07 1 92.75 92 ALA B N 1
ATOM 2890 C CA . ALA B 1 92 ? 13.359 8.234 12.984 1 92.75 92 ALA B CA 1
ATOM 2891 C C . ALA B 1 92 ? 14.711 8.945 12.93 1 92.75 92 ALA B C 1
ATOM 2893 O O . ALA B 1 92 ? 14.773 10.172 12.891 1 92.75 92 ALA B O 1
ATOM 2894 N N . PHE B 1 93 ? 15.75 8.133 12.93 1 88.5 93 PHE B N 1
ATOM 2895 C CA . PHE B 1 93 ? 17.078 8.727 12.852 1 88.5 93 PHE B CA 1
ATOM 2896 C C . PHE B 1 93 ? 17.266 9.469 11.539 1 88.5 93 PHE B C 1
ATOM 2898 O O . PHE B 1 93 ? 17.828 10.57 11.516 1 88.5 93 PHE B O 1
ATOM 2905 N N . ALA B 1 94 ? 16.828 8.875 10.5 1 88.62 94 ALA B N 1
ATOM 2906 C CA . ALA B 1 94 ? 16.953 9.508 9.188 1 88.62 94 ALA B CA 1
ATOM 2907 C C . ALA B 1 94 ? 16.141 10.797 9.125 1 88.62 94 ALA B C 1
ATOM 2909 O O . ALA B 1 94 ? 16.641 11.828 8.656 1 88.62 94 ALA B O 1
ATOM 2910 N N . GLY B 1 95 ? 14.906 10.688 9.602 1 91.38 95 GLY B N 1
ATOM 2911 C CA . GLY B 1 95 ? 14.078 11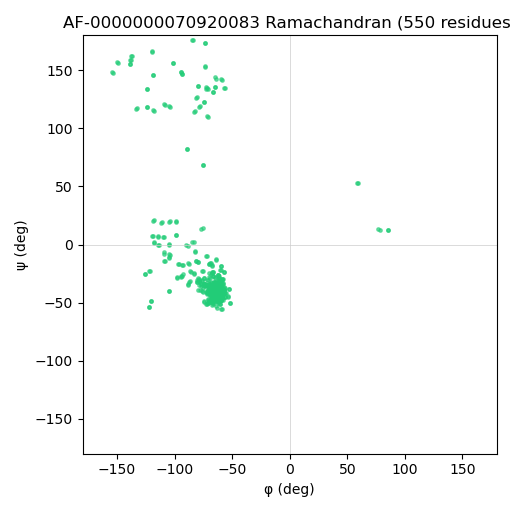.883 9.633 1 91.38 95 GLY B CA 1
ATOM 2912 C C . GLY B 1 95 ? 14.672 12.992 10.477 1 91.38 95 GLY B C 1
ATOM 2913 O O . GLY B 1 95 ? 14.609 14.164 10.102 1 91.38 95 GLY B O 1
ATOM 2914 N N . TYR B 1 96 ? 15.258 12.641 11.562 1 90.25 96 TYR B N 1
ATOM 2915 C CA . TYR B 1 96 ? 15.867 13.617 12.461 1 90.25 96 TYR B CA 1
ATOM 2916 C C . TYR B 1 96 ? 17.078 14.273 11.805 1 90.25 96 TYR B C 1
ATOM 2918 O O . TYR B 1 96 ? 17.25 15.492 11.875 1 90.25 96 TYR B O 1
ATOM 2926 N N . ALA B 1 97 ? 17.875 13.469 11.234 1 86.5 97 ALA B N 1
ATOM 2927 C CA . ALA B 1 97 ? 19.078 13.984 10.562 1 86.5 97 ALA B CA 1
ATOM 2928 C C . ALA B 1 97 ? 18.703 14.953 9.445 1 86.5 97 ALA B C 1
ATOM 2930 O O . ALA B 1 97 ? 19.375 15.961 9.234 1 86.5 97 ALA B O 1
ATOM 2931 N N . LEU B 1 98 ? 17.672 14.703 8.812 1 88.25 98 LEU B N 1
ATOM 2932 C CA . LEU B 1 98 ? 17.25 15.523 7.688 1 88.25 98 LEU B CA 1
ATOM 2933 C C . LEU B 1 98 ? 16.578 16.812 8.18 1 88.25 98 LEU B C 1
ATOM 2935 O O . LEU B 1 98 ? 16.719 17.859 7.555 1 88.25 98 LEU B O 1
ATOM 2939 N N . ALA B 1 99 ? 15.953 16.688 9.289 1 89.94 99 ALA B N 1
ATOM 2940 C CA . ALA B 1 99 ? 15.156 17.812 9.773 1 89.94 99 ALA B CA 1
ATOM 2941 C C . ALA B 1 99 ? 16 18.766 10.617 1 89.94 99 ALA B C 1
ATOM 2943 O O . ALA B 1 99 ? 15.789 19.984 10.594 1 89.94 99 ALA B O 1
ATOM 2944 N N . ARG B 1 100 ? 16.922 18.203 11.32 1 87.12 100 ARG B N 1
ATOM 2945 C CA . ARG B 1 100 ? 17.469 19.016 12.398 1 87.12 100 ARG B CA 1
ATOM 2946 C C . ARG B 1 100 ? 18.984 19.172 12.242 1 87.12 100 ARG B C 1
ATOM 2948 O O . ARG B 1 100 ? 19.578 20.109 12.797 1 87.12 100 ARG B O 1
ATOM 2955 N N . LEU B 1 101 ? 19.594 18.328 11.586 1 83.69 101 LEU B N 1
ATOM 2956 C CA . LEU B 1 101 ? 21.047 18.438 11.43 1 83.69 101 LEU B CA 1
ATOM 2957 C C . LEU B 1 101 ? 21.406 19.156 10.141 1 83.69 101 LEU B C 1
ATOM 2959 O O . LEU B 1 101 ? 20.641 19.125 9.172 1 83.69 101 LEU B O 1
ATOM 2963 N N . ARG B 1 102 ? 22.484 19.828 10.227 1 82.12 102 ARG B N 1
ATOM 2964 C CA . ARG B 1 102 ? 22.984 20.531 9.055 1 82.12 102 ARG B CA 1
ATOM 2965 C C . ARG B 1 102 ? 24.172 19.812 8.438 1 82.12 102 ARG B C 1
ATOM 2967 O O . ARG B 1 102 ? 25.141 19.516 9.125 1 82.12 102 ARG B O 1
ATOM 2974 N N . TRP B 1 103 ? 23.969 19.422 7.223 1 79.88 103 TRP B N 1
ATOM 2975 C CA . TRP B 1 103 ? 25.031 18.75 6.492 1 79.88 103 TRP B CA 1
ATOM 2976 C C . TRP B 1 103 ? 24.875 18.953 4.988 1 79.88 103 TRP B C 1
ATOM 2978 O O . TRP B 1 103 ? 23.797 19.312 4.516 1 79.88 103 TRP B O 1
ATOM 2988 N N . TRP B 1 104 ? 25.891 19.031 4.148 1 76.94 104 TRP B N 1
ATOM 2989 C CA . TRP B 1 104 ? 25.969 19.484 2.766 1 76.94 104 TRP B CA 1
ATOM 2990 C C . TRP B 1 104 ? 25.047 18.672 1.865 1 76.94 104 TRP B C 1
ATOM 2992 O O . TRP B 1 104 ? 24.484 19.203 0.906 1 76.94 104 TRP B O 1
ATOM 3002 N N . GLY B 1 105 ? 24.766 17.422 1.995 1 78.44 105 GLY B N 1
ATOM 3003 C CA . GLY B 1 105 ? 23.969 16.578 1.12 1 78.44 105 GLY B CA 1
ATOM 3004 C C . GLY B 1 105 ? 22.547 16.391 1.609 1 78.44 105 GLY B C 1
ATOM 3005 O O . GLY B 1 105 ? 21.812 15.555 1.078 1 78.44 105 GLY B O 1
ATOM 3006 N N . ARG B 1 106 ? 22.125 17.234 2.404 1 83.81 106 ARG B N 1
ATOM 3007 C CA . ARG B 1 106 ? 20.844 17.047 3.074 1 83.81 106 ARG B CA 1
ATOM 3008 C C . ARG B 1 106 ? 19.688 17.219 2.094 1 83.81 106 ARG B C 1
ATOM 3010 O O . ARG B 1 106 ? 18.797 16.359 2.031 1 83.81 106 ARG B O 1
ATOM 3017 N N . ASN B 1 107 ? 19.734 18.25 1.316 1 84.62 107 ASN B N 1
ATOM 3018 C CA . ASN B 1 107 ? 18.672 18.516 0.363 1 84.62 107 ASN B CA 1
ATOM 3019 C C . ASN B 1 107 ? 18.625 17.469 -0.743 1 84.62 107 ASN B C 1
ATOM 3021 O O . ASN B 1 107 ? 17.547 17.047 -1.166 1 84.62 107 ASN B O 1
ATOM 3025 N N . ALA B 1 108 ? 19.766 17.125 -1.132 1 83.5 108 ALA B N 1
ATOM 3026 C CA . ALA B 1 108 ? 19.844 16.078 -2.145 1 83.5 108 ALA B CA 1
ATOM 3027 C C . ALA B 1 108 ? 19.281 14.758 -1.611 1 83.5 108 ALA B C 1
ATOM 3029 O O . ALA B 1 108 ? 18.578 14.039 -2.328 1 83.5 108 ALA B O 1
ATOM 3030 N N . MET B 1 109 ? 19.578 14.492 -0.382 1 83.81 109 MET B N 1
ATOM 3031 C CA . MET B 1 109 ? 19.094 13.25 0.232 1 83.81 109 MET B CA 1
ATOM 3032 C C . MET B 1 109 ? 17.594 13.289 0.414 1 83.81 109 MET B C 1
ATOM 3034 O O . MET B 1 109 ? 16.906 12.289 0.174 1 83.81 109 MET B O 1
ATOM 3038 N N . LEU B 1 110 ? 17.109 14.383 0.793 1 84.56 110 LEU B N 1
ATOM 3039 C CA . LEU B 1 110 ? 15.672 14.531 0.906 1 84.56 110 LEU B CA 1
ATOM 3040 C C . LEU B 1 110 ? 14.992 14.312 -0.443 1 84.56 110 LEU B C 1
ATOM 3042 O O . LEU B 1 110 ? 13.984 13.609 -0.531 1 84.56 110 LEU B O 1
ATOM 3046 N N . GLY B 1 111 ? 15.586 14.906 -1.449 1 82.69 111 GLY B N 1
ATOM 3047 C CA . GLY B 1 111 ? 15.078 14.688 -2.795 1 82.69 111 GLY B CA 1
ATOM 3048 C C . GLY B 1 111 ? 15.086 13.227 -3.203 1 82.69 111 GLY B C 1
ATOM 3049 O O . GLY B 1 111 ? 14.141 12.742 -3.826 1 82.69 111 GLY B O 1
ATOM 3050 N N . LEU B 1 112 ? 16.078 12.539 -2.854 1 82.25 112 LEU B N 1
ATOM 3051 C CA . LEU B 1 112 ? 16.203 11.117 -3.174 1 82.25 112 LEU B CA 1
ATOM 3052 C C . LEU B 1 112 ? 15.156 10.305 -2.436 1 82.25 112 LEU B C 1
ATOM 3054 O O . LEU B 1 112 ? 14.57 9.383 -3.006 1 82.25 112 LEU B O 1
ATOM 3058 N N . VAL B 1 113 ? 14.953 10.586 -1.19 1 83.25 113 VAL B N 1
ATOM 3059 C CA . VAL B 1 113 ? 13.953 9.898 -0.386 1 83.25 113 VAL B CA 1
ATOM 3060 C C . VAL B 1 113 ? 12.57 10.07 -1.025 1 83.25 113 VAL B C 1
ATOM 3062 O O . VAL B 1 113 ? 11.828 9.094 -1.176 1 83.25 113 VAL B O 1
ATOM 3065 N N . LEU B 1 114 ? 12.305 11.211 -1.52 1 79.56 114 LEU B N 1
ATOM 3066 C CA . LEU B 1 114 ? 11.016 11.492 -2.139 1 79.56 114 LEU B CA 1
ATOM 3067 C C . LEU B 1 114 ? 10.898 10.805 -3.494 1 79.56 114 LEU B C 1
ATOM 3069 O O . LEU B 1 114 ? 9.812 10.344 -3.871 1 79.56 114 LEU B O 1
ATOM 3073 N N . ALA B 1 115 ? 12.047 10.734 -4.164 1 77.69 115 ALA B N 1
ATOM 3074 C CA . ALA B 1 115 ? 12.062 10.055 -5.457 1 77.69 115 ALA B CA 1
ATOM 3075 C C . ALA B 1 115 ? 11.766 8.562 -5.305 1 77.69 115 ALA B C 1
ATOM 3077 O O . ALA B 1 115 ? 11.023 7.988 -6.098 1 77.69 115 ALA B O 1
ATOM 3078 N N . VAL B 1 116 ? 12.32 7.93 -4.297 1 80 116 VAL B N 1
ATOM 3079 C CA . VAL B 1 116 ? 12.133 6.504 -4.059 1 80 116 VAL B CA 1
ATOM 3080 C C . VAL B 1 116 ? 10.68 6.227 -3.689 1 80 116 VAL B C 1
ATOM 3082 O O . VAL B 1 116 ? 10.141 5.168 -4.023 1 80 116 VAL B O 1
ATOM 3085 N N . LEU B 1 117 ? 10.047 7.16 -3.006 1 78.75 117 LEU B N 1
ATOM 3086 C CA . LEU B 1 117 ? 8.648 7.027 -2.607 1 78.75 117 LEU B CA 1
ATOM 3087 C C . LEU B 1 117 ? 7.754 6.801 -3.824 1 78.75 117 LEU B C 1
ATOM 3089 O O . LEU B 1 117 ? 6.727 6.125 -3.73 1 78.75 117 LEU B O 1
ATOM 3093 N N . VAL B 1 118 ? 8.258 7.246 -5.008 1 76.44 118 VAL B N 1
ATOM 3094 C CA . VAL B 1 118 ? 7.426 7.234 -6.207 1 76.44 118 VAL B CA 1
ATOM 3095 C C . VAL B 1 118 ? 7.664 5.941 -6.988 1 76.44 118 VAL B C 1
ATOM 3097 O O . VAL B 1 118 ? 6.84 5.555 -7.82 1 76.44 118 VAL B O 1
ATOM 3100 N N . ILE B 1 119 ? 8.703 5.234 -6.758 1 81 119 ILE B N 1
ATOM 3101 C CA . ILE B 1 119 ? 9.039 4.004 -7.469 1 81 119 ILE B CA 1
ATOM 3102 C C . ILE B 1 119 ? 8.195 2.85 -6.93 1 81 119 ILE B C 1
ATOM 3104 O O . ILE B 1 119 ? 8.266 2.527 -5.742 1 81 119 ILE B O 1
ATOM 3108 N N . PRO B 1 120 ? 7.391 2.248 -7.766 1 81.75 120 PRO B N 1
ATOM 3109 C CA . PRO B 1 120 ? 6.605 1.098 -7.312 1 81.75 120 PRO B CA 1
ATOM 3110 C C . PRO B 1 120 ? 7.477 -0.097 -6.93 1 81.75 120 PRO B C 1
ATOM 3112 O O . PRO B 1 120 ? 8.438 -0.418 -7.637 1 81.75 120 PRO B O 1
ATOM 3115 N N . PHE B 1 121 ? 7.18 -0.67 -5.891 1 83.25 121 PHE B N 1
ATOM 3116 C CA . PHE B 1 121 ? 7.941 -1.816 -5.406 1 83.25 121 PHE B CA 1
ATOM 3117 C C . PHE B 1 121 ? 7.918 -2.947 -6.43 1 83.25 121 PHE B C 1
ATOM 3119 O O . PHE B 1 121 ? 8.906 -3.664 -6.59 1 83.25 121 PHE B O 1
ATOM 3126 N N . GLU B 1 122 ? 6.816 -3.109 -7.086 1 81.75 122 GLU B N 1
ATOM 3127 C CA . GLU B 1 122 ? 6.637 -4.207 -8.031 1 81.75 122 GLU B CA 1
ATOM 3128 C C . GLU B 1 122 ? 7.645 -4.125 -9.172 1 81.75 122 GLU B C 1
ATOM 3130 O O . GLU B 1 122 ? 8.047 -5.148 -9.727 1 81.75 122 GLU B O 1
ATOM 3135 N N . ALA B 1 123 ? 8.039 -2.906 -9.445 1 81.38 123 ALA B N 1
ATOM 3136 C CA . ALA B 1 123 ? 9.023 -2.723 -10.508 1 81.38 123 ALA B CA 1
ATOM 3137 C C . ALA B 1 123 ? 10.414 -3.154 -10.055 1 81.38 123 ALA B C 1
ATOM 3139 O O . ALA B 1 123 ? 11.227 -3.609 -10.867 1 81.38 123 ALA B O 1
ATOM 3140 N N . VAL B 1 124 ? 10.633 -3.039 -8.789 1 87.31 124 VAL B N 1
ATOM 3141 C CA . VAL B 1 124 ? 11.984 -3.289 -8.305 1 87.31 124 VAL B CA 1
ATOM 3142 C C . VAL B 1 124 ? 12.047 -4.652 -7.621 1 87.31 124 VAL B C 1
ATOM 3144 O O . VAL B 1 124 ? 13.133 -5.145 -7.305 1 87.31 124 VAL B O 1
ATOM 3147 N N . ALA B 1 125 ? 10.938 -5.242 -7.438 1 88.31 125 ALA B N 1
ATOM 3148 C CA . ALA B 1 125 ? 10.859 -6.508 -6.715 1 88.31 125 ALA B CA 1
ATOM 3149 C C . ALA B 1 125 ? 11.695 -7.582 -7.398 1 88.31 125 ALA B C 1
ATOM 3151 O O . ALA B 1 125 ? 12.438 -8.32 -6.742 1 88.31 125 ALA B O 1
ATOM 3152 N N . ILE B 1 126 ? 11.656 -7.609 -8.688 1 84.44 126 ILE B N 1
ATOM 3153 C CA . ILE B 1 126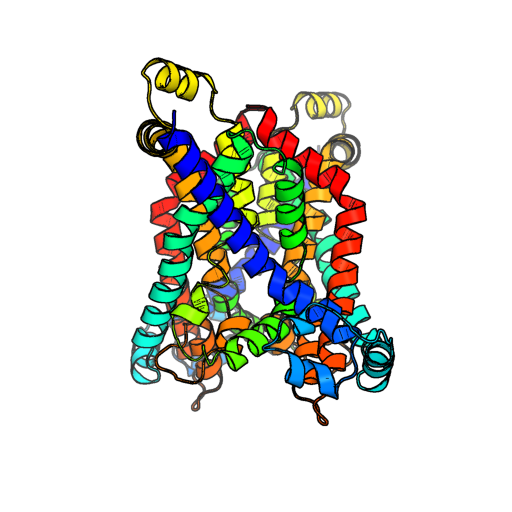 ? 12.32 -8.688 -9.414 1 84.44 126 ILE B CA 1
ATOM 3154 C C . ILE B 1 126 ? 13.836 -8.477 -9.383 1 84.44 126 ILE B C 1
ATOM 3156 O O . ILE B 1 126 ? 14.594 -9.383 -9.047 1 84.44 126 ILE B O 1
ATOM 3160 N N . PRO B 1 127 ? 14.266 -7.25 -9.719 1 84.19 127 PRO B N 1
ATOM 3161 C CA . PRO B 1 127 ? 15.711 -7.027 -9.578 1 84.19 127 PRO B CA 1
ATOM 3162 C C . PRO B 1 127 ? 16.219 -7.297 -8.164 1 84.19 127 PRO B C 1
ATOM 3164 O O . PRO B 1 127 ? 17.297 -7.848 -7.988 1 84.19 127 PRO B O 1
ATOM 3167 N N . LEU B 1 128 ? 15.5 -6.934 -7.238 1 86.81 128 LEU B N 1
ATOM 3168 C CA . LEU B 1 128 ? 15.875 -7.184 -5.852 1 86.81 128 LEU B CA 1
ATOM 3169 C C . LEU B 1 128 ? 15.898 -8.68 -5.559 1 86.81 128 LEU B C 1
ATOM 3171 O O . LEU B 1 128 ? 16.797 -9.164 -4.852 1 86.81 128 LEU B O 1
ATOM 3175 N N . PHE B 1 129 ? 14.969 -9.398 -6.035 1 88.44 129 PHE B N 1
ATOM 3176 C CA . PHE B 1 129 ? 14.906 -10.844 -5.895 1 88.44 129 PHE B CA 1
ATOM 3177 C C . PHE B 1 129 ? 16.172 -11.5 -6.434 1 88.44 129 PHE B C 1
ATOM 3179 O O . PHE B 1 129 ? 16.766 -12.359 -5.781 1 88.44 129 PHE B O 1
ATOM 3186 N N . TYR B 1 130 ? 16.516 -11.008 -7.57 1 79.94 130 TYR B N 1
ATOM 3187 C CA . TYR B 1 130 ? 17.703 -11.594 -8.195 1 79.94 130 TYR B CA 1
ATOM 3188 C C . TYR B 1 130 ? 18.953 -11.266 -7.402 1 79.94 130 TYR B C 1
ATOM 3190 O O . TYR B 1 130 ? 19.797 -12.141 -7.16 1 79.94 130 TYR B O 1
ATOM 3198 N N . GLN B 1 131 ? 19.062 -10.023 -6.984 1 81.81 131 GLN B N 1
ATOM 3199 C CA . GLN B 1 131 ? 20.234 -9.602 -6.219 1 81.81 131 GLN B CA 1
ATOM 3200 C C . GLN B 1 131 ? 20.359 -10.398 -4.926 1 81.81 131 GLN B C 1
ATOM 3202 O O . GLN B 1 131 ? 21.438 -10.898 -4.598 1 81.81 131 GLN B O 1
ATOM 3207 N N . LEU B 1 132 ? 19.312 -10.609 -4.227 1 87.19 132 LEU B N 1
ATOM 3208 C CA . LEU B 1 132 ? 19.375 -11.266 -2.93 1 87.19 132 LEU B CA 1
ATOM 3209 C C . LEU B 1 132 ? 19.469 -12.781 -3.094 1 87.19 132 LEU B C 1
ATOM 3211 O O . LEU B 1 132 ? 20.062 -13.461 -2.258 1 87.19 132 LEU B O 1
ATOM 3215 N N . SER B 1 133 ? 18.859 -13.25 -4.188 1 84.5 133 SER B N 1
ATOM 3216 C CA . SER B 1 133 ? 19 -14.672 -4.473 1 84.5 133 SER B CA 1
ATOM 3217 C C . SER B 1 133 ? 20.453 -15.031 -4.805 1 84.5 133 SER B C 1
ATOM 3219 O O . SER B 1 133 ? 20.922 -16.094 -4.418 1 84.5 133 SER B O 1
ATOM 3221 N N . TRP B 1 134 ? 21.047 -14.141 -5.5 1 80 134 TRP B N 1
ATOM 3222 C CA . TRP B 1 134 ? 22.453 -14.352 -5.824 1 80 134 TRP B CA 1
ATOM 3223 C C . TRP B 1 134 ? 23.312 -14.43 -4.559 1 80 134 TRP B C 1
ATOM 3225 O O . TRP B 1 134 ? 24.266 -15.195 -4.496 1 80 134 TRP B O 1
ATOM 3235 N N . LEU B 1 135 ? 22.922 -13.727 -3.543 1 84.12 135 LEU B N 1
ATOM 3236 C CA . LEU B 1 135 ? 23.625 -13.719 -2.268 1 84.12 135 LEU B CA 1
ATOM 3237 C C . LEU B 1 135 ? 23.219 -14.914 -1.414 1 84.12 135 LEU B C 1
ATOM 3239 O O . LEU B 1 135 ? 23.75 -15.117 -0.325 1 84.12 135 LEU B O 1
ATOM 3243 N N . GLY B 1 136 ? 22.219 -15.664 -1.919 1 88.75 136 GLY B N 1
ATOM 3244 C CA . GLY B 1 136 ? 21.734 -16.828 -1.198 1 88.75 136 GLY B CA 1
ATOM 3245 C C . GLY B 1 136 ? 20.812 -16.469 -0.04 1 88.75 136 GLY B C 1
ATOM 3246 O O . GLY B 1 136 ? 20.594 -17.297 0.851 1 88.75 136 GLY B O 1
ATOM 3247 N N . TRP B 1 137 ? 20.422 -15.266 -0.054 1 92.06 137 TRP B N 1
ATOM 3248 C CA . TRP B 1 137 ? 19.578 -14.781 1.04 1 92.06 137 TRP B CA 1
ATOM 3249 C C . TRP B 1 137 ? 18.109 -15 0.737 1 92.06 137 TRP B C 1
ATOM 3251 O O . TRP B 1 137 ? 17.406 -14.07 0.331 1 92.06 137 TRP B O 1
ATOM 3261 N N . ARG B 1 138 ? 17.578 -16.266 0.991 1 93.88 138 ARG B N 1
ATOM 3262 C CA . ARG B 1 138 ? 16.188 -16.594 0.697 1 93.88 138 ARG B CA 1
ATOM 3263 C C . ARG B 1 138 ? 15.578 -17.422 1.826 1 93.88 138 ARG B C 1
ATOM 3265 O O . ARG B 1 138 ? 16.297 -17.938 2.682 1 93.88 138 ARG B O 1
ATOM 3272 N N . ASP B 1 139 ? 14.367 -17.453 1.842 1 97.06 139 ASP B N 1
ATOM 3273 C CA . ASP B 1 139 ? 13.539 -18.344 2.654 1 97.06 139 ASP B CA 1
ATOM 3274 C C . ASP B 1 139 ? 13.82 -18.141 4.141 1 97.06 139 ASP B C 1
ATOM 3276 O O . ASP B 1 139 ? 14.117 -19.109 4.855 1 97.06 139 ASP B O 1
ATOM 3280 N N . ASP B 1 140 ? 13.688 -16.828 4.453 1 96.88 140 ASP B N 1
ATOM 3281 C CA . ASP B 1 140 ? 13.945 -16.406 5.828 1 96.88 140 ASP B CA 1
ATOM 3282 C C . ASP B 1 140 ? 13.094 -15.195 6.203 1 96.88 140 ASP B C 1
ATOM 3284 O O . ASP B 1 140 ? 12.617 -14.477 5.328 1 96.88 140 ASP B O 1
ATOM 3288 N N . TRP B 1 141 ? 12.914 -15.102 7.582 1 97.56 141 TRP B N 1
ATOM 3289 C CA . TRP B 1 141 ? 12.156 -13.945 8.055 1 97.56 141 TRP B CA 1
ATOM 3290 C C . TRP B 1 141 ? 12.906 -12.648 7.781 1 97.56 141 TRP B C 1
ATOM 3292 O O . TRP B 1 141 ? 12.305 -11.633 7.441 1 97.56 141 TRP B O 1
ATOM 3302 N N . LEU B 1 142 ? 14.203 -12.711 7.828 1 96.38 142 LEU B N 1
ATOM 3303 C CA . LEU B 1 142 ? 15.008 -11.492 7.719 1 96.38 142 LEU B CA 1
ATOM 3304 C C . LEU B 1 142 ? 14.961 -10.938 6.301 1 96.38 142 LEU B C 1
ATOM 3306 O O . LEU B 1 142 ? 14.914 -9.719 6.109 1 96.38 142 LEU B O 1
ATOM 3310 N N . VAL B 1 143 ? 15.023 -11.805 5.355 1 96.19 143 VAL B N 1
ATOM 3311 C CA . VAL B 1 143 ? 15.023 -11.344 3.973 1 96.19 143 VAL B CA 1
ATOM 3312 C C . VAL B 1 143 ? 13.68 -10.703 3.643 1 96.19 143 VAL B C 1
ATOM 3314 O O . VAL B 1 143 ? 13.594 -9.828 2.777 1 96.19 143 VAL B O 1
ATOM 3317 N N . GLN B 1 144 ? 12.625 -11.148 4.371 1 96.69 144 GLN B N 1
ATOM 3318 C CA . GLN B 1 144 ? 11.289 -10.594 4.172 1 96.69 144 GLN B CA 1
ATOM 3319 C C . GLN B 1 144 ? 11.164 -9.219 4.82 1 96.69 144 GLN B C 1
ATOM 3321 O O . GLN B 1 144 ? 10.367 -8.383 4.383 1 96.69 144 GLN B O 1
ATOM 3326 N N . ALA B 1 145 ? 11.977 -8.898 5.785 1 96.69 145 ALA B N 1
ATOM 3327 C CA . ALA B 1 145 ? 11.789 -7.703 6.598 1 96.69 145 ALA B CA 1
ATOM 3328 C C . ALA B 1 145 ? 12.789 -6.617 6.215 1 96.69 145 ALA B C 1
ATOM 3330 O O . ALA B 1 145 ? 12.406 -5.461 5.996 1 96.69 145 ALA B O 1
ATOM 3331 N N . ILE B 1 146 ? 13.984 -6.93 5.945 1 92.19 146 ILE B N 1
ATOM 3332 C CA . ILE B 1 146 ? 15.117 -6.008 5.895 1 92.19 146 ILE B CA 1
ATOM 3333 C C . ILE B 1 146 ? 14.922 -5.02 4.75 1 92.19 146 ILE B C 1
ATOM 3335 O O . ILE B 1 146 ? 15.164 -3.82 4.906 1 92.19 146 ILE B O 1
ATOM 3339 N N . PRO B 1 147 ? 14.43 -5.461 3.623 1 90.19 147 PRO B N 1
ATOM 3340 C CA . PRO B 1 147 ? 14.289 -4.52 2.508 1 90.19 147 PRO B CA 1
ATOM 3341 C C . PRO B 1 147 ? 13.289 -3.402 2.799 1 90.19 147 PRO B C 1
ATOM 3343 O O . PRO B 1 147 ? 13.258 -2.396 2.086 1 90.19 147 PRO B O 1
ATOM 3346 N N . PHE B 1 148 ? 12.516 -3.574 3.867 1 92.5 148 PHE B N 1
ATOM 3347 C CA . PHE B 1 148 ? 11.43 -2.629 4.098 1 92.5 148 PHE B CA 1
ATOM 3348 C C . PHE B 1 148 ? 11.672 -1.828 5.371 1 92.5 148 PHE B C 1
ATOM 3350 O O . PHE B 1 148 ? 10.812 -1.062 5.805 1 92.5 148 PHE B O 1
ATOM 3357 N N . VAL B 1 149 ? 12.828 -2.01 5.938 1 91.69 149 VAL B N 1
ATOM 3358 C CA . VAL B 1 149 ? 13.141 -1.322 7.188 1 91.69 149 VAL B CA 1
ATOM 3359 C C . VAL B 1 149 ? 13.273 0.177 6.934 1 91.69 149 VAL B C 1
ATOM 3361 O O . VAL B 1 149 ? 12.703 0.99 7.664 1 91.69 149 VAL B O 1
ATOM 3364 N N . ALA B 1 150 ? 14.055 0.495 5.93 1 88.94 150 ALA B N 1
ATOM 3365 C CA . ALA B 1 150 ? 14.102 1.891 5.5 1 88.94 150 ALA B CA 1
ATOM 3366 C C . ALA B 1 150 ? 12.93 2.221 4.574 1 88.94 150 ALA B C 1
ATOM 3368 O O . ALA B 1 150 ? 12.805 1.637 3.498 1 88.94 150 ALA B O 1
ATOM 3369 N N . ASN B 1 151 ? 12.102 3.008 4.945 1 89.19 151 ASN B N 1
ATOM 3370 C CA . ASN B 1 151 ? 10.875 3.355 4.25 1 89.19 151 ASN B CA 1
ATOM 3371 C C . ASN B 1 151 ? 10.773 4.859 4 1 89.19 151 ASN B C 1
ATOM 3373 O O . ASN B 1 151 ? 10.703 5.645 4.945 1 89.19 151 ASN B O 1
ATOM 3377 N N . PRO B 1 152 ? 10.727 5.227 2.729 1 86.75 152 PRO B N 1
ATOM 3378 C CA . PRO B 1 152 ? 10.734 6.656 2.41 1 86.75 152 PRO B CA 1
ATOM 3379 C C . PRO B 1 152 ? 9.555 7.402 3.027 1 86.75 152 PRO B C 1
ATOM 3381 O O . PRO B 1 152 ? 9.695 8.555 3.447 1 86.75 152 PRO B O 1
ATOM 3384 N N . LEU B 1 153 ? 8.422 6.812 3.039 1 85.81 153 LEU B N 1
ATOM 3385 C CA . LEU B 1 153 ? 7.27 7.473 3.641 1 85.81 153 LEU B CA 1
ATOM 3386 C C . LEU B 1 153 ? 7.488 7.691 5.133 1 85.81 153 LEU B C 1
ATOM 3388 O O . LEU B 1 153 ? 7.168 8.758 5.664 1 85.81 153 LEU B O 1
ATOM 3392 N N . ALA B 1 154 ? 7.973 6.672 5.793 1 91.88 154 ALA B N 1
ATOM 3393 C CA . ALA B 1 154 ? 8.242 6.789 7.223 1 91.88 154 ALA B CA 1
ATOM 3394 C C . ALA B 1 154 ? 9.281 7.875 7.496 1 91.88 154 ALA B C 1
ATOM 3396 O O . ALA B 1 154 ? 9.133 8.656 8.438 1 91.88 154 ALA B O 1
ATOM 3397 N N . ILE B 1 155 ? 10.273 7.898 6.695 1 90.75 155 ILE B N 1
ATOM 3398 C CA . ILE B 1 155 ? 11.305 8.93 6.836 1 90.75 155 ILE B CA 1
ATOM 3399 C C . ILE B 1 155 ? 10.672 10.312 6.688 1 90.75 155 ILE B C 1
ATOM 3401 O O . ILE B 1 155 ? 10.922 11.203 7.5 1 90.75 155 ILE B O 1
ATOM 3405 N N . PHE B 1 156 ? 9.93 10.398 5.715 1 88.06 156 PHE B N 1
ATOM 3406 C CA . PHE B 1 156 ? 9.297 11.68 5.438 1 88.06 156 PHE B CA 1
ATOM 3407 C C . PHE B 1 156 ? 8.375 12.086 6.578 1 88.06 156 PHE B C 1
ATOM 3409 O O . PHE B 1 156 ? 8.32 13.266 6.945 1 88.06 156 PHE B O 1
ATOM 3416 N N . LEU B 1 157 ? 7.586 11.195 7.09 1 87.44 157 LEU B N 1
ATOM 3417 C CA . LEU B 1 157 ? 6.691 11.5 8.203 1 87.44 157 LEU B CA 1
ATOM 3418 C C . LEU B 1 157 ? 7.48 11.969 9.422 1 87.44 157 LEU B C 1
ATOM 3420 O O . LEU B 1 157 ? 7.109 12.953 10.062 1 87.44 157 LEU B O 1
ATOM 3424 N N . PHE B 1 158 ? 8.547 11.305 9.734 1 92.62 158 PHE B N 1
ATOM 3425 C CA . PHE B 1 158 ? 9.391 11.719 10.852 1 92.62 158 PHE B CA 1
ATOM 3426 C C . PHE B 1 158 ? 10.016 13.078 10.578 1 92.62 158 PHE B C 1
ATOM 3428 O O . PHE B 1 158 ? 10.055 13.938 11.461 1 92.62 158 PHE B O 1
ATOM 3435 N N . TYR B 1 159 ? 10.539 13.219 9.383 1 91.81 159 TYR B N 1
ATOM 3436 C CA . TYR B 1 159 ? 11.109 14.5 8.977 1 91.81 159 TYR B CA 1
ATOM 3437 C C . TYR B 1 159 ? 10.125 15.633 9.203 1 91.81 159 TYR B C 1
ATOM 3439 O O . TYR B 1 159 ? 10.469 16.641 9.82 1 91.81 159 TYR B O 1
ATOM 3447 N N . SER B 1 160 ? 8.953 15.438 8.727 1 86.31 160 SER B N 1
ATOM 3448 C CA . SER B 1 160 ? 7.906 16.453 8.852 1 86.31 160 SER B CA 1
ATOM 3449 C C . SER B 1 160 ? 7.582 16.734 10.312 1 86.31 160 SER B C 1
ATOM 3451 O O . SER B 1 160 ? 7.41 17.891 10.711 1 86.31 160 SER B O 1
ATOM 3453 N N . PHE B 1 161 ? 7.492 15.75 11.094 1 87.81 161 PHE B N 1
ATOM 3454 C CA . PHE B 1 161 ? 7.188 15.914 12.508 1 87.81 161 PHE B CA 1
ATOM 3455 C C . PHE B 1 161 ? 8.305 16.656 13.227 1 87.81 161 PHE B C 1
ATOM 3457 O O . PHE B 1 161 ? 8.047 17.578 14 1 87.81 161 PHE B O 1
ATOM 3464 N N . PHE B 1 162 ? 9.492 16.312 12.977 1 92.44 162 PHE B N 1
ATOM 3465 C CA . PHE B 1 162 ? 10.625 16.906 13.664 1 92.44 162 PHE B CA 1
ATOM 3466 C C . PHE B 1 162 ? 10.805 18.375 13.266 1 92.44 162 PHE B C 1
ATOM 3468 O O . PHE B 1 162 ? 11.266 19.188 14.07 1 92.44 162 PHE B O 1
ATOM 3475 N N . LEU B 1 163 ? 10.461 18.641 12.078 1 90.06 163 LEU B N 1
ATOM 3476 C CA . LEU B 1 163 ? 10.492 20.047 11.648 1 90.06 163 LEU B CA 1
ATOM 3477 C C . LEU B 1 163 ? 9.516 20.891 12.469 1 90.06 163 LEU B C 1
ATOM 3479 O O . LEU B 1 163 ? 9.766 22.062 12.703 1 90.06 163 LEU B O 1
ATOM 3483 N N . GLY B 1 164 ? 8.516 20.25 12.859 1 87.69 164 GLY B N 1
ATOM 3484 C CA . GLY B 1 164 ? 7.48 20.969 13.586 1 87.69 164 GLY B CA 1
ATOM 3485 C C . GLY B 1 164 ? 7.805 21.156 15.055 1 87.69 164 GLY B C 1
ATOM 3486 O O . GLY B 1 164 ? 7.176 21.969 15.734 1 87.69 164 GLY B O 1
ATOM 3487 N N . LEU B 1 165 ? 8.742 20.469 15.539 1 88.38 165 LEU B N 1
ATOM 3488 C CA . LEU B 1 165 ? 9.141 20.625 16.938 1 88.38 165 LEU B CA 1
ATOM 3489 C C . LEU B 1 165 ? 9.867 21.938 17.156 1 88.38 165 LEU B C 1
ATOM 3491 O O . LEU B 1 165 ? 10.68 22.359 16.312 1 88.38 165 LEU B O 1
ATOM 3495 N N . PRO B 1 166 ? 9.469 22.625 18.234 1 89.56 166 PRO B N 1
ATOM 3496 C CA . PRO B 1 166 ? 10.188 23.859 18.531 1 89.56 166 PRO B CA 1
ATOM 3497 C C . PRO B 1 166 ? 11.695 23.641 18.688 1 89.56 166 PRO B C 1
ATOM 3499 O O . PRO B 1 166 ? 12.125 22.734 19.391 1 89.56 166 PRO B O 1
ATOM 3502 N N . ARG B 1 167 ? 12.383 24.469 18.094 1 87.44 167 ARG B N 1
ATOM 3503 C CA . ARG B 1 167 ? 13.836 24.375 18.125 1 87.44 167 ARG B CA 1
ATOM 3504 C C . ARG B 1 167 ? 14.391 24.672 19.5 1 87.44 167 ARG B C 1
ATOM 3506 O O . ARG B 1 167 ? 15.492 24.25 19.844 1 87.44 167 ARG B O 1
ATOM 3513 N N . GLU B 1 168 ? 13.586 25.422 20.188 1 87.94 168 GLU B N 1
ATOM 3514 C CA . GLU B 1 168 ? 14.008 25.859 21.516 1 87.94 168 GLU B CA 1
ATOM 3515 C C . GLU B 1 168 ? 14.289 24.656 22.422 1 87.94 168 GLU B C 1
ATOM 3517 O O . GLU B 1 168 ? 15.156 24.734 23.297 1 87.94 168 GLU B O 1
ATOM 3522 N N . LEU B 1 169 ? 13.594 23.609 22.188 1 82.75 169 LEU B N 1
ATOM 3523 C CA . LEU B 1 169 ? 13.773 22.391 22.984 1 82.75 169 LEU B CA 1
ATOM 3524 C C . LEU B 1 169 ? 15.188 21.844 22.812 1 82.75 169 LEU B C 1
ATOM 3526 O O . LEU B 1 169 ? 15.797 21.375 23.781 1 82.75 169 LEU B O 1
ATOM 3530 N N . GLU B 1 170 ? 15.734 21.938 21.672 1 85.5 170 GLU B N 1
ATOM 3531 C CA . GLU B 1 170 ? 17.062 21.391 21.391 1 85.5 170 GLU B CA 1
ATOM 3532 C C . GLU B 1 170 ? 18.156 22.375 21.734 1 85.5 170 GLU B C 1
ATOM 3534 O O . GLU B 1 170 ? 19.266 21.984 22.109 1 85.5 170 GLU B O 1
ATOM 3539 N N . GLU B 1 171 ? 17.859 23.641 21.594 1 86.94 171 GLU B N 1
ATOM 3540 C CA . GLU B 1 171 ? 18.844 24.672 21.906 1 86.94 171 GLU B CA 1
ATOM 3541 C C . GLU B 1 171 ? 19.203 24.656 23.391 1 86.94 171 GLU B C 1
ATOM 3543 O O . GLU B 1 171 ? 20.375 24.828 23.75 1 86.94 171 GLU B O 1
ATOM 3548 N N . ALA B 1 172 ? 18.203 24.422 24.156 1 85.12 172 ALA B N 1
ATOM 3549 C CA . ALA B 1 172 ? 18.453 24.344 25.594 1 85.12 172 ALA B CA 1
ATOM 3550 C C . ALA B 1 172 ? 19.375 23.172 25.938 1 85.12 172 ALA B C 1
ATOM 3552 O O . ALA B 1 172 ? 20.25 23.297 26.781 1 85.12 172 ALA B O 1
ATOM 3553 N N . ALA B 1 173 ? 19.219 22.141 25.297 1 83.75 173 ALA B N 1
ATOM 3554 C CA . ALA B 1 173 ? 20.047 20.953 25.516 1 83.75 173 ALA B CA 1
ATOM 3555 C C . ALA B 1 173 ? 21.469 21.188 25.062 1 83.75 173 ALA B C 1
ATOM 3557 O O . ALA B 1 173 ? 22.422 20.734 25.688 1 83.75 173 ALA B O 1
ATOM 3558 N N . ARG B 1 174 ? 21.578 21.906 24 1 82.56 174 ARG B N 1
ATOM 3559 C CA . ARG B 1 174 ? 22.906 22.219 23.469 1 82.56 174 ARG B CA 1
ATOM 3560 C C . ARG B 1 174 ? 23.672 23.109 24.438 1 82.56 174 ARG B C 1
ATOM 3562 O O . ARG B 1 174 ? 24.875 22.938 24.609 1 82.56 174 ARG B O 1
ATOM 3569 N N . VAL B 1 175 ? 22.938 23.953 24.969 1 85.69 175 VAL B N 1
ATOM 3570 C CA . VAL B 1 175 ? 23.547 24.859 25.938 1 85.69 175 VAL B CA 1
ATOM 3571 C C . VAL B 1 175 ? 24.047 24.062 27.141 1 85.69 175 VAL B C 1
ATOM 3573 O O . VAL B 1 175 ? 25.109 24.375 27.703 1 85.69 175 VAL B O 1
ATOM 3576 N N . ASP B 1 176 ? 23.375 23.016 27.484 1 86.12 176 ASP B N 1
ATOM 3577 C CA . ASP B 1 176 ? 23.766 22.172 28.609 1 86.12 176 ASP B CA 1
ATOM 3578 C C . ASP B 1 176 ? 24.844 21.172 28.188 1 86.12 176 ASP B C 1
ATOM 3580 O O . ASP B 1 176 ? 25.266 20.344 29 1 86.12 176 ASP B O 1
ATOM 3584 N N . GLY B 1 177 ? 25.266 21.25 26.938 1 83.19 177 GLY B N 1
ATOM 3585 C CA . GLY B 1 177 ? 26.359 20.422 26.469 1 83.19 177 GLY B CA 1
ATOM 3586 C C . GLY B 1 177 ? 25.906 19.047 26.016 1 83.19 177 GLY B C 1
ATOM 3587 O O . GLY B 1 177 ? 26.719 18.125 25.906 1 83.19 177 GLY B O 1
ATOM 3588 N N . ALA B 1 178 ? 24.641 18.906 25.875 1 83.75 178 ALA B N 1
ATOM 3589 C CA . ALA B 1 178 ? 24.125 17.609 25.453 1 83.75 178 ALA B CA 1
ATOM 3590 C C . ALA B 1 178 ? 24.453 17.328 23.984 1 83.75 178 ALA B C 1
ATOM 3592 O O . ALA B 1 178 ? 24.328 18.219 23.141 1 83.75 178 ALA B O 1
ATOM 3593 N N . GLY B 1 179 ? 24.938 16.125 23.688 1 83.19 179 GLY B N 1
ATOM 3594 C CA . GLY B 1 179 ? 25.188 15.711 22.328 1 83.19 179 GLY B CA 1
ATOM 3595 C C . GLY B 1 179 ? 23.922 15.398 21.547 1 83.19 179 GLY B C 1
ATOM 3596 O O . GLY B 1 179 ? 22.828 15.477 22.094 1 83.19 179 GLY B O 1
ATOM 3597 N N . VAL B 1 180 ? 24.062 15.148 20.297 1 81.75 180 VAL B N 1
ATOM 3598 C CA . VAL B 1 180 ? 22.953 14.945 19.375 1 81.75 180 VAL B CA 1
ATOM 3599 C C . VAL B 1 180 ? 22.141 13.734 19.812 1 81.75 180 VAL B C 1
ATOM 3601 O O . VAL B 1 180 ? 20.906 13.805 19.875 1 81.75 180 VAL B O 1
ATOM 3604 N N . LEU B 1 181 ? 22.812 12.633 20.125 1 84 181 LEU B N 1
ATOM 3605 C CA . LEU B 1 181 ? 22.125 11.414 20.516 1 84 181 LEU B CA 1
ATOM 3606 C C . LEU B 1 181 ? 21.422 11.586 21.859 1 84 181 LEU B C 1
ATOM 3608 O O . LEU B 1 181 ? 20.297 11.102 22.047 1 84 181 LEU B O 1
ATOM 3612 N N . ARG B 1 182 ? 22.094 12.242 22.75 1 84.88 182 ARG B N 1
ATOM 3613 C CA . ARG B 1 182 ? 21.484 12.523 24.047 1 84.88 182 ARG B CA 1
ATOM 3614 C C . ARG B 1 182 ? 20.25 13.414 23.891 1 84.88 182 ARG B C 1
ATOM 3616 O O . ARG B 1 182 ? 19.234 13.195 24.547 1 84.88 182 ARG B O 1
ATOM 3623 N N . THR B 1 183 ? 20.422 14.43 23.047 1 87.62 183 THR B N 1
ATOM 3624 C CA . THR B 1 183 ? 19.297 15.32 22.766 1 87.62 183 THR B CA 1
ATOM 3625 C C . THR B 1 183 ? 18.141 14.555 22.141 1 87.62 183 THR B C 1
ATOM 3627 O O . THR B 1 183 ? 16.984 14.766 22.516 1 87.62 183 THR B O 1
ATOM 3630 N N . PHE B 1 184 ? 18.5 13.672 21.234 1 88.44 184 PHE B N 1
ATOM 3631 C CA . PHE B 1 184 ? 17.453 12.891 20.562 1 88.44 184 PHE B CA 1
ATOM 3632 C C . PHE B 1 184 ? 16.703 12.023 21.578 1 88.44 184 PHE B C 1
ATOM 3634 O O . PHE B 1 184 ? 15.477 12.062 21.625 1 88.44 184 PHE B O 1
ATOM 3641 N N . PHE B 1 185 ? 17.375 11.305 22.422 1 89.56 185 PHE B N 1
ATOM 3642 C CA . PHE B 1 185 ? 16.75 10.328 23.297 1 89.56 185 PHE B CA 1
ATOM 3643 C C . PHE B 1 185 ? 16.125 11.016 24.5 1 89.56 185 PHE B C 1
ATOM 3645 O O . PHE B 1 185 ? 15.078 10.57 25 1 89.56 185 PHE B O 1
ATOM 3652 N N . ALA B 1 186 ? 16.641 12.109 24.922 1 89.31 186 ALA B N 1
ATOM 3653 C CA . ALA B 1 186 ? 16.188 12.75 26.156 1 89.31 186 ALA B CA 1
ATOM 3654 C C . ALA B 1 186 ? 15.109 13.789 25.859 1 89.31 186 ALA B C 1
ATOM 3656 O O . ALA B 1 186 ? 14.234 14.039 26.703 1 89.31 186 ALA B O 1
ATOM 3657 N N . ILE B 1 187 ? 15.125 14.344 24.672 1 89.5 187 ILE B N 1
ATOM 3658 C CA . ILE B 1 187 ? 14.25 15.477 24.422 1 89.5 187 ILE B CA 1
ATOM 3659 C C . ILE B 1 187 ? 13.32 15.172 23.25 1 89.5 187 ILE B C 1
ATOM 3661 O O . ILE B 1 187 ? 12.102 15.242 23.375 1 89.5 187 ILE B O 1
ATOM 3665 N N . VAL B 1 188 ? 13.867 14.797 22.172 1 89.62 188 VAL B N 1
ATOM 3666 C CA . VAL B 1 188 ? 13.094 14.648 20.938 1 89.62 188 VAL B CA 1
ATOM 3667 C C . VAL B 1 188 ? 12.164 13.445 21.047 1 89.62 188 VAL B C 1
ATOM 3669 O O . VAL B 1 188 ? 10.961 13.555 20.797 1 89.62 188 VAL B O 1
ATOM 3672 N N . LEU B 1 189 ? 12.742 12.336 21.469 1 90.62 189 LEU B N 1
ATOM 3673 C CA . LEU B 1 189 ? 12.008 11.078 21.516 1 90.62 189 LEU B CA 1
ATOM 3674 C C . LEU B 1 189 ? 10.789 11.18 22.422 1 90.62 189 LEU B C 1
ATOM 3676 O O . LEU B 1 189 ? 9.68 10.805 22.031 1 90.62 189 LEU B O 1
ATOM 3680 N N . PRO B 1 190 ? 10.93 11.727 23.594 1 91.12 190 PRO B N 1
ATOM 3681 C CA . PRO B 1 190 ? 9.766 11.844 24.469 1 91.12 190 PRO B CA 1
ATOM 3682 C C . PRO B 1 190 ? 8.688 12.766 23.906 1 91.12 190 PRO B C 1
ATOM 3684 O O . PRO B 1 190 ? 7.504 12.602 24.219 1 91.12 190 PRO B O 1
ATOM 3687 N N . ASN B 1 191 ? 9.078 13.742 23.125 1 90 191 ASN B N 1
ATOM 3688 C CA . ASN B 1 191 ? 8.125 14.688 22.547 1 90 191 ASN B CA 1
ATOM 3689 C C . ASN B 1 191 ? 7.57 14.195 21.219 1 90 191 ASN B C 1
ATOM 3691 O O . ASN B 1 191 ? 6.719 14.844 20.609 1 90 191 ASN B O 1
ATOM 3695 N N . ALA B 1 192 ? 8.008 13.07 20.781 1 90.94 192 ALA B N 1
ATOM 3696 C CA . ALA B 1 192 ? 7.617 12.586 19.469 1 90.94 192 ALA B CA 1
ATOM 3697 C C . ALA B 1 192 ? 6.855 11.266 19.578 1 90.94 192 ALA B C 1
ATOM 3699 O O . ALA B 1 192 ? 6.77 10.516 18.594 1 90.94 192 ALA B O 1
ATOM 3700 N N . LYS B 1 193 ? 6.289 10.922 20.688 1 89.06 193 LYS B N 1
ATOM 3701 C CA . LYS B 1 193 ? 5.598 9.656 20.906 1 89.06 193 LYS B CA 1
ATOM 3702 C C . LYS B 1 193 ? 4.426 9.492 19.938 1 89.06 193 LYS B C 1
ATOM 3704 O O . LYS B 1 193 ? 4.176 8.391 19.438 1 89.06 193 LYS B O 1
ATOM 3709 N N . ALA B 1 194 ? 3.752 10.523 19.703 1 85.69 194 ALA B N 1
ATOM 3710 C CA . ALA B 1 194 ? 2.621 10.477 18.781 1 85.69 194 ALA B CA 1
ATOM 3711 C C . ALA B 1 194 ? 3.082 10.164 17.359 1 85.69 194 ALA B C 1
ATOM 3713 O O . ALA B 1 194 ? 2.438 9.398 16.641 1 85.69 194 ALA B O 1
ATOM 3714 N N . ALA B 1 195 ? 4.172 10.82 17.031 1 89.69 195 ALA B N 1
ATOM 3715 C CA . ALA B 1 195 ? 4.738 10.555 15.711 1 89.69 195 ALA B CA 1
ATOM 3716 C C . ALA B 1 195 ? 5.168 9.094 15.578 1 89.69 195 ALA B C 1
ATOM 3718 O O . ALA B 1 195 ? 4.906 8.453 14.555 1 89.69 195 ALA B O 1
ATOM 3719 N N . PHE B 1 196 ? 5.793 8.562 16.625 1 92.62 196 PHE B N 1
ATOM 3720 C CA . PHE B 1 196 ? 6.234 7.172 16.609 1 92.62 196 PHE B CA 1
ATOM 3721 C C . PHE B 1 196 ? 5.043 6.227 16.516 1 92.62 196 PHE B C 1
ATOM 3723 O O . PHE B 1 196 ? 5.082 5.238 15.781 1 92.62 196 PHE B O 1
ATOM 3730 N N . ALA B 1 197 ? 4.02 6.523 17.234 1 89.31 197 ALA B N 1
ATOM 3731 C CA . ALA B 1 197 ? 2.811 5.703 17.172 1 89.31 197 ALA B CA 1
ATOM 3732 C C . ALA B 1 197 ? 2.195 5.727 15.773 1 89.31 197 ALA B C 1
ATOM 3734 O O . ALA B 1 197 ? 1.812 4.684 15.242 1 89.31 197 ALA B O 1
ATOM 3735 N N . SER B 1 198 ? 2.139 6.859 15.188 1 85.56 198 SER B N 1
ATOM 3736 C CA . SER B 1 198 ? 1.552 7.012 13.859 1 85.56 198 SER B CA 1
ATOM 3737 C C . SER B 1 198 ? 2.357 6.254 12.812 1 85.56 198 SER B C 1
ATOM 3739 O O . SER B 1 198 ? 1.788 5.547 11.977 1 85.56 198 SER B O 1
ATOM 3741 N N . VAL B 1 199 ? 3.648 6.449 12.898 1 91.31 199 VAL B N 1
ATOM 3742 C CA . VAL B 1 199 ? 4.512 5.789 11.922 1 91.31 199 VAL B CA 1
ATOM 3743 C C . VAL B 1 199 ? 4.453 4.277 12.125 1 91.31 199 VAL B C 1
ATOM 3745 O O . VAL B 1 199 ? 4.469 3.514 11.156 1 91.31 199 VAL B O 1
ATOM 3748 N N . ALA B 1 200 ? 4.398 3.869 13.383 1 92.38 200 ALA B N 1
ATOM 3749 C CA . ALA B 1 200 ? 4.281 2.443 13.672 1 92.38 200 ALA B CA 1
ATOM 3750 C C . ALA B 1 200 ? 3.031 1.852 13.031 1 92.38 200 ALA B C 1
ATOM 3752 O O . ALA B 1 200 ? 3.084 0.778 12.43 1 92.38 200 ALA B O 1
ATOM 3753 N N . ILE B 1 201 ? 1.971 2.496 13.133 1 87.56 201 ILE B N 1
ATOM 3754 C CA . ILE B 1 201 ? 0.703 2.023 12.594 1 87.56 201 ILE B CA 1
ATOM 3755 C C . ILE B 1 201 ? 0.781 1.97 11.07 1 87.56 201 ILE B C 1
ATOM 3757 O O . ILE B 1 201 ? 0.365 0.986 10.453 1 87.56 201 ILE B O 1
ATOM 3761 N N . VAL B 1 202 ? 1.284 3.01 10.531 1 85.31 202 VAL B N 1
ATOM 3762 C CA . VAL B 1 202 ? 1.394 3.096 9.078 1 85.31 202 VAL B CA 1
ATOM 3763 C C . VAL B 1 202 ? 2.262 1.954 8.555 1 85.31 202 VAL B C 1
ATOM 3765 O O . VAL B 1 202 ? 1.882 1.261 7.609 1 85.31 202 VAL B O 1
ATOM 3768 N N . LEU B 1 203 ? 3.404 1.748 9.172 1 92.31 203 LEU B N 1
ATOM 3769 C CA . LEU B 1 203 ? 4.297 0.67 8.758 1 92.31 203 LEU B CA 1
ATOM 3770 C C . LEU B 1 203 ? 3.619 -0.687 8.922 1 92.31 203 LEU B C 1
ATOM 3772 O O . LEU B 1 203 ? 3.717 -1.543 8.039 1 92.31 203 LEU B O 1
ATOM 3776 N N . PHE B 1 204 ? 2.979 -0.843 10.023 1 91.62 204 PHE B N 1
ATOM 3777 C CA . PHE B 1 204 ? 2.307 -2.109 10.289 1 91.62 204 PHE B CA 1
ATOM 3778 C C . PHE B 1 204 ? 1.244 -2.391 9.234 1 91.62 204 PHE B C 1
ATOM 3780 O O . PHE B 1 204 ? 1.232 -3.465 8.633 1 91.62 204 PHE B O 1
ATOM 3787 N N . LEU B 1 205 ? 0.412 -1.429 9.031 1 85.88 205 LEU B N 1
ATOM 3788 C CA . LEU B 1 205 ? -0.713 -1.606 8.125 1 85.88 205 LEU B CA 1
ATOM 3789 C C . LEU B 1 205 ? -0.224 -1.84 6.695 1 85.88 205 LEU B C 1
ATOM 3791 O O . LEU B 1 205 ? -0.791 -2.658 5.969 1 85.88 205 LEU B O 1
ATOM 3795 N N . PHE B 1 206 ? 0.784 -1.209 6.328 1 84.94 206 PHE B N 1
ATOM 3796 C CA . PHE B 1 206 ? 1.295 -1.271 4.965 1 84.94 206 PHE B CA 1
ATOM 3797 C C . PHE B 1 206 ? 1.938 -2.625 4.688 1 84.94 206 PHE B C 1
ATOM 3799 O O . PHE B 1 206 ? 1.905 -3.113 3.557 1 84.94 206 PHE B O 1
ATOM 3806 N N . HIS B 1 207 ? 2.469 -3.225 5.645 1 92.19 207 HIS B N 1
ATOM 3807 C CA . HIS B 1 207 ? 3.273 -4.41 5.371 1 92.19 207 HIS B CA 1
ATOM 3808 C C . HIS B 1 207 ? 2.566 -5.676 5.84 1 92.19 207 HIS B C 1
ATOM 3810 O O . HIS B 1 207 ? 2.965 -6.785 5.473 1 92.19 207 HIS B O 1
ATOM 3816 N N . TRP B 1 208 ? 1.552 -5.543 6.641 1 92 208 TRP B N 1
ATOM 3817 C CA . TRP B 1 208 ? 0.827 -6.695 7.164 1 92 208 TRP B CA 1
ATOM 3818 C C . TRP B 1 208 ? 0.278 -7.555 6.031 1 92 208 TRP B C 1
ATOM 3820 O O . TRP B 1 208 ? 0.301 -8.781 6.113 1 92 208 TRP B O 1
ATOM 3830 N N . GLY B 1 209 ? -0.102 -6.918 4.922 1 89.19 209 GLY B N 1
ATOM 3831 C CA . GLY B 1 209 ? -0.754 -7.605 3.822 1 89.19 209 GLY B CA 1
ATOM 3832 C C . GLY B 1 209 ? 0.161 -7.832 2.633 1 89.19 209 GLY B C 1
ATOM 3833 O O . GLY B 1 209 ? -0.308 -8.102 1.524 1 89.19 209 GLY B O 1
ATOM 3834 N N . MET B 1 210 ? 1.439 -7.762 2.904 1 88.62 210 MET B N 1
ATOM 3835 C CA . MET B 1 210 ? 2.379 -7.914 1.798 1 88.62 210 MET B CA 1
ATOM 3836 C C . MET B 1 210 ? 2.326 -9.328 1.229 1 88.62 210 MET B C 1
ATOM 3838 O O . MET B 1 210 ? 2.4 -10.305 1.975 1 88.62 210 MET B O 1
ATOM 3842 N N . TYR B 1 211 ? 2.219 -9.453 -0.064 1 88.06 211 TYR B N 1
ATOM 3843 C CA . TYR B 1 211 ? 2.025 -10.75 -0.708 1 88.06 211 TYR B CA 1
ATOM 3844 C C . TYR B 1 211 ? 3.164 -11.055 -1.675 1 88.06 211 TYR B C 1
ATOM 3846 O O . TYR B 1 211 ? 3.801 -12.102 -1.582 1 88.06 211 TYR B O 1
ATOM 3854 N N . LEU B 1 212 ? 3.484 -10.062 -2.547 1 87.62 212 LEU B N 1
ATOM 3855 C CA . LEU B 1 212 ? 4.391 -10.32 -3.66 1 87.62 212 LEU B CA 1
ATOM 3856 C C . LEU B 1 212 ? 5.789 -10.656 -3.154 1 87.62 212 LEU B C 1
ATOM 3858 O O . LEU B 1 212 ? 6.395 -11.641 -3.592 1 87.62 212 LEU B O 1
ATOM 3862 N N . TRP B 1 213 ? 6.258 -9.898 -2.234 1 92.44 213 TRP B N 1
ATOM 3863 C CA . TRP B 1 213 ? 7.637 -10.07 -1.796 1 92.44 213 TRP B CA 1
ATOM 3864 C C . TRP B 1 213 ? 7.824 -11.414 -1.103 1 92.44 213 TRP B C 1
ATOM 3866 O O . TRP B 1 213 ? 8.711 -12.188 -1.466 1 92.44 213 TRP B O 1
ATOM 3876 N N . PRO B 1 214 ? 6.973 -11.75 -0.137 1 94.94 214 PRO B N 1
ATOM 3877 C CA . PRO B 1 214 ? 7.121 -13.086 0.438 1 94.94 214 PRO B CA 1
ATOM 3878 C C . PRO B 1 214 ? 6.945 -14.195 -0.597 1 94.94 214 PRO B C 1
ATOM 3880 O O . PRO B 1 214 ? 7.574 -15.258 -0.489 1 94.94 214 PRO B O 1
ATOM 3883 N N . LEU B 1 215 ? 6.098 -14.016 -1.527 1 90.69 215 LEU B N 1
ATOM 3884 C CA . LEU B 1 215 ? 5.91 -15.016 -2.576 1 90.69 215 LEU B CA 1
ATOM 3885 C C . LEU B 1 215 ? 7.219 -15.273 -3.32 1 90.69 215 LEU B C 1
ATOM 3887 O O . LEU B 1 215 ? 7.547 -16.422 -3.627 1 90.69 215 LEU B O 1
ATOM 3891 N N . LEU B 1 216 ? 7.945 -14.25 -3.578 1 90.94 216 LEU B N 1
ATOM 3892 C CA . LEU B 1 216 ? 9.195 -14.352 -4.324 1 90.94 216 LEU B CA 1
ATOM 3893 C C . LEU B 1 216 ? 10.297 -14.953 -3.459 1 90.94 216 LEU B C 1
ATOM 3895 O O . LEU B 1 216 ? 11.109 -15.742 -3.941 1 90.94 216 LEU B O 1
ATOM 3899 N N . MET B 1 217 ? 10.273 -14.656 -2.203 1 95.5 217 MET B N 1
ATOM 3900 C CA . MET B 1 217 ? 11.492 -14.867 -1.424 1 95.5 217 MET B CA 1
ATOM 3901 C C . MET B 1 217 ? 11.359 -16.109 -0.548 1 95.5 217 MET B C 1
ATOM 3903 O O . MET B 1 217 ? 12.352 -16.578 0.017 1 95.5 217 MET B O 1
ATOM 3907 N N . THR B 1 218 ? 10.141 -16.672 -0.426 1 96.25 218 THR B N 1
ATOM 3908 C CA . THR B 1 218 ? 9.984 -17.812 0.472 1 96.25 218 THR B CA 1
ATOM 3909 C C . THR B 1 218 ? 9.523 -19.047 -0.296 1 96.25 218 THR B C 1
ATOM 3911 O O . THR B 1 218 ? 8.781 -18.938 -1.274 1 96.25 218 THR B O 1
ATOM 3914 N N . THR B 1 219 ? 10.016 -20.219 0.195 1 93.88 219 THR B N 1
ATOM 3915 C CA . THR B 1 219 ? 9.633 -21.484 -0.4 1 93.88 219 THR B CA 1
ATOM 3916 C C . THR B 1 219 ? 9.07 -22.438 0.661 1 93.88 219 THR B C 1
ATOM 3918 O O . THR B 1 219 ? 8.25 -23.297 0.356 1 93.88 219 THR B O 1
ATOM 3921 N N . SER B 1 220 ? 9.5 -22.203 1.885 1 95.31 220 SER B N 1
ATOM 3922 C CA . SER B 1 220 ? 9.07 -23.078 2.967 1 95.31 220 SER B CA 1
ATOM 3923 C C . SER B 1 220 ? 7.844 -22.531 3.68 1 95.31 220 SER B C 1
ATOM 3925 O O . SER B 1 220 ? 7.73 -21.312 3.873 1 95.31 220 SER B O 1
ATOM 3927 N N . GLU B 1 221 ? 7.078 -23.422 4.09 1 92.5 221 GLU B N 1
ATOM 3928 C CA . GLU B 1 221 ? 5.875 -23.047 4.824 1 92.5 221 GLU B CA 1
ATOM 3929 C C . GLU B 1 221 ? 6.219 -22.438 6.184 1 92.5 221 GLU B C 1
ATOM 3931 O O . GLU B 1 221 ? 5.465 -21.625 6.711 1 92.5 221 GLU B O 1
ATOM 3936 N N . ALA B 1 222 ? 7.332 -22.766 6.656 1 94.19 222 ALA B N 1
ATOM 3937 C CA . ALA B 1 222 ? 7.73 -22.391 8.008 1 94.19 222 ALA B CA 1
ATOM 3938 C C . ALA B 1 222 ? 7.914 -20.875 8.125 1 94.19 222 ALA B C 1
ATOM 3940 O O . ALA B 1 222 ? 7.762 -20.312 9.203 1 94.19 222 ALA B O 1
ATOM 3941 N N . VAL B 1 223 ? 8.172 -20.203 7.004 1 96.94 223 VAL B N 1
ATOM 3942 C CA . VAL B 1 223 ? 8.484 -18.781 7.102 1 96.94 223 VAL B CA 1
ATOM 3943 C C . VAL B 1 223 ? 7.453 -17.984 6.316 1 96.94 223 VAL B C 1
ATOM 3945 O O . VAL B 1 223 ? 7.574 -16.75 6.199 1 96.94 223 VAL B O 1
ATOM 3948 N N . ARG B 1 224 ? 6.402 -18.625 5.812 1 96.25 224 ARG B N 1
ATOM 3949 C CA . ARG B 1 224 ? 5.406 -17.922 5.012 1 96.25 224 ARG B CA 1
ATOM 3950 C C . ARG B 1 224 ? 4.43 -17.156 5.895 1 96.25 224 ARG B C 1
ATOM 3952 O O . ARG B 1 224 ? 3.951 -17.672 6.902 1 96.25 224 ARG B O 1
ATOM 3959 N N . PRO B 1 225 ? 4.105 -15.906 5.512 1 96.88 225 PRO B N 1
ATOM 3960 C CA . PRO B 1 225 ? 3.154 -15.102 6.281 1 96.88 225 PRO B CA 1
ATOM 3961 C C . PRO B 1 225 ? 1.702 -15.383 5.902 1 96.88 225 PRO B C 1
ATOM 3963 O O . PRO B 1 225 ? 1.44 -16.172 4.992 1 96.88 225 PRO B O 1
ATOM 3966 N N . LEU B 1 226 ? 0.81 -14.773 6.586 1 95.44 226 LEU B N 1
ATOM 3967 C CA . LEU B 1 226 ? -0.626 -15.023 6.516 1 95.44 226 LEU B CA 1
ATOM 3968 C C . LEU B 1 226 ? -1.146 -14.812 5.098 1 95.44 226 LEU B C 1
ATOM 3970 O O . LEU B 1 226 ? -1.939 -15.609 4.602 1 95.44 226 LEU B O 1
ATOM 3974 N N . PRO B 1 227 ? -0.694 -13.758 4.387 1 92.5 227 PRO B N 1
ATOM 3975 C CA . PRO B 1 227 ? -1.243 -13.562 3.041 1 92.5 227 PRO B CA 1
ATOM 3976 C C . PRO B 1 227 ? -0.945 -14.727 2.105 1 92.5 227 PRO B C 1
ATOM 3978 O O . PRO B 1 227 ? -1.791 -15.102 1.288 1 92.5 227 PRO B O 1
ATOM 3981 N N . LEU B 1 228 ? 0.201 -15.328 2.24 1 92.06 228 LEU B N 1
ATOM 3982 C CA . LEU B 1 228 ? 0.496 -16.516 1.445 1 92.06 228 LEU B CA 1
ATOM 3983 C C . LEU B 1 228 ? -0.282 -17.719 1.962 1 92.06 228 LEU B C 1
ATOM 3985 O O . LEU B 1 228 ? -0.662 -18.609 1.184 1 92.06 228 LEU B O 1
ATOM 3989 N N . GLY B 1 229 ? -0.442 -17.734 3.254 1 92.75 229 GLY B N 1
ATOM 3990 C CA . GLY B 1 229 ? -1.223 -18.797 3.844 1 92.75 229 GLY B CA 1
ATOM 3991 C C . GLY B 1 229 ? -2.643 -18.875 3.316 1 92.75 229 GLY B C 1
ATOM 3992 O O . GLY B 1 229 ? -3.119 -19.938 2.932 1 92.75 229 GLY B O 1
ATOM 3993 N N . ILE B 1 230 ? -3.277 -17.75 3.275 1 90.94 230 ILE B N 1
ATOM 3994 C CA . ILE B 1 230 ? -4.664 -17.75 2.828 1 90.94 230 ILE B CA 1
ATOM 3995 C C . ILE B 1 230 ? -4.727 -18.047 1.331 1 90.94 230 ILE B C 1
ATOM 3997 O O . ILE B 1 230 ? -5.676 -18.672 0.853 1 90.94 230 ILE B O 1
ATOM 4001 N N . ALA B 1 231 ? -3.756 -17.609 0.585 1 86.62 231 ALA B N 1
ATOM 4002 C CA . ALA B 1 231 ? -3.707 -17.859 -0.852 1 86.62 231 ALA B CA 1
ATOM 4003 C C . ALA B 1 231 ? -3.609 -19.359 -1.142 1 86.62 231 ALA B C 1
ATOM 4005 O O . ALA B 1 231 ? -4.184 -19.844 -2.119 1 86.62 231 ALA B O 1
ATOM 4006 N N . SER B 1 232 ? -2.891 -20.047 -0.343 1 87.31 232 SER B N 1
ATOM 4007 C CA . SER B 1 232 ? -2.801 -21.5 -0.492 1 87.31 232 SER B CA 1
ATOM 4008 C C . SER B 1 232 ? -4.047 -22.188 0.051 1 87.31 232 SER B C 1
ATOM 4010 O O . SER B 1 232 ? -4.496 -23.188 -0.501 1 87.31 232 SER B O 1
ATOM 4012 N N . PHE B 1 233 ? -4.559 -21.625 1.038 1 90.19 233 PHE B N 1
ATOM 4013 C CA . PHE B 1 233 ? -5.699 -22.219 1.723 1 90.19 233 PHE B CA 1
ATOM 4014 C C . PHE B 1 233 ? -6.941 -22.188 0.839 1 90.19 233 PHE B C 1
ATOM 4016 O O . PHE B 1 233 ? -7.723 -23.141 0.822 1 90.19 233 PHE B O 1
ATOM 4023 N N . HIS B 1 234 ? -7.113 -21.109 0.097 1 87.19 234 HIS B N 1
ATOM 4024 C CA . HIS B 1 234 ? -8.367 -20.922 -0.632 1 87.19 234 HIS B CA 1
ATOM 4025 C C . HIS B 1 234 ? -8.453 -21.875 -1.817 1 87.19 234 HIS B C 1
ATOM 4027 O O . HIS B 1 234 ? -9.539 -22.078 -2.373 1 87.19 234 HIS B O 1
ATOM 4033 N N . THR B 1 235 ? -7.355 -22.547 -2.135 1 85.69 235 THR B N 1
ATOM 4034 C CA . THR B 1 235 ? -7.375 -23.5 -3.236 1 85.69 235 THR B CA 1
ATOM 4035 C C . THR B 1 235 ? -7.164 -24.922 -2.723 1 85.69 235 THR B C 1
ATOM 4037 O O . THR B 1 235 ? -7.129 -25.875 -3.508 1 85.69 235 THR B O 1
ATOM 4040 N N . LEU B 1 236 ? -7 -25.078 -1.459 1 87.69 236 LEU B N 1
ATOM 4041 C CA . LEU B 1 236 ? -6.734 -26.375 -0.844 1 87.69 236 LEU B CA 1
ATOM 4042 C C . LEU B 1 236 ? -8 -27.234 -0.806 1 87.69 236 LEU B C 1
ATOM 4044 O O . LEU B 1 236 ? -8.992 -26.844 -0.184 1 87.69 236 LEU B O 1
ATOM 4048 N N . PRO B 1 237 ? -7.93 -28.406 -1.403 1 91 237 PRO B N 1
ATOM 4049 C CA . PRO B 1 237 ? -9.109 -29.281 -1.323 1 91 237 PRO B CA 1
ATOM 4050 C C . PRO B 1 237 ? -9.289 -29.906 0.059 1 91 237 PRO B C 1
ATOM 4052 O O . PRO B 1 237 ? -8.297 -30.219 0.733 1 91 237 PRO B O 1
ATOM 4055 N N . PRO B 1 238 ? -10.531 -30.25 0.437 1 90.25 238 PRO B N 1
ATOM 4056 C CA . PRO B 1 238 ? -11.812 -29.781 -0.117 1 90.25 238 PRO B CA 1
ATOM 4057 C C . PRO B 1 238 ? -12.039 -28.297 0.08 1 90.25 238 PRO B C 1
ATOM 4059 O O . PRO B 1 238 ? -11.648 -27.734 1.112 1 90.25 238 PRO 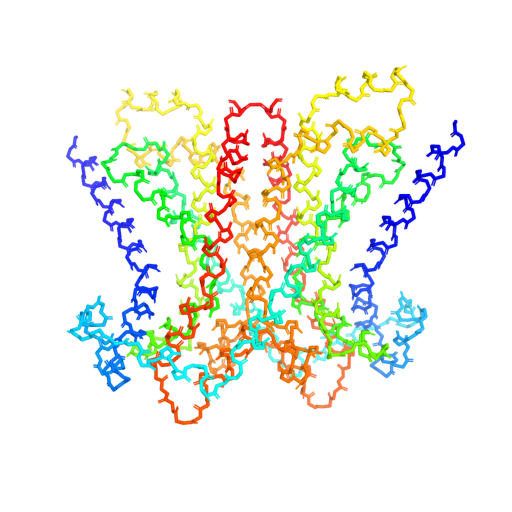B O 1
ATOM 4062 N N . LEU B 1 239 ? -12.594 -27.766 -0.859 1 85.06 239 LEU B N 1
ATOM 4063 C CA . LEU B 1 239 ? -12.867 -26.344 -0.8 1 85.06 239 LEU B CA 1
ATOM 4064 C C . LEU B 1 239 ? -13.977 -26.031 0.201 1 85.06 239 LEU B C 1
ATOM 4066 O O . LEU B 1 239 ? -15.109 -26.484 0.033 1 85.06 239 LEU B O 1
ATOM 4070 N N . GLN B 1 240 ? -13.555 -25.406 1.279 1 90.44 240 GLN B N 1
ATOM 4071 C CA . GLN B 1 240 ? -14.492 -25 2.33 1 90.44 240 GLN B CA 1
ATOM 4072 C C . GLN B 1 240 ? -14.508 -23.484 2.51 1 90.44 240 GLN B C 1
ATOM 4074 O O . GLN B 1 240 ? -13.602 -22.922 3.109 1 90.44 240 GLN B O 1
ATOM 4079 N N . TRP B 1 241 ? -15.625 -23.016 2.197 1 88.69 241 TRP B N 1
ATOM 4080 C CA . TRP B 1 241 ? -15.734 -21.562 2.143 1 88.69 241 TRP B CA 1
ATOM 4081 C C . TRP B 1 241 ? -15.789 -20.953 3.545 1 88.69 241 TRP B C 1
ATOM 4083 O O . TRP B 1 241 ? -15.219 -19.891 3.795 1 88.69 241 TRP B O 1
ATOM 4093 N N . GLY B 1 242 ? -16.484 -21.594 4.336 1 91.62 242 GLY B N 1
ATOM 4094 C CA . GLY B 1 242 ? -16.531 -21.125 5.715 1 91.62 242 GLY B CA 1
ATOM 4095 C C . GLY B 1 242 ? -15.172 -21.031 6.367 1 91.62 242 GLY B C 1
ATOM 4096 O O . GLY B 1 242 ? -14.891 -20.078 7.086 1 91.62 242 GLY B O 1
ATOM 4097 N N . ASP B 1 243 ? -14.305 -22.031 5.996 1 94.44 243 ASP B N 1
ATOM 4098 C CA . ASP B 1 243 ? -12.945 -22.047 6.531 1 94.44 243 ASP B CA 1
ATOM 4099 C C . ASP B 1 243 ? -12.148 -20.844 6.039 1 94.44 243 ASP B C 1
ATOM 4101 O O . ASP B 1 243 ? -11.398 -20.219 6.801 1 94.44 243 ASP B O 1
ATOM 4105 N N . ILE B 1 244 ? -12.391 -20.547 4.859 1 92.69 244 ILE B N 1
ATOM 4106 C CA . ILE B 1 244 ? -11.656 -19.453 4.234 1 92.69 244 ILE B CA 1
ATOM 4107 C C . ILE B 1 244 ? -12.094 -18.109 4.844 1 92.69 244 ILE B C 1
ATOM 4109 O O . ILE B 1 244 ? -11.258 -17.25 5.137 1 92.69 244 ILE B O 1
ATOM 4113 N N . MET B 1 245 ? -13.422 -17.984 5.047 1 93.06 245 MET B N 1
ATOM 4114 C CA . MET B 1 245 ? -13.938 -16.781 5.68 1 93.06 245 MET B CA 1
ATOM 4115 C C . MET B 1 245 ? -13.406 -16.641 7.105 1 93.06 245 MET B C 1
ATOM 4117 O O . MET B 1 245 ? -13.023 -15.547 7.527 1 93.06 245 MET B O 1
ATOM 4121 N N . ALA B 1 246 ? -13.375 -17.719 7.754 1 95.19 246 ALA B N 1
ATOM 4122 C CA . ALA B 1 246 ? -12.852 -17.719 9.117 1 95.19 246 ALA B CA 1
ATOM 4123 C C . ALA B 1 246 ? -11.383 -17.312 9.141 1 95.19 246 ALA B C 1
ATOM 4125 O O . ALA B 1 246 ? -10.945 -16.562 10.016 1 95.19 246 ALA B O 1
ATOM 4126 N N . PHE B 1 247 ? -10.609 -17.875 8.219 1 95.12 247 PHE B N 1
ATOM 4127 C CA . PHE B 1 247 ? -9.211 -17.484 8.07 1 95.12 247 PHE B CA 1
ATOM 4128 C C . PHE B 1 247 ? -9.078 -15.977 7.887 1 95.12 247 PHE B C 1
ATOM 4130 O O . PHE B 1 247 ? -8.242 -15.336 8.523 1 95.12 247 PHE B O 1
ATOM 4137 N N . GLY B 1 248 ? -9.922 -15.414 7.047 1 93.31 248 GLY B N 1
ATOM 4138 C CA . GLY B 1 248 ? -9.93 -13.977 6.82 1 93.31 248 GLY B CA 1
ATOM 4139 C C . GLY B 1 248 ? -10.188 -13.172 8.086 1 93.31 248 GLY B C 1
ATOM 4140 O O . GLY B 1 248 ? -9.5 -12.188 8.344 1 93.31 248 GLY B O 1
ATOM 4141 N N . VAL B 1 249 ? -11.117 -13.609 8.859 1 93.94 249 VAL B N 1
ATOM 4142 C CA . VAL B 1 249 ? -11.445 -12.93 10.102 1 93.94 249 VAL B CA 1
ATOM 4143 C C . VAL B 1 249 ? -10.242 -12.953 11.047 1 93.94 249 VAL B C 1
ATOM 4145 O O . VAL B 1 249 ? -9.891 -11.938 11.641 1 93.94 249 VAL B O 1
ATOM 4148 N N . LEU B 1 250 ? -9.664 -14.102 11.109 1 95.44 250 LEU B N 1
ATOM 4149 C CA . LEU B 1 250 ? -8.516 -14.25 11.992 1 95.44 250 LEU B CA 1
ATOM 4150 C C . LEU B 1 250 ? -7.348 -13.383 11.523 1 95.44 250 LEU B C 1
ATOM 4152 O O . LEU B 1 250 ? -6.566 -12.891 12.344 1 95.44 250 LEU B O 1
ATOM 4156 N N . MET B 1 251 ? -7.258 -13.234 10.258 1 92.75 251 MET B N 1
ATOM 4157 C CA . MET B 1 251 ? -6.199 -12.422 9.672 1 92.75 251 MET B CA 1
ATOM 4158 C C . MET B 1 251 ? -6.414 -10.945 9.984 1 92.75 251 MET B C 1
ATOM 4160 O O . MET B 1 251 ? -5.449 -10.18 10.094 1 92.75 251 MET B O 1
ATOM 4164 N N . VAL B 1 252 ? -7.609 -10.523 10.164 1 92.06 252 VAL B N 1
ATOM 4165 C CA . VAL B 1 252 ? -7.961 -9.125 10.406 1 92.06 252 VAL B CA 1
ATOM 4166 C C . VAL B 1 252 ? -7.785 -8.797 11.883 1 92.06 252 VAL B C 1
ATOM 4168 O O . VAL B 1 252 ? -7.465 -7.664 12.242 1 92.06 252 VAL B O 1
ATOM 4171 N N . LEU B 1 253 ? -7.84 -9.711 12.742 1 92.38 253 LEU B N 1
ATOM 4172 C CA . LEU B 1 253 ? -7.887 -9.516 14.18 1 92.38 253 LEU B CA 1
ATOM 4173 C C . LEU B 1 253 ? -6.641 -8.789 14.672 1 92.38 253 LEU B C 1
ATOM 4175 O O . LEU B 1 253 ? -6.742 -7.816 15.43 1 92.38 253 LEU B O 1
ATOM 4179 N N . PRO B 1 254 ? -5.434 -9.172 14.227 1 92.69 254 PRO B N 1
ATOM 4180 C CA . PRO B 1 254 ? -4.246 -8.461 14.703 1 92.69 254 PRO B CA 1
ATOM 4181 C C . PRO B 1 254 ? -4.234 -6.988 14.305 1 92.69 254 PRO B C 1
ATOM 4183 O O . PRO B 1 254 ? -3.746 -6.145 15.062 1 92.69 254 PRO B O 1
ATOM 4186 N N . VAL B 1 255 ? -4.727 -6.734 13.211 1 89.81 255 VAL B N 1
ATOM 4187 C CA . VAL B 1 255 ? -4.77 -5.363 12.719 1 89.81 255 VAL B CA 1
ATOM 4188 C C . VAL B 1 255 ? -5.711 -4.531 13.594 1 89.81 255 VAL B C 1
ATOM 4190 O O . VAL B 1 255 ? -5.383 -3.404 13.969 1 89.81 255 VAL B O 1
ATOM 4193 N N . VAL B 1 256 ? -6.855 -5.098 13.914 1 86.94 256 VAL B N 1
ATOM 4194 C CA . VAL B 1 256 ? -7.836 -4.422 14.758 1 86.94 256 VAL B CA 1
ATOM 4195 C C . VAL B 1 256 ? -7.234 -4.164 16.141 1 86.94 256 VAL B C 1
ATOM 4197 O O . VAL B 1 256 ? -7.406 -3.086 16.703 1 86.94 256 VAL B O 1
ATOM 4200 N N . ILE B 1 257 ? -6.52 -5.105 16.625 1 88.62 257 ILE B N 1
ATOM 4201 C CA . ILE B 1 257 ? -5.898 -4.988 17.938 1 88.62 257 ILE B CA 1
ATOM 4202 C C . ILE B 1 257 ? -4.875 -3.854 17.922 1 88.62 257 ILE B C 1
ATOM 4204 O O . ILE B 1 257 ? -4.875 -3 18.812 1 88.62 257 ILE B O 1
ATOM 4208 N N . VAL B 1 258 ? -4.031 -3.844 16.922 1 85.94 258 VAL B N 1
ATOM 4209 C CA . VAL B 1 258 ? -3.008 -2.811 16.812 1 85.94 258 VAL B CA 1
ATOM 4210 C C . VAL B 1 258 ? -3.668 -1.438 16.703 1 85.94 258 VAL B C 1
ATOM 4212 O O . VAL B 1 258 ? -3.238 -0.48 17.344 1 85.94 258 VAL B O 1
ATOM 4215 N N . PHE B 1 259 ? -4.676 -1.385 15.945 1 80.44 259 PHE B N 1
ATOM 4216 C CA . PHE B 1 259 ? -5.375 -0.117 15.766 1 80.44 259 PHE B CA 1
ATOM 4217 C C . PHE B 1 259 ? -6 0.349 17.078 1 80.44 259 PHE B C 1
ATOM 4219 O O . PHE B 1 259 ? -5.883 1.521 17.438 1 80.44 259 PHE B O 1
ATOM 4226 N N . VAL B 1 260 ? -6.648 -0.519 17.75 1 81.44 260 VAL B N 1
ATOM 4227 C CA . VAL B 1 260 ? -7.332 -0.163 18.984 1 81.44 260 VAL B CA 1
ATOM 4228 C C . VAL B 1 260 ? -6.312 0.282 20.031 1 81.44 260 VAL B C 1
ATOM 4230 O O . VAL B 1 260 ? -6.559 1.224 20.797 1 81.44 260 VAL B O 1
ATOM 4233 N N . VAL B 1 261 ? -5.215 -0.316 20.047 1 82.12 261 VAL B N 1
ATOM 4234 C CA . VAL B 1 261 ? -4.184 -0.018 21.031 1 82.12 261 VAL B CA 1
ATOM 4235 C C . VAL B 1 261 ? -3.555 1.342 20.734 1 82.12 261 VAL B C 1
ATOM 4237 O O . VAL B 1 261 ? -3.291 2.127 21.656 1 82.12 261 VAL B O 1
ATOM 4240 N N . PHE B 1 262 ? -3.418 1.67 19.422 1 77 262 PHE B N 1
ATOM 4241 C CA . PHE B 1 262 ? -2.623 2.846 19.094 1 77 262 PHE B CA 1
ATOM 4242 C C . PHE B 1 262 ? -3.514 3.977 18.594 1 77 262 PHE B C 1
ATOM 4244 O O . PHE B 1 262 ? -3.031 5.074 18.312 1 77 262 PHE B O 1
ATOM 4251 N N . GLN B 1 263 ? -4.77 3.723 18.375 1 74.81 263 GLN B N 1
ATOM 4252 C CA . GLN B 1 263 ? -5.664 4.668 17.719 1 74.81 263 GLN B CA 1
ATOM 4253 C C . GLN B 1 263 ? -5.715 5.996 18.469 1 74.81 263 GLN B C 1
ATOM 4255 O O . GLN B 1 263 ? -5.938 7.047 17.859 1 74.81 263 GLN B O 1
ATOM 4260 N N . ARG B 1 264 ? -5.543 6.055 19.75 1 75.19 264 ARG B N 1
ATOM 4261 C CA . ARG B 1 264 ? -5.605 7.309 20.484 1 75.19 264 ARG B CA 1
ATOM 4262 C C . ARG B 1 264 ? -4.484 8.25 20.062 1 75.19 264 ARG B C 1
ATOM 4264 O O . ARG B 1 264 ? -4.68 9.469 20 1 75.19 264 ARG B O 1
ATOM 4271 N N . TRP B 1 265 ? -3.393 7.629 19.75 1 70.94 265 TRP B N 1
ATOM 4272 C CA . TRP B 1 265 ? -2.256 8.43 19.297 1 70.94 265 TRP B CA 1
ATOM 4273 C C . TRP B 1 265 ? -2.398 8.812 17.828 1 70.94 265 TRP B C 1
ATOM 4275 O O . TRP B 1 265 ? -1.984 9.898 17.422 1 70.94 265 TRP B O 1
ATOM 4285 N N . PHE B 1 266 ? -3.029 7.887 17.141 1 64.31 266 PHE B N 1
ATOM 4286 C CA . PHE B 1 266 ? -3.246 8.125 15.711 1 64.31 266 PHE B CA 1
ATOM 4287 C C . PHE B 1 266 ? -4.191 9.297 15.492 1 64.31 266 PHE B C 1
ATOM 4289 O O . PHE B 1 266 ? -3.928 10.164 14.664 1 64.31 266 PHE B O 1
ATOM 4296 N N . VAL B 1 267 ? -5.258 9.328 16.219 1 60.38 267 VAL B N 1
ATOM 4297 C CA . VAL B 1 267 ? -6.273 10.367 16.094 1 60.38 267 VAL B CA 1
ATOM 4298 C C . VAL B 1 267 ? -5.688 11.711 16.531 1 60.38 267 VAL B C 1
ATOM 4300 O O . VAL B 1 267 ? -5.957 12.742 15.906 1 60.38 267 VAL B O 1
ATOM 4303 N N . ARG B 1 268 ? -4.855 11.688 17.469 1 58.66 268 ARG B N 1
ATOM 4304 C CA . ARG B 1 268 ? -4.234 12.922 17.938 1 58.66 268 ARG B CA 1
ATOM 4305 C C . ARG B 1 268 ? -3.244 13.453 16.906 1 58.66 268 ARG B C 1
ATOM 4307 O O . ARG B 1 268 ? -3.143 14.664 16.703 1 58.66 268 ARG B O 1
ATOM 4314 N N . GLY B 1 269 ? -2.568 12.516 16.328 1 55.38 269 GLY B N 1
ATOM 4315 C CA . GLY B 1 269 ? -1.604 12.906 15.32 1 55.38 269 GLY B CA 1
ATOM 4316 C C . GLY B 1 269 ? -2.25 13.508 14.086 1 55.38 269 GLY B C 1
ATOM 4317 O O . GLY B 1 269 ? -1.792 14.539 13.578 1 55.38 269 GLY B O 1
ATOM 4318 N N . VAL B 1 270 ? -3.314 12.898 13.695 1 54.09 270 VAL B N 1
ATOM 4319 C CA . VAL B 1 270 ? -4.055 13.391 12.531 1 54.09 270 VAL B CA 1
ATOM 4320 C C . VAL B 1 270 ? -4.707 14.727 12.867 1 54.09 270 VAL B C 1
ATOM 4322 O O . VAL B 1 270 ? -4.707 15.648 12.047 1 54.09 270 VAL B O 1
ATOM 4325 N N . ALA B 1 271 ? -5.309 14.812 14.023 1 49.47 271 ALA B N 1
ATOM 4326 C CA . ALA B 1 271 ? -5.934 16.047 14.477 1 49.47 271 ALA B CA 1
ATOM 4327 C C . ALA B 1 271 ? -4.91 17.172 14.586 1 49.47 271 ALA B C 1
ATOM 4329 O O . ALA B 1 271 ? -5.227 18.344 14.344 1 49.47 271 ALA B O 1
ATOM 4330 N N . SER B 1 272 ? -3.783 16.797 15.008 1 48.88 272 SER B N 1
ATOM 4331 C CA . SER B 1 272 ? -2.76 17.812 15.18 1 48.88 272 SER B CA 1
ATOM 4332 C C . SER B 1 272 ? -2.26 18.328 13.836 1 48.88 272 SER B C 1
ATOM 4334 O O . SER B 1 272 ? -1.886 19.5 13.711 1 48.88 272 SER B O 1
ATOM 4336 N N . THR B 1 273 ? -2.197 17.469 12.938 1 44.12 273 THR B N 1
ATOM 4337 C CA . THR B 1 273 ? -1.812 17.938 11.609 1 44.12 273 THR B CA 1
ATOM 4338 C C . THR B 1 273 ? -2.926 18.781 10.992 1 44.12 273 THR B C 1
ATOM 4340 O O . THR B 1 273 ? -2.662 19.672 10.195 1 44.12 273 THR B O 1
ATOM 4343 N N . GLY B 1 274 ? -4.238 18.5 11.18 1 39.44 274 GLY B N 1
ATOM 4344 C CA . GLY B 1 274 ? -5.398 19.25 10.727 1 39.44 274 GLY B CA 1
ATOM 4345 C C . GLY B 1 274 ? -5.578 20.578 11.445 1 39.44 274 GLY B C 1
ATOM 4346 O O . GLY B 1 274 ? -6.172 21.516 10.906 1 39.44 274 GLY B O 1
ATOM 4347 N N . VAL B 1 275 ? -5.531 20.656 12.758 1 34.53 275 VAL B N 1
ATOM 4348 C CA . VAL B 1 275 ? -5.918 21.828 13.531 1 34.53 275 VAL B CA 1
ATOM 4349 C C . VAL B 1 275 ? -4.84 22.906 13.414 1 34.53 275 VAL B C 1
ATOM 4351 O O . VAL B 1 275 ? -5.074 24.062 13.742 1 34.53 275 VAL B O 1
ATOM 4354 N N . LYS B 1 276 ? -3.584 22.703 13.344 1 37.66 276 LYS B N 1
ATOM 4355 C CA . LYS B 1 276 ? -2.73 23.875 13.547 1 37.66 276 LYS B CA 1
ATOM 4356 C C . LYS B 1 276 ? -2.703 24.75 12.297 1 37.66 276 LYS B C 1
ATOM 4358 O O . LYS B 1 276 ? -1.832 25.625 12.156 1 37.66 276 LYS B O 1
ATOM 4363 N N . GLY B 1 277 ? -3.65 24.484 11.367 1 30.67 277 GLY B N 1
ATOM 4364 C CA . GLY B 1 277 ? -3.84 25.672 10.539 1 30.67 277 GLY B CA 1
ATOM 4365 C C . GLY B 1 277 ? -4.82 26.672 11.133 1 30.67 277 GLY B C 1
ATOM 4366 O O . GLY B 1 277 ? -5.621 26.312 12.008 1 30.67 277 GLY B O 1
#

Radius of gyration: 24.7 Å; Cα contacts (8 Å, |Δi|>4): 671; chains: 2; bounding box: 72×64×58 Å

Organism: NCBI:txid713585

Foldseek 3Di:
DVVVVVVVVVVVVVVVVVVCVVCVVVLLLVQLLQEALVVSVVCVPDPVSRPHPGGHNVLVVVLVVPDVLVLQAVLLCLLLVLLLVLLLVVLLVLLCCLQPNDDDCNVVVLVVLVVVLPDDCVVCLVVLLVVCVVVVNFADSCQSRVVNSHHSVLNVLSNVVNNPDDPVQQVVCVVVVHDPVRSCVVGVVVVCVLSSLQSSLVSSVVSSQDDVNNVSGHDDPNNHHLNVVLVVVCPDPPHGDSNSSSSVVVSCVVSVVSCVVSVVSNVVVVVVVVPVD/DVVVVVVVVVVVVVVVVVVCVVCVVVLLLVQLLQEALVVSVVCVPDPVSRPHPGGHNVLVVVLVVPDVLVLQAVLLCLLLVLLLVLLLVVLLVLLCCLQPNDDDCNVVVLVVLVVVLPDDCVVCLVVLLVVCVVVVNFADSCQSRVVNSHHSVLNVLSNVVNNPDDPVQQVVCVVVVHDPVRSCVVGVVVVCVLSSLQSSLVSSVVSSQDDVNNVSGHDDPNNHHLNVVLVVVCPDPPHGDSNSSSSVVVSCVVSVVSCVVSVVSNVVVVVVVVPVD

Solvent-accessible surface area (backbone atoms only — not comparable to full-atom values): 28459 Å² total; per-residue (Å²): 118,66,63,58,48,51,49,49,48,48,49,48,49,48,51,50,50,50,49,49,62,66,42,42,32,54,43,34,26,56,31,21,16,23,28,61,45,77,48,32,70,75,25,55,88,42,75,56,27,64,44,65,89,52,83,46,63,62,20,51,54,44,36,64,71,75,40,70,47,67,43,13,49,49,29,38,50,50,28,38,45,47,22,31,57,52,14,53,53,52,15,43,53,51,7,39,48,61,46,70,49,88,60,93,59,43,67,60,48,53,50,49,39,56,53,54,62,56,52,51,60,70,46,36,45,57,46,40,47,51,55,34,49,72,72,64,54,57,58,42,55,58,64,65,14,58,79,54,22,70,36,44,63,48,19,49,52,34,20,44,52,52,57,56,47,66,62,64,67,55,52,56,36,46,73,74,65,44,49,70,67,53,37,39,64,70,49,48,48,71,73,34,51,39,58,52,44,37,46,42,49,52,47,39,64,66,50,64,54,52,43,68,64,52,60,73,45,42,82,49,71,75,54,31,29,44,49,54,46,51,62,52,51,68,71,38,82,78,78,46,56,6,30,46,22,23,48,24,53,60,63,38,46,61,44,52,51,52,42,65,73,41,40,71,34,36,53,48,45,53,46,52,50,42,52,41,100,116,67,63,59,49,51,50,49,49,49,51,47,50,48,49,50,51,50,50,49,61,66,44,43,32,54,42,34,26,58,30,23,16,23,27,59,45,77,49,34,70,74,25,55,89,42,76,56,28,65,44,67,89,52,84,46,63,62,22,51,54,44,36,64,71,75,40,69,48,68,43,12,48,49,28,38,49,50,28,39,45,47,21,31,58,52,14,54,54,53,16,42,52,51,6,42,48,61,45,71,48,86,60,95,59,41,67,61,48,52,51,48,40,56,53,55,61,55,53,52,61,70,46,34,46,58,46,39,48,52,56,34,49,73,72,64,54,56,57,43,54,60,65,66,16,57,80,54,22,69,35,44,62,50,20,47,53,35,20,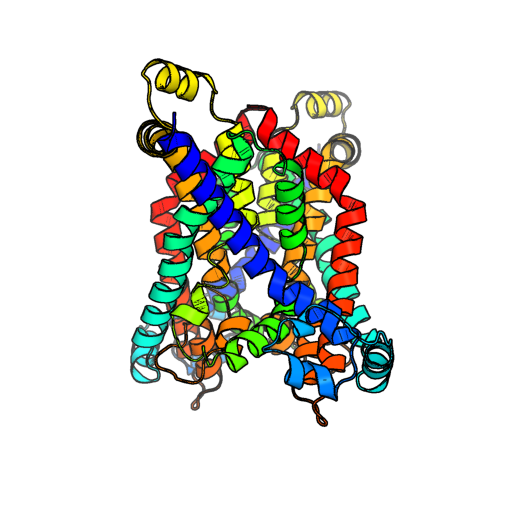44,52,52,57,58,47,66,61,65,69,54,51,55,37,46,72,73,65,46,49,70,67,55,38,39,63,70,49,47,48,70,74,33,52,41,57,52,45,36,47,40,49,52,48,38,65,66,48,64,53,52,43,68,63,51,60,73,45,41,81,49,72,78,53,31,29,45,50,55,46,52,62,52,52,68,70,37,82,77,79,48,57,6,30,47,22,23,48,24,52,62,62,39,46,61,43,53,51,52,43,65,73,41,40,71,35,36,54,48,44,53,46,50,50,41,55,41,100